Protein 7NUF (pdb70)

Solvent-accessible surface area: 26277 Å² total; per-residue (Å²): 129,120,150,80,88,107,57,116,91,6,52,43,50,4,136,60,0,103,80,67,4,82,51,0,74,120,33,6,118,52,0,32,78,31,9,88,87,27,69,112,32,51,131,30,29,148,98,84,174,91,74,164,94,8,74,104,52,17,105,122,6,62,101,74,0,18,90,40,1,106,72,0,7,102,54,0,54,70,1,0,64,30,1,72,100,0,0,55,18,0,18,86,60,32,5,83,90,6,73,83,93,6,4,22,29,22,3,20,17,88,125,56,52,96,6,74,82,12,20,75,2,0,17,34,0,0,84,6,2,58,47,1,42,104,4,6,78,76,4,62,82,5,16,161,146,59,77,35,147,133,2,10,4,62,132,41,74,118,89,5,67,73,60,5,61,60,11,14,52,63,0,0,65,29,0,5,0,2,36,93,11,0,14,2,67,96,48,86,103,28,13,0,0,0,42,24,37,39,58,1,19,0,53,0,11,0,0,0,58,6,127,85,2,25,141,104,2,132,0,99,3,33,30,4,62,100,2,108,25,83,132,108,9,150,58,19,34,98,7,76,11,78,46,93,77,53,48,56,0,48,60,89,28,0,8,0,36,5,120,128,0,46,0,81,94,83,258,72,75,16,84,51,15,7,5,0,0,0,0,0,0,42,12,93,8,94,65,139,75,21,88,1,90,2,84,19,34,0,16,3,0,0,0,1,51,80,80,90,40,20,29,30,0,2,0,0,2,2,0,3,2,13,46,17,68,100,65,74,60,5,35,7,8,78,116,49,56,59,0,107,16,42,36,1,15,94,3,0,19,41,2,0,50,40,36,10,182,111,22,18,83,108,109,13,24,82,17,0,0,90,45,7,30,17,133,124,39,48,88,97,13,94,0,34,10,61,70,0,13,100,70,82,40,130,104,15,17,1,0,49,4,0,23,22,0,3,59,7,0,101,135,50,0,59,69,4,3,31,87,41,16,8,71,1,5,10,36,54,120,136,6,85,41,34,0,78,119,68,83,83,5,0,0,0,1,15,2,7,26,84,20,128,96,1,0,0,4,0,1,1,1,55,158,103,56,44,12,16,12,5,61,53,7,24,100,145,46,5,74,88,70,65,1,5,16,21,0,82,93,5,79,16,113,19,109,124,116,100,86,79,15,9,2,90,61,9,46,81,102,63,84,29,85,136,9,0,31,137,40,28,68,224,166,25,49,4,76,19,12,0,68,105,4,50,108,108,40,63,102,80,41,132

GO terms:
  GO:0042802 identical protein binding (F, IPI)
  GO:0005634 nucleus (C, IDA)
  GO:0035458 cellular response to interferon-beta (P, IDA)
  GO:0038111 interleukin-7-mediated signaling pathway (P, IDA)
  GO:0038113 interleukin-9-mediated signaling pathway (P, IDA)
  GO:0000981 DNA-binding transcription factor activity, RNA polymerase II-specific (F, IDA)
  GO:0003700 DNA-binding transcription factor activity (F, IDA)
  GO:0006357 regulation of transcription by RNA polymerase II (P, IDA)
  GO:0007259 cell surface receptor signaling pathway via JAK-STAT (P, IDA)
  GO:0071346 cellular response to type II interferon (P, IDA)
  GO:0005634 nucleus (C, IC)
  GO:0070106 interleukin-27-mediated signaling pathway (P, IDA)
  GO:0034341 response to type II interferon (P, IDA)
  GO:0005737 cytoplasm (C, IDA)
  GO:0000979 RNA polymerase II core promoter sequence-specific DNA binding (F, IDA)
  GO:0042803 protein homodimerization activity (F, IDA)
  GO:0032727 positive regulation of interferon-alpha production (P, IDA)
  GO:0051607 defense response to virus (P, IDA)
  GO:0005737 cytoplasm (C, EXP)
  GO:0045648 positive regulation of erythrocyte differentiation (P, IMP)

Structure (mmCIF, N/CA/C/O backbone):
data_7NUF
#
_entry.id   7NUF
#
_cell.length_a   169.056
_cell.length_b   37.468
_cell.length_c   115.476
_cell.angle_alpha   90.000
_cell.angle_beta   116.193
_cell.angle_gamma   90.000
#
_symmetry.space_group_name_H-M   'C 1 2 1'
#
loop_
_entity.id
_entity.type
_entity.pdbx_description
1 polymer 'Signal transducer and activator of transcription 1-alpha/beta'
2 polymer 'Uncharacterized protein 18'
3 non-polymer 'SULFATE ION'
4 non-polymer 'ACETYL GROUP'
5 water water
#
loop_
_atom_site.group_PDB
_atom_site.id
_atom_site.type_symbol
_atom_site.label_atom_id
_atom_site.label_alt_id
_atom_site.label_comp_id
_atom_site.label_asym_id
_atom_site.label_entity_id
_atom_site.label_seq_id
_atom_site.pdbx_PDB_ins_code
_atom_site.Cartn_x
_atom_site.Cartn_y
_atom_site.Cartn_z
_atom_site.occupancy
_atom_site.B_iso_or_equiv
_atom_site.auth_seq_id
_atom_site.auth_comp_id
_atom_site.auth_asym_id
_atom_site.auth_atom_id
_atom_site.pdbx_PDB_model_num
ATOM 1 N N . THR A 1 3 ? -102.23600 -72.63400 220.33700 1.000 111.47856 133 THR A N 1
ATOM 2 C CA . THR A 1 3 ? -103.17000 -73.41400 221.13100 1.000 117.06152 133 THR A CA 1
ATOM 3 C C . THR A 1 3 ? -102.51900 -73.84600 222.41900 1.000 122.87675 133 THR A C 1
ATOM 4 O O . THR A 1 3 ? -103.19800 -74.07600 223.41000 1.000 122.35042 133 THR A O 1
ATOM 8 N N . VAL A 1 4 ? -101.19800 -73.96700 222.40900 1.000 125.91281 134 VAL A N 1
ATOM 9 C CA . VAL A 1 4 ? -100.48700 -74.33100 223.61800 1.000 127.63171 134 VAL A CA 1
ATOM 10 C C . VAL A 1 4 ? -100.69700 -73.24600 224.65500 1.000 129.24648 134 VAL A C 1
ATOM 11 O O . VAL A 1 4 ? -100.97800 -73.53000 225.82100 1.000 124.45853 134 VAL A O 1
ATOM 15 N N . MET A 1 5 ? -100.59800 -71.99400 224.22600 1.000 133.32406 135 MET A N 1
ATOM 16 C CA . MET A 1 5 ? -100.82100 -70.88000 225.13500 1.000 133.53161 135 MET A CA 1
ATOM 17 C C . MET A 1 5 ? -102.24300 -70.87700 225.64100 1.000 127.74255 135 MET A C 1
ATOM 18 O O . MET A 1 5 ? -102.48600 -70.62200 226.81500 1.000 131.62359 135 MET A O 1
ATOM 23 N N . LEU A 1 6 ? -103.18400 -71.16600 224.75800 1.000 116.71414 136 LEU A N 1
ATOM 24 C CA . LEU A 1 6 ? -104.57200 -71.19400 225.15900 1.000 111.18017 136 LEU A CA 1
ATOM 25 C C . LEU A 1 6 ? -104.79800 -72.27400 226.19700 1.000 108.86147 136 LEU A C 1
ATOM 26 O O . LEU A 1 6 ? -105.52200 -72.06500 227.15500 1.000 110.23822 136 LEU A O 1
ATOM 31 N N . ASP A 1 7 ? -104.17800 -73.42800 226.01900 1.000 100.74573 137 ASP A N 1
ATOM 32 C CA . ASP A 1 7 ? -104.41700 -74.51000 226.95000 1.000 98.05962 137 ASP A CA 1
ATOM 33 C C . ASP A 1 7 ? -103.94800 -74.12800 228.33500 1.000 90.49869 137 ASP A C 1
ATOM 34 O O . ASP A 1 7 ? -104.63400 -74.37800 229.31700 1.000 81.70933 137 ASP A O 1
ATOM 39 N N . LYS A 1 8 ? -102.78100 -73.50700 228.41300 1.000 88.40872 138 LYS A N 1
ATOM 40 C CA . LYS A 1 8 ? -102.24700 -73.10200 229.70200 1.000 89.18303 138 LYS A CA 1
ATOM 41 C C . LYS A 1 8 ? -103.14600 -72.06400 230.31700 1.000 77.06644 138 LYS A C 1
ATOM 42 O O . LYS A 1 8 ? -103.42200 -72.10100 231.50800 1.000 75.87469 138 LYS A O 1
ATOM 48 N N . GLN A 1 9 ? -103.61100 -71.13900 229.50000 1.000 62.68041 139 GLN A N 1
ATOM 49 C CA . GLN A 1 9 ? -104.47000 -70.08700 229.98200 1.000 62.52708 139 GLN A CA 1
ATOM 50 C C . GLN A 1 9 ? -105.77400 -70.62500 230.53000 1.000 71.87820 139 GLN A C 1
ATOM 51 O O . GLN A 1 9 ? -106.21500 -70.21900 231.59900 1.000 65.75177 139 GLN A O 1
ATOM 57 N N . LYS A 1 10 ? -106.37300 -71.57300 229.82800 1.000 69.98820 140 LYS A N 1
ATOM 58 C CA . LYS A 1 10 ? -107.65200 -72.10000 230.25500 1.000 70.24067 140 LYS A CA 1
ATOM 59 C C . LYS A 1 10 ? -107.49500 -72.94100 231.50600 1.000 63.72430 140 LYS A C 1
ATOM 60 O O . LYS A 1 10 ? -108.39900 -72.99400 232.32800 1.000 71.77165 140 LYS A O 1
ATOM 66 N N . GLU A 1 11 ? -106.35600 -73.60000 231.65100 1.000 49.49204 141 GLU A N 1
ATOM 67 C CA . GLU A 1 11 ? -106.11300 -74.37000 232.85400 1.000 54.69930 141 GLU A CA 1
ATOM 68 C C . GLU A 1 11 ? -105.97400 -73.46200 234.06400 1.000 62.89815 141 GLU A C 1
ATOM 69 O O . GLU A 1 11 ? -106.51200 -73.75600 235.12300 1.000 63.79933 141 GLU A O 1
ATOM 75 N N . LEU A 1 12 ? -105.27700 -72.34800 233.90500 1.000 60.23102 142 LEU A N 1
ATOM 76 C CA . LEU A 1 12 ? -105.13300 -71.41700 235.00100 1.000 60.02214 142 LEU A CA 1
ATOM 77 C C . LEU A 1 12 ? -106.45900 -70.77300 235.33300 1.000 55.66687 142 LEU A C 1
ATOM 78 O O . LEU A 1 12 ? -106.77400 -70.58800 236.49500 1.000 47.84503 142 LEU A O 1
ATOM 83 N N . ASP A 1 13 ? -107.20500 -70.38000 234.31200 1.000 47.44624 143 ASP A N 1
ATOM 84 C CA . ASP A 1 13 ? -108.49700 -69.77500 234.53700 1.000 56.00651 143 ASP A CA 1
ATOM 85 C C . ASP A 1 13 ? -109.30100 -70.71000 235.40300 1.000 60.38718 143 ASP A C 1
ATOM 86 O O . ASP A 1 13 ? -109.98800 -70.28000 236.31800 1.000 57.50000 143 ASP A O 1
ATOM 91 N N . SER A 1 14 ? -109.21600 -71.99700 235.10900 1.000 54.96867 144 SER A N 1
ATOM 92 C CA . SER A 1 14 ? -109.96000 -72.98000 235.87100 1.000 63.33312 144 SER A CA 1
ATOM 93 C C . SER A 1 14 ? -109.52500 -73.05500 237.31700 1.000 58.47151 144 SER A C 1
ATOM 94 O O . SER A 1 14 ? -110.35700 -73.14500 238.20800 1.000 45.14632 144 SER A O 1
ATOM 97 N N . LYS A 1 15 ? -108.22300 -73.01700 237.54900 1.000 49.06419 145 LYS A N 1
ATOM 98 C CA . LYS A 1 15 ? -107.70800 -73.06000 238.90500 1.000 42.21890 145 LYS A CA 1
ATOM 99 C C . LYS A 1 15 ? -108.12200 -71.84000 239.70600 1.000 51.80984 145 LYS A C 1
ATOM 100 O O . LYS A 1 15 ? -108.46700 -71.94800 240.87000 1.000 38.95814 145 LYS A O 1
ATOM 106 N N . VAL A 1 16 ? -108.08100 -70.67900 239.08200 1.000 41.38427 146 VAL A N 1
ATOM 107 C CA . VAL A 1 16 ? -108.47600 -69.45900 239.75200 1.000 43.67471 146 VAL A CA 1
ATOM 108 C C . VAL A 1 16 ? -109.94800 -69.51100 240.10400 1.000 41.43550 146 VAL A C 1
ATOM 109 O O . VAL A 1 16 ? -110.34300 -69.10200 241.18400 1.000 42.13874 146 VAL A O 1
ATOM 113 N N . ARG A 1 17 ? -110.76100 -70.03400 239.19800 1.000 44.99349 147 ARG A N 1
ATOM 114 C CA . ARG A 1 17 ? -112.19100 -70.16700 239.44800 1.000 45.77462 147 ARG A CA 1
ATOM 115 C C . ARG A 1 17 ? -112.42800 -71.11600 240.60000 1.000 41.93892 147 ARG A C 1
ATOM 116 O O . ARG A 1 17 ? -113.30700 -70.89900 241.41200 1.000 51.20801 147 ARG A O 1
ATOM 124 N N . ASN A 1 18 ? -111.63800 -72.17000 240.66900 1.000 43.26955 148 ASN A N 1
ATOM 125 C CA . ASN A 1 18 ? -111.76000 -73.11300 241.75900 1.000 51.39380 148 ASN A CA 1
ATOM 126 C C . ASN A 1 18 ? -111.44600 -72.43500 243.08200 1.000 45.85933 148 ASN A C 1
ATOM 127 O O . ASN A 1 18 ? -112.14500 -72.64100 244.05100 1.000 43.47343 148 ASN A O 1
ATOM 132 N N . VAL A 1 19 ? -110.42200 -71.59600 243.10700 1.000 36.66863 149 VAL A N 1
ATOM 133 C CA . VAL A 1 19 ? -110.08200 -70.88100 244.32000 1.000 38.48884 149 VAL A CA 1
ATOM 134 C C . VAL A 1 19 ? -111.21900 -69.95700 244.75000 1.000 42.15259 149 VAL A C 1
ATOM 135 O O . VAL A 1 19 ? -111.61200 -69.94800 245.91100 1.000 45.10605 149 VAL A O 1
ATOM 139 N N . LYS A 1 20 ? -111.79200 -69.23000 243.80500 1.000 40.76398 150 LYS A N 1
ATOM 140 C CA . LYS A 1 20 ? -112.87500 -68.31900 244.11500 1.000 41.55375 150 LYS A CA 1
ATOM 141 C C . LYS A 1 20 ? -114.09500 -69.04600 244.62500 1.000 41.04680 150 LYS A C 1
ATOM 142 O O . LYS A 1 20 ? -114.69800 -68.65100 245.60600 1.000 44.60853 150 LYS A O 1
ATOM 148 N N . ASP A 1 21 ? -114.45100 -70.12600 243.96200 1.000 37.33911 151 ASP A N 1
ATOM 149 C CA . ASP A 1 21 ? -115.61000 -70.89600 244.36100 1.000 43.38356 151 ASP A CA 1
ATOM 150 C C . ASP A 1 21 ? -115.42800 -71.54100 245.71900 1.000 39.07277 151 ASP A C 1
ATOM 151 O O . ASP A 1 21 ? -116.34800 -71.58100 246.51900 1.000 45.25343 151 ASP A O 1
ATOM 156 N N . LYS A 1 22 ? -114.23600 -72.04000 245.97600 1.000 35.37642 152 LYS A N 1
ATOM 157 C CA . LYS A 1 22 ? -113.95000 -72.67600 247.24400 1.000 41.09776 152 LYS A CA 1
ATOM 158 C C . LYS A 1 22 ? -114.07400 -71.72300 248.43100 1.000 50.41327 152 LYS A C 1
ATOM 159 O O . LYS A 1 22 ? -114.51400 -72.12800 249.49100 1.000 46.14532 152 LYS A O 1
ATOM 165 N N . VAL A 1 23 ? -113.71300 -70.45900 248.25400 1.000 42.91312 153 VAL A N 1
ATOM 166 C CA . VAL A 1 23 ? -113.76800 -69.54500 249.37700 1.000 40.58578 153 VAL A CA 1
ATOM 167 C C . VAL A 1 23 ? -115.21200 -69.11300 249.56200 1.000 36.66877 153 VAL A C 1
ATOM 168 O O . VAL A 1 23 ? -115.62600 -68.84000 250.67700 1.000 45.40079 153 VAL A O 1
ATOM 172 N N . MET A 1 24 ? -115.99400 -69.10000 248.49400 1.000 37.42357 154 MET A N 1
ATOM 173 C CA . MET A 1 24 ? -117.40800 -68.78600 248.63100 1.000 46.70055 154 MET A CA 1
ATOM 174 C C . MET A 1 24 ? -118.15700 -69.90500 249.33900 1.000 44.06102 154 MET A C 1
ATOM 175 O O . MET A 1 24 ? -119.04300 -69.64900 250.14100 1.000 39.09634 154 MET A O 1
ATOM 180 N N . CYS A 1 25 ? -117.79000 -71.14300 249.05000 1.000 39.25626 155 CYS A N 1
ATOM 181 C CA . CYS A 1 25 ? -118.41700 -72.27100 249.72000 1.000 46.93817 155 CYS A CA 1
ATOM 182 C C . CYS A 1 25 ? -118.14100 -72.21000 251.20300 1.000 39.10596 155 CYS A C 1
ATOM 183 O O . CYS A 1 25 ? -119.02900 -72.42300 251.99900 1.000 37.82572 155 CYS A O 1
ATOM 186 N N . ILE A 1 26 ? -116.91300 -71.87700 251.56800 1.000 39.86809 156 ILE A N 1
ATOM 187 C CA . ILE A 1 26 ? -116.54700 -71.77000 252.96600 1.000 42.84861 156 ILE A CA 1
ATOM 188 C C . ILE A 1 26 ? -117.34700 -70.66800 253.65100 1.000 40.48700 156 ILE A C 1
ATOM 189 O O . ILE A 1 26 ? -117.82400 -70.85000 254.75300 1.000 42.40244 156 ILE A O 1
ATOM 194 N N . GLU A 1 27 ? -117.51800 -69.53900 252.98500 1.000 35.75063 157 GLU A N 1
ATOM 195 C CA . GLU A 1 27 ? -118.31500 -68.46600 253.55400 1.000 43.03612 157 GLU A CA 1
ATOM 196 C C . GLU A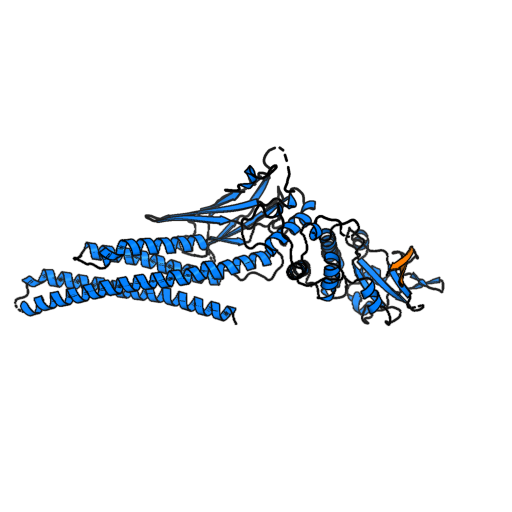 1 27 ? -119.70300 -68.96000 253.90000 1.000 43.75197 157 GLU A C 1
ATOM 197 O O . GLU A 1 27 ? -120.21200 -68.67900 254.97500 1.000 50.16449 157 GLU A O 1
ATOM 203 N N . HIS A 1 28 ? -120.31500 -69.69500 252.99200 1.000 36.09852 158 HIS A N 1
ATOM 204 C CA . HIS A 1 28 ? -121.64800 -70.20400 253.22900 1.000 40.23769 158 HIS A CA 1
ATOM 205 C C . HIS A 1 28 ? -121.64700 -71.21900 254.35500 1.000 41.92883 158 HIS A C 1
ATOM 206 O O . HIS A 1 28 ? -122.55100 -71.23700 255.17800 1.000 45.75007 158 HIS A O 1
ATOM 213 N N . GLU A 1 29 ? -120.62600 -72.05700 254.39300 1.000 35.38826 159 GLU A N 1
ATOM 214 C CA . GLU A 1 29 ? -120.53100 -73.04400 255.45600 1.000 42.91481 159 GLU A CA 1
ATOM 215 C C . GLU A 1 29 ? -120.33800 -72.40400 256.82200 1.000 40.45891 159 GLU A C 1
ATOM 216 O O . GLU A 1 29 ? -120.93400 -72.83500 257.79600 1.000 40.37951 159 GLU A O 1
ATOM 222 N N . ILE A 1 30 ? -119.50500 -71.37500 256.89200 1.000 35.70098 160 ILE A N 1
ATOM 223 C CA . ILE A 1 30 ? -119.26300 -70.69300 258.15500 1.000 39.70127 160 ILE A CA 1
ATOM 224 C C . ILE A 1 30 ? -120.53800 -70.04800 258.66700 1.000 37.35470 160 ILE A C 1
ATOM 225 O O . ILE A 1 30 ? -120.82300 -70.10000 259.85100 1.000 38.14261 160 ILE A O 1
ATOM 230 N N . LYS A 1 31 ? -121.31800 -69.45600 257.77500 1.000 36.83915 161 LYS A N 1
ATOM 231 C CA . LYS A 1 31 ? -122.57900 -68.84900 258.17700 1.000 41.15385 161 LYS A CA 1
ATOM 232 C C . LYS A 1 31 ? -123.47000 -69.89600 258.82600 1.000 47.87927 161 LYS A C 1
ATOM 233 O O . LYS A 1 31 ? -124.04400 -69.66400 259.88600 1.000 37.10164 161 LYS A O 1
ATOM 239 N N . SER A 1 32 ? -123.56600 -71.05700 258.20100 1.000 43.58731 162 SER A N 1
ATOM 240 C CA . SER A 1 32 ? -124.37000 -72.13300 258.75100 1.000 39.32932 162 SER A CA 1
ATOM 241 C C . SER A 1 32 ? -123.82600 -72.60000 260.09300 1.000 39.32280 162 SER A C 1
ATOM 242 O O . SER A 1 32 ? -124.59100 -72.93000 260.98900 1.000 41.85193 162 SER A O 1
ATOM 245 N N . LEU A 1 33 ? -122.50800 -72.64600 260.22700 1.000 34.54445 163 LEU A N 1
ATOM 246 C CA . LEU A 1 33 ? -121.89300 -73.05700 261.48200 1.000 41.53302 163 LEU A CA 1
ATOM 247 C C . LEU A 1 33 ? -122.24100 -72.10200 262.61700 1.000 39.86841 163 LEU A C 1
ATOM 248 O O . LEU A 1 33 ? -122.52900 -72.53700 263.72500 1.000 45.51334 163 LEU A O 1
ATOM 253 N N . GLU A 1 34 ? -122.23800 -70.80600 262.34000 1.000 37.07296 164 GLU A N 1
ATOM 254 C CA . GLU A 1 34 ? -122.60100 -69.84000 263.36000 1.000 47.54207 164 GLU A CA 1
ATOM 255 C C . GLU A 1 34 ? -124.03400 -70.07700 263.77500 1.000 48.99459 164 GLU A C 1
ATOM 256 O O . GLU A 1 34 ? -124.34800 -70.05300 264.95600 1.000 49.76705 164 GLU A O 1
ATOM 262 N N . ASP A 1 35 ? -124.90200 -70.32200 262.80300 1.000 45.54676 165 ASP A N 1
ATOM 263 C CA . ASP A 1 35 ? -126.31200 -70.53800 263.09200 1.000 50.04886 165 ASP A CA 1
ATOM 264 C C . ASP A 1 35 ? -126.53800 -71.77700 263.94100 1.000 45.13974 165 ASP A C 1
ATOM 265 O O . ASP A 1 35 ? -127.33600 -71.75600 264.87200 1.000 42.08901 165 ASP A O 1
ATOM 270 N N . LEU A 1 36 ? -125.83000 -72.85200 263.62900 1.000 41.16665 166 LEU A N 1
ATOM 271 C CA . LEU A 1 36 ? -125.95300 -74.06900 264.41000 1.000 49.42491 166 LEU A CA 1
ATOM 272 C C . LEU A 1 36 ? -125.48400 -73.82700 265.82800 1.000 49.53930 166 LEU A C 1
ATOM 273 O O . LEU A 1 36 ? -126.12700 -74.25800 266.77400 1.000 53.38534 166 LEU A O 1
ATOM 278 N N . GLN A 1 37 ? -124.38000 -73.11000 265.97800 1.000 36.61456 167 GLN A N 1
ATOM 279 C CA . GLN A 1 37 ? -123.85000 -72.82200 267.30200 1.000 49.16756 167 GLN A CA 1
ATOM 280 C C . GLN A 1 37 ? -124.81900 -71.97900 268.11700 1.000 42.98579 167 GLN A C 1
ATOM 281 O O . GLN A 1 37 ? -124.99700 -72.21400 269.30300 1.000 47.20687 167 GLN A O 1
ATOM 287 N N . ASP A 1 38 ? -125.44800 -71.00100 267.48100 1.000 37.97502 168 ASP A N 1
ATOM 288 C CA . ASP A 1 38 ? -126.41000 -70.15900 268.17300 1.000 43.90017 168 ASP A CA 1
ATOM 289 C C . ASP A 1 38 ? -127.61000 -70.95500 268.65500 1.000 47.70228 168 ASP A C 1
ATOM 290 O O . ASP A 1 38 ? -128.10500 -70.72500 269.75000 1.000 48.63356 168 ASP A O 1
ATOM 295 N N . GLU A 1 39 ? -128.08400 -71.88600 267.83900 1.000 42.25844 169 GLU A N 1
ATOM 296 C CA . GLU A 1 39 ? -129.20100 -72.72100 268.24600 1.000 47.76512 169 GLU A CA 1
ATOM 297 C C . GLU A 1 39 ? -128.74200 -73.67600 269.33100 1.000 46.82898 169 GLU A C 1
ATOM 298 O O . GLU A 1 39 ? -129.47400 -73.94100 270.27300 1.000 53.22397 169 GLU A O 1
ATOM 304 N N . TYR A 1 40 ? -127.53000 -74.19600 269.20000 1.000 45.72977 170 TYR A N 1
ATOM 305 C CA . TYR A 1 40 ? -126.97300 -75.07700 270.22700 1.000 49.10206 170 TYR A CA 1
ATOM 306 C C . TYR A 1 40 ? -126.87300 -74.29800 271.53800 1.000 47.34894 170 TYR A C 1
ATOM 307 O O . TYR A 1 40 ? -127.28500 -74.81400 272.56400 1.000 45.10678 170 TYR A O 1
ATOM 316 N N . ASP A 1 41 ? -126.44600 -73.04900 271.49100 1.000 44.49664 171 ASP A N 1
ATOM 317 C CA . ASP A 1 41 ? -126.41500 -72.22600 272.69100 1.000 51.70322 171 ASP A CA 1
ATOM 318 C C . ASP A 1 41 ? -127.80900 -72.07700 273.25900 1.000 47.27975 171 ASP A C 1
ATOM 319 O O . ASP A 1 41 ? -128.00900 -72.25400 274.44900 1.000 50.76401 171 ASP A O 1
ATOM 324 N N . PHE A 1 42 ? -128.78900 -71.77900 272.41400 1.000 39.28351 172 PHE A N 1
ATOM 325 C CA . PHE A 1 42 ? -130.17400 -71.61800 272.86300 1.000 43.12639 172 PHE A CA 1
ATOM 326 C C . PHE A 1 42 ? -130.69200 -72.86400 273.54800 1.000 53.88809 172 PHE A C 1
ATOM 327 O O . PHE A 1 42 ? -131.24400 -72.79200 274.63100 1.000 52.12005 172 PHE A O 1
ATOM 335 N N . LYS A 1 43 ? -130.50800 -74.00700 272.92000 1.000 53.81336 173 LYS A N 1
ATOM 336 C CA . LYS A 1 43 ? -131.02500 -75.23100 273.48200 1.000 58.16516 173 LYS A CA 1
ATOM 337 C C . LYS A 1 43 ? -130.35000 -75.58200 274.79900 1.000 68.93289 173 LYS A C 1
ATOM 338 O O . LYS A 1 43 ? -130.97400 -76.20500 275.64900 1.000 73.53327 173 LYS A O 1
ATOM 344 N N . CYS A 1 44 ? -129.09500 -75.18800 274.99500 1.000 56.79036 174 CYS A N 1
ATOM 345 C CA . CYS A 1 44 ? -128.40200 -75.57100 276.20300 1.000 59.12598 174 CYS A CA 1
ATOM 346 C C . CYS A 1 44 ? -128.88600 -74.69000 277.33400 1.000 55.42165 174 CYS A C 1
ATOM 347 O O . CYS A 1 44 ? -128.98700 -75.13900 278.46800 1.000 50.52288 174 CYS A O 1
ATOM 350 N N . LYS A 1 45 ? -129.23900 -73.44900 277.03300 1.000 53.14185 175 LYS A N 1
ATOM 351 C CA . LYS A 1 45 ? -129.69700 -72.52400 278.06200 1.000 54.39880 175 LYS A CA 1
ATOM 352 C C . LYS A 1 45 ? -131.16300 -72.72000 278.40500 1.000 58.35119 175 LYS A C 1
ATOM 353 O O . LYS A 1 45 ? -131.60600 -72.30400 279.46200 1.000 61.71783 175 LYS A O 1
ATOM 359 N N . THR A 1 46 ? -131.89900 -73.42600 277.55500 1.000 54.06971 176 THR A N 1
ATOM 360 C CA . THR A 1 46 ? -133.33800 -73.54800 277.75000 1.000 51.18902 176 THR A CA 1
ATOM 361 C C . THR A 1 46 ? -133.73200 -74.97100 278.07500 1.000 50.76860 176 THR A C 1
ATOM 362 O O . THR A 1 46 ? -134.89900 -75.32800 277.98800 1.000 57.61714 176 THR A O 1
ATOM 366 N N . LEU A 1 47 ? -132.76300 -75.78500 278.45300 1.000 53.74905 177 LEU A N 1
ATOM 367 C CA . LEU A 1 47 ? -133.03000 -77.18300 278.75200 1.000 62.45002 177 LEU A CA 1
ATOM 368 C C . LEU A 1 47 ? -133.89000 -77.27900 279.98800 1.000 82.41311 177 LEU A C 1
ATOM 369 O O . LEU A 1 47 ? -134.77500 -78.12400 280.07000 1.000 90.43033 177 LEU A O 1
ATOM 374 N N . GLN A 1 48 ? -133.65000 -76.39400 280.94300 1.000 86.03970 178 GLN A N 1
ATOM 375 C CA . GLN A 1 48 ? -134.38600 -76.41100 282.19500 1.000 79.74596 178 GLN A CA 1
ATOM 376 C C . GLN A 1 48 ? -135.87700 -76.23000 281.99000 1.000 78.06266 178 GLN A C 1
ATOM 377 O O . GLN A 1 48 ? -136.67500 -76.87600 282.65800 1.000 80.04651 178 GLN A O 1
ATOM 383 N N . ASN A 1 49 ? -136.25800 -75.36100 281.06700 1.000 71.73008 179 ASN A N 1
ATOM 384 C CA . ASN A 1 49 ? -137.66400 -75.07700 280.83000 1.000 72.79609 179 ASN A CA 1
ATOM 385 C C . ASN A 1 49 ? -138.45800 -76.28100 280.35500 1.000 73.88719 179 ASN A C 1
ATOM 386 O O . ASN A 1 49 ? -139.61500 -76.44300 280.71700 1.000 82.75394 179 ASN A O 1
ATOM 391 N N . ARG A 1 50 ? -137.85500 -77.11600 279.52700 1.000 79.99186 180 ARG A N 1
ATOM 392 C CA . ARG A 1 50 ? -138.57400 -78.25600 278.97700 1.000 86.82825 180 ARG A CA 1
ATOM 393 C C . ARG A 1 50 ? -138.99600 -79.25400 280.04500 1.000 92.72011 180 ARG A C 1
ATOM 394 O O . ARG A 1 50 ? -138.21300 -79.59000 280.92800 1.000 95.88821 180 ARG A O 1
ATOM 402 N N . GLU A 1 51 ? -140.23500 -79.72500 279.97000 1.000 91.89741 181 GLU A N 1
ATOM 403 C CA . GLU A 1 51 ? -140.75100 -80.66300 280.96900 1.000 89.09843 181 GLU A CA 1
ATOM 404 C C . GLU A 1 51 ? -141.00600 -82.06900 280.43700 1.000 69.75060 181 GLU A C 1
ATOM 405 O O . GLU A 1 51 ? -142.09500 -82.36900 279.96000 1.000 57.62016 181 GLU A O 1
ATOM 411 N N . ASP A 1 53 ? -140.53800 -84.27100 278.02200 1.000 102.51804 191 ASP A N 1
ATOM 412 C CA . ASP A 1 53 ? -140.00600 -83.52900 276.89700 1.000 105.24490 191 ASP A CA 1
ATOM 413 C C . ASP A 1 53 ? -138.56400 -83.23600 277.21400 1.000 102.10202 191 ASP A C 1
ATOM 414 O O . ASP A 1 53 ? -137.85600 -82.65000 276.41100 1.000 106.52866 191 ASP A O 1
ATOM 419 N N . GLN A 1 54 ? -138.10500 -83.68300 278.37000 1.000 92.67144 192 GLN A N 1
ATOM 420 C CA . GLN A 1 54 ? -136.75200 -83.35700 278.78900 1.000 85.76576 192 GLN A CA 1
ATOM 421 C C . GLN A 1 54 ? -135.74000 -84.32500 278.20800 1.000 86.85567 192 GLN A C 1
ATOM 422 O O . GLN A 1 54 ? -134.67000 -83.91800 277.76700 1.000 88.47940 192 GLN A O 1
ATOM 428 N N . LYS A 1 55 ? -136.08300 -85.60100 278.18400 1.000 84.87721 193 LYS A N 1
ATOM 429 C CA . LYS A 1 55 ? -135.16400 -86.61800 277.68200 1.000 91.09268 193 LYS A CA 1
ATOM 430 C C . LYS A 1 55 ? -134.83800 -86.48100 276.21700 1.000 75.14468 193 LYS A C 1
ATOM 431 O O . LYS A 1 55 ? -133.68500 -86.58700 275.82400 1.000 65.19376 193 LYS A O 1
ATOM 437 N N . GLN A 1 56 ? -135.86600 -86.30200 275.40200 1.000 79.18132 194 GLN A N 1
ATOM 438 C CA . GLN A 1 56 ? -135.63500 -86.10400 273.98600 1.000 91.94610 194 GLN A CA 1
ATOM 439 C C . GLN A 1 56 ? -134.70900 -84.91600 273.78900 1.000 89.26772 194 GLN A C 1
ATOM 440 O O . GLN A 1 56 ? -133.74600 -84.99900 273.04100 1.000 86.63704 194 GLN A O 1
ATOM 446 N N . GLU A 1 57 ? -134.97900 -83.82200 274.48300 1.000 83.37043 195 GLU A N 1
ATOM 447 C CA . GLU A 1 57 ? -134.17300 -82.62400 274.32200 1.000 77.74757 195 GLU A CA 1
ATOM 448 C C . GLU A 1 57 ? -132.72900 -82.83000 274.73100 1.000 74.12855 195 GLU A C 1
ATOM 449 O O . GLU A 1 57 ? -131.83300 -82.27000 274.11600 1.000 75.44150 195 GLU A O 1
ATOM 455 N N . GLN A 1 58 ? -132.49400 -83.62400 275.76300 1.000 63.79592 196 GLN A N 1
ATOM 456 C CA . GLN A 1 58 ? -131.13100 -83.93000 276.16100 1.000 72.39453 196 GLN A CA 1
ATOM 457 C C . GLN A 1 58 ? -130.44100 -84.74800 275.08400 1.000 67.55242 196 GLN A C 1
ATOM 458 O O . GLN A 1 58 ? -129.25900 -84.55600 274.82100 1.000 59.56531 196 GLN A O 1
ATOM 464 N N . LEU A 1 59 ? -131.17200 -85.65700 274.45700 1.000 61.71220 197 LEU A N 1
ATOM 465 C CA . LEU A 1 59 ? -130.61300 -86.44800 273.37500 1.000 69.57308 197 LEU A CA 1
ATOM 466 C C . LEU A 1 59 ? -130.28000 -85.56600 272.18800 1.000 68.46124 197 LEU A C 1
ATOM 467 O O . LEU A 1 59 ? -129.24500 -85.73400 271.55200 1.000 70.97232 197 LEU A O 1
ATOM 472 N N . LEU A 1 60 ? -131.15300 -84.61700 271.89800 1.000 62.82326 198 LEU A N 1
ATOM 473 C CA . LEU A 1 60 ? -130.93100 -83.71900 270.78200 1.000 63.59712 198 LEU A CA 1
ATOM 474 C C . LEU A 1 60 ? -129.67900 -82.90200 270.99900 1.000 58.34414 198 LEU A C 1
ATOM 475 O O . LEU A 1 60 ? -128.92200 -82.68600 270.07200 1.000 55.06960 198 LEU A O 1
ATOM 480 N N . LEU A 1 61 ? -129.44400 -82.47000 272.22700 1.000 45.97452 199 LEU A N 1
ATOM 481 C CA . LEU A 1 61 ? -128.30000 -81.62300 272.50600 1.000 59.04712 199 LEU A CA 1
ATOM 482 C C . LEU A 1 61 ? -127.01200 -82.34200 272.17900 1.000 62.75036 199 LEU A C 1
ATOM 483 O O . LEU A 1 61 ? -126.10100 -81.75600 271.61200 1.000 58.41951 199 LEU A O 1
ATOM 488 N N . LYS A 1 62 ? -126.92900 -83.61500 272.52700 1.000 60.91139 200 LYS A N 1
ATOM 489 C CA . LYS A 1 62 ? -125.75800 -84.39400 272.17700 1.000 57.91224 200 LYS A CA 1
ATOM 490 C C . LYS A 1 62 ? -125.59300 -84.56000 270.66700 1.000 61.51520 200 LYS A C 1
ATOM 491 O O . LYS A 1 62 ? -124.48600 -84.48600 270.15400 1.000 58.66540 200 LYS A O 1
ATOM 497 N N . LYS A 1 63 ? -126.68900 -84.77800 269.95400 1.000 57.79774 201 LYS A N 1
ATOM 498 C CA . LYS A 1 63 ? -126.62100 -84.88100 268.50400 1.000 57.29488 201 LYS A CA 1
ATOM 499 C C . LYS A 1 63 ? -126.14100 -83.57100 267.89700 1.000 58.46464 201 LYS A C 1
ATOM 500 O O . LYS A 1 63 ? -125.35600 -83.56800 266.96400 1.000 50.30377 201 LYS A O 1
ATOM 506 N N . MET A 1 64 ? -126.61400 -82.45500 268.43000 1.000 56.57997 202 MET A N 1
ATOM 507 C CA . MET A 1 64 ? -126.20400 -81.15300 267.93400 1.000 49.90606 202 MET A CA 1
ATOM 508 C C . MET A 1 64 ? -124.72400 -80.91900 268.13600 1.000 48.19028 202 MET A C 1
ATOM 509 O O . MET A 1 64 ? -124.07400 -80.33400 267.28900 1.000 43.39077 202 MET A O 1
ATOM 514 N N . TYR A 1 65 ? -124.19800 -81.35200 269.26800 1.000 44.31435 203 TYR A N 1
ATOM 515 C CA . TYR A 1 65 ? -122.77800 -81.22800 269.48600 1.000 50.01786 203 TYR A CA 1
ATOM 516 C C . TYR A 1 65 ? -122.07500 -81.96400 268.38000 1.000 50.82320 203 TYR A C 1
ATOM 517 O O . TYR A 1 65 ? -121.12600 -81.45800 267.80200 1.000 50.52616 203 TYR A O 1
ATOM 526 N N . LEU A 1 66 ? -122.54200 -83.16600 268.08400 1.000 46.14057 204 LEU A N 1
ATOM 527 C CA . LEU A 1 66 ? -121.86700 -83.96900 267.08200 1.000 46.10900 204 LEU A CA 1
ATOM 528 C C . LEU A 1 66 ? -121.90900 -83.28700 265.73200 1.000 46.51396 204 LEU A C 1
ATOM 529 O O . LEU A 1 66 ? -120.91600 -83.26900 265.01800 1.000 52.23758 204 LEU A O 1
ATOM 534 N N . MET A 1 67 ? -123.05100 -82.70400 265.38900 1.000 46.82804 205 MET A N 1
ATOM 535 C CA . MET A 1 67 ? -123.16400 -81.99200 264.13300 1.000 47.94154 205 MET A CA 1
ATOM 536 C C . MET A 1 67 ? -122.21900 -80.80700 264.10100 1.000 48.82903 205 MET A C 1
ATOM 537 O O . MET A 1 67 ? -121.56000 -80.56800 263.10000 1.000 46.32489 205 MET A O 1
ATOM 542 N N . LEU A 1 68 ? -122.13700 -80.07700 265.20100 1.000 43.77643 206 LEU A N 1
ATOM 543 C CA . LEU A 1 68 ? -121.25600 -78.92500 265.26900 1.000 39.72866 206 LEU A CA 1
ATOM 544 C C . LEU A 1 68 ? -119.80600 -79.34300 265.11800 1.000 38.37478 206 LEU A C 1
ATOM 545 O O . LEU A 1 68 ? -119.04800 -78.69700 264.41300 1.000 40.08749 206 LEU A O 1
ATOM 550 N N . ASP A 1 69 ? -119.42500 -80.43300 265.76900 1.000 36.70451 207 ASP A N 1
ATOM 551 C CA . ASP A 1 69 ? -118.05600 -80.91100 265.68500 1.000 36.02719 207 ASP A CA 1
ATOM 552 C C . ASP A 1 69 ? -117.73200 -81.32000 264.27200 1.000 41.73986 207 ASP A C 1
ATOM 553 O O . ASP A 1 69 ? -116.67600 -80.98600 263.75200 1.000 38.65641 207 ASP A O 1
ATOM 558 N N . ASN A 1 70 ? -118.65700 -82.02500 263.63800 1.000 38.15035 208 ASN A N 1
ATOM 559 C CA . ASN A 1 70 ? -118.44100 -82.47600 262.28000 1.000 49.97180 208 ASN A CA 1
ATOM 560 C C . ASN A 1 70 ? -118.31800 -81.29600 261.33800 1.000 52.38984 208 ASN A C 1
ATOM 561 O O . ASN A 1 70 ? -117.50200 -81.31100 260.42800 1.000 46.41364 208 ASN A O 1
ATOM 566 N N . LYS A 1 71 ? -119.13400 -80.27400 261.54800 1.000 40.35719 209 LYS A N 1
ATOM 567 C CA . LYS A 1 71 ? -119.09600 -79.09800 260.69100 1.000 43.11092 209 LYS A CA 1
ATOM 568 C C . LYS A 1 71 ? -117.82300 -78.31000 260.92300 1.000 47.88377 209 LYS A C 1
ATOM 569 O O . LYS A 1 71 ? -117.27200 -77.74100 259.99500 1.000 45.63294 209 LYS A O 1
ATOM 575 N N . ARG A 1 72 ? -117.34000 -78.25200 262.15400 1.000 38.03747 210 ARG A N 1
ATOM 576 C CA . ARG A 1 72 ? -116.08900 -77.56200 262.42000 1.000 42.40997 210 ARG A CA 1
ATOM 577 C C . ARG A 1 72 ? -114.95800 -78.26600 261.70100 1.000 49.15729 210 ARG A C 1
ATOM 578 O O . ARG A 1 72 ? -114.11600 -77.62700 261.08200 1.000 45.49368 210 ARG A O 1
ATOM 586 N N . LYS A 1 73 ? -114.95700 -79.58300 261.75400 1.000 45.39667 211 LYS A N 1
ATOM 587 C CA . LYS A 1 73 ? -113.94700 -80.34800 261.05700 1.000 45.65203 211 LYS A CA 1
ATOM 588 C C . LYS A 1 73 ? -114.04000 -80.13200 259.56000 1.000 52.17804 211 LYS A C 1
ATOM 589 O O . LYS A 1 73 ? -113.02300 -80.00200 258.89300 1.000 47.58950 211 LYS A O 1
ATOM 595 N N . GLU A 1 74 ? -115.25500 -80.09600 259.03200 1.000 41.83116 212 GLU A N 1
ATOM 596 C CA . GLU A 1 74 ? -115.43900 -79.91700 257.60400 1.000 48.87231 212 GLU A CA 1
ATOM 597 C C . GLU A 1 74 ? -114.92300 -78.57400 257.10400 1.000 48.57967 212 GLU A C 1
ATOM 598 O O . GLU A 1 74 ? -114.24000 -78.51300 256.09400 1.000 43.10266 212 GLU A O 1
ATOM 604 N N . VAL A 1 75 ? -115.22800 -77.50700 257.82600 1.000 40.68847 213 VAL A N 1
ATOM 605 C CA . VAL A 1 75 ? -114.78400 -76.18900 257.42100 1.000 43.13536 213 VAL A CA 1
ATOM 606 C C . VAL A 1 75 ? -113.26900 -76.08900 257.45200 1.000 47.55857 213 VAL A C 1
ATOM 607 O O . VAL A 1 75 ? -112.66000 -75.56400 256.53200 1.000 33.07631 213 VAL A O 1
ATOM 611 N N . VAL A 1 76 ? -112.66000 -76.63400 258.49500 1.000 40.04569 214 VAL A N 1
ATOM 612 C CA . VAL A 1 76 ? -111.21600 -76.58400 258.60500 1.000 42.28508 214 VAL A CA 1
ATOM 613 C C . VAL A 1 76 ? -110.57500 -77.35600 257.46000 1.000 46.06540 214 VAL A C 1
ATOM 614 O O . VAL A 1 76 ? -109.62400 -76.88800 256.85100 1.000 44.21580 214 VAL A O 1
ATOM 618 N N . HIS A 1 77 ? -111.13800 -78.50400 257.12500 1.000 39.82740 215 HIS A N 1
ATOM 619 C CA . HIS A 1 77 ? -110.61100 -79.29900 256.03300 1.000 40.54573 215 HIS A CA 1
ATOM 620 C C . HIS A 1 77 ? -110.69100 -78.54300 254.72700 1.000 46.73093 215 HIS A C 1
ATOM 621 O O . HIS A 1 77 ? -109.75700 -78.56500 253.94100 1.000 44.29952 215 HIS A O 1
ATOM 628 N N . LYS A 1 78 ? -111.80200 -77.86300 254.50100 1.000 39.49329 216 LYS A N 1
ATOM 629 C CA . LYS A 1 78 ? -111.97500 -77.09400 253.28700 1.000 38.54340 216 LYS A CA 1
ATOM 630 C C . LYS A 1 78 ? -110.97800 -75.95100 253.19000 1.000 44.80357 216 LYS A C 1
ATOM 631 O O . LYS A 1 78 ? -110.44300 -75.68600 252.13000 1.000 39.57212 216 LYS A O 1
ATOM 637 N N . ILE A 1 79 ? -110.71300 -75.28300 254.30000 1.000 35.83362 217 ILE A N 1
ATOM 638 C CA . ILE A 1 79 ? -109.72600 -74.22300 254.29100 1.000 39.68236 217 ILE A CA 1
ATOM 639 C C . ILE A 1 79 ? -108.34400 -74.76700 253.95100 1.000 42.26491 217 ILE A C 1
ATOM 640 O O . ILE A 1 79 ? -107.62800 -74.17600 253.16500 1.000 38.25384 217 ILE A O 1
ATOM 645 N N . ILE A 1 80 ? -107.99000 -75.91800 254.50700 1.000 37.04174 218 ILE A N 1
ATOM 646 C CA . ILE A 1 80 ? -106.68900 -76.49700 254.23000 1.000 42.43041 218 ILE A CA 1
ATOM 647 C C . ILE A 1 80 ? -106.55900 -76.82500 252.75700 1.000 47.00256 218 ILE A C 1
ATOM 648 O O . ILE A 1 80 ? -105.55200 -76.52100 252.13900 1.000 45.02930 218 ILE A O 1
ATOM 653 N N . GLU A 1 81 ? -107.59800 -77.40600 252.18400 1.000 43.93883 219 GLU A N 1
ATOM 654 C CA . GLU A 1 81 ? -107.57900 -77.72300 250.77200 1.000 41.16837 219 GLU A CA 1
ATOM 655 C C . GLU A 1 81 ? -107.50800 -76.48100 249.91000 1.000 40.56053 219 GLU A C 1
ATOM 656 O O . GLU A 1 81 ? -106.82400 -76.46700 248.90600 1.000 47.83899 219 GLU A O 1
ATOM 662 N N . LEU A 1 82 ? -108.22700 -75.44400 250.29900 1.000 33.39935 220 LEU A N 1
ATOM 663 C CA . LEU A 1 82 ? -108.20000 -74.20800 249.55100 1.000 41.79080 220 LEU A CA 1
ATOM 664 C C . LEU A 1 82 ? -106.79400 -73.64300 249.54600 1.000 42.99209 220 LEU A C 1
ATOM 665 O O . LEU A 1 82 ? -106.29600 -73.23800 248.51400 1.000 43.14824 220 LEU A O 1
ATOM 670 N N . LEU A 1 83 ? -106.15500 -73.64300 250.70400 1.000 34.19679 221 LEU A N 1
ATOM 671 C CA . LEU A 1 83 ? -104.79300 -73.12400 250.77300 1.000 39.57934 221 LEU A CA 1
ATOM 672 C C . LEU A 1 83 ? -103.85200 -73.96500 249.92900 1.000 48.81485 221 LEU A C 1
ATOM 673 O O . LEU A 1 83 ? -102.88800 -73.44600 249.38200 1.000 42.44673 221 LEU A O 1
ATOM 678 N N . ASN A 1 84 ? -104.13900 -75.24600 249.79800 1.000 40.41297 222 ASN A N 1
ATOM 679 C CA . ASN A 1 84 ? -103.30200 -76.11300 248.99600 1.000 44.14462 222 ASN A CA 1
ATOM 680 C C . ASN A 1 84 ? -103.48300 -75.79300 247.52300 1.000 40.39868 222 ASN A C 1
ATOM 681 O O . ASN A 1 84 ? -102.52000 -75.74800 246.77900 1.000 41.79188 222 ASN A O 1
ATOM 686 N N . VAL A 1 85 ? -104.71300 -75.54900 247.10300 1.000 37.84585 223 VAL A N 1
ATOM 687 C CA . VAL A 1 85 ? -104.97500 -75.16100 245.72500 1.000 46.38294 223 VAL A CA 1
ATOM 688 C C . VAL A 1 85 ? -104.40400 -73.78700 245.43600 1.000 46.10244 223 VAL A C 1
ATOM 689 O O . VAL A 1 85 ? -103.82500 -73.55700 244.38600 1.000 36.83001 223 VAL A O 1
ATOM 693 N N . THR A 1 86 ? -104.55100 -72.88000 246.38500 1.000 31.42805 224 THR A N 1
ATOM 694 C CA . THR A 1 86 ? -104.09100 -71.52400 246.18500 1.000 35.88310 224 THR A CA 1
ATOM 695 C C . THR A 1 86 ? -102.59000 -71.49800 245.96200 1.000 35.26020 224 THR A C 1
ATOM 696 O O . THR A 1 86 ? -102.10800 -70.80000 245.08700 1.000 42.83310 224 THR A O 1
ATOM 700 N N . GLU A 1 87 ? -101.86000 -72.28800 246.73100 1.000 34.48117 225 GLU A N 1
ATOM 701 C CA . GLU A 1 87 ? -100.42200 -72.31400 246.60100 1.000 40.31598 225 GLU A CA 1
ATOM 702 C C . GLU A 1 87 ? -100.01400 -72.78900 245.23200 1.000 42.81041 225 GLU A C 1
ATOM 703 O O . GLU A 1 87 ? -99.15200 -72.20000 244.60800 1.000 49.76678 225 GLU A O 1
ATOM 709 N N . LEU A 1 88 ? -100.66200 -73.83600 244.74600 1.000 42.06961 226 LEU A N 1
ATOM 710 C CA . LEU A 1 88 ? -100.35300 -74.36200 243.43000 1.000 46.06951 226 LEU A CA 1
ATOM 711 C C . LEU A 1 88 ? -100.65700 -73.34500 242.35700 1.000 43.21049 226 LEU A C 1
ATOM 712 O O . LEU A 1 88 ? -99.84900 -73.12100 241.46700 1.000 44.45317 226 LEU A O 1
ATOM 717 N N . THR A 1 89 ? -101.80900 -72.70400 242.46100 1.000 35.72946 227 THR A N 1
ATOM 718 C CA . THR A 1 89 ? -102.20600 -71.73600 241.47100 1.000 39.52136 227 THR A CA 1
ATOM 719 C C . THR A 1 89 ? -101.26900 -70.54700 241.45100 1.000 42.65908 227 THR A C 1
ATOM 720 O O . THR A 1 89 ? -100.80700 -70.13200 240.40000 1.000 43.07467 227 THR A O 1
ATOM 724 N N . GLN A 1 90 ? -100.94900 -70.02900 242.62200 1.000 38.88247 228 GLN A N 1
ATOM 725 C CA . GLN A 1 90 ? -100.07700 -68.87100 242.70400 1.000 45.65606 228 GLN A CA 1
ATOM 726 C C . GLN A 1 90 ? -98.67100 -69.18100 242.25200 1.000 45.56754 228 GLN A C 1
ATOM 727 O O . GLN A 1 90 ? -98.02600 -68.35200 241.64800 1.000 43.21716 228 GLN A O 1
ATOM 733 N N . ASN A 1 91 ? -98.20200 -70.38600 242.53000 1.000 41.38578 229 ASN A N 1
ATOM 734 C CA . ASN A 1 91 ? -96.88200 -70.77700 242.07400 1.000 46.71760 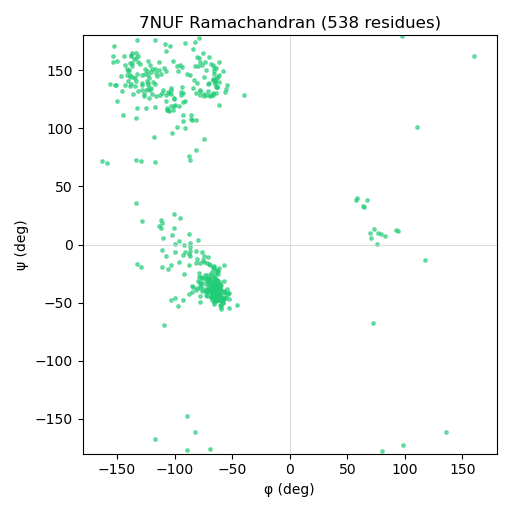229 ASN A CA 1
ATOM 735 C C . ASN A 1 91 ? -96.85500 -70.79800 240.56000 1.000 47.42610 229 ASN A C 1
ATOM 736 O O . ASN A 1 91 ? -95.88100 -70.39100 239.95700 1.000 48.85193 229 ASN A O 1
ATOM 741 N N . ALA A 1 92 ? -97.93000 -71.25100 239.94400 1.000 39.33904 230 ALA A N 1
ATOM 742 C CA . ALA A 1 92 ? -97.99800 -71.19400 238.49800 1.000 42.80382 230 ALA A CA 1
ATOM 743 C C . ALA A 1 92 ? -97.98900 -69.76200 237.97400 1.000 46.56295 230 ALA A C 1
ATOM 744 O O . ALA A 1 92 ? -97.31600 -69.46500 237.00300 1.000 52.01866 230 ALA A O 1
ATOM 746 N N . LEU A 1 93 ? -98.73100 -68.87500 238.61500 1.000 42.15629 231 LEU A N 1
ATOM 747 C CA . LEU A 1 93 ? -98.79200 -67.49000 238.17700 1.000 41.97485 231 LEU A CA 1
ATOM 748 C C . LEU A 1 93 ? -97.44800 -66.81500 238.34100 1.000 33.26587 231 LEU A C 1
ATOM 749 O O . LEU A 1 93 ? -96.99400 -66.12000 237.45100 1.000 50.37690 231 LEU A O 1
ATOM 754 N N . ILE A 1 94 ? -96.81800 -67.01900 239.48000 1.000 32.81208 232 ILE A N 1
ATOM 755 C CA . ILE A 1 94 ? -95.52000 -66.41300 239.77300 1.000 45.35697 232 ILE A CA 1
ATOM 756 C C . ILE A 1 94 ? -94.28500 -67.03000 239.13900 1.000 54.90460 232 ILE A C 1
ATOM 757 O O . ILE A 1 94 ? -93.46400 -66.32600 238.55900 1.000 47.77306 232 ILE A O 1
ATOM 762 N N . ASN A 1 95 ? -94.14800 -68.34200 239.25400 1.000 47.10270 233 ASN A N 1
ATOM 763 C CA . ASN A 1 95 ? -92.96100 -69.02100 238.74600 1.000 44.97049 233 ASN A CA 1
ATOM 764 C C . ASN A 1 95 ? -93.03900 -69.44100 237.28800 1.000 49.31909 233 ASN A C 1
ATOM 765 O O . ASN A 1 95 ? -92.01600 -69.72700 236.68500 1.000 48.14564 233 ASN A O 1
ATOM 770 N N . ASP A 1 96 ? -94.22700 -69.50100 236.71400 1.000 41.38862 234 ASP A N 1
ATOM 771 C CA . ASP A 1 96 ? -94.32900 -69.75600 235.29500 1.000 37.94489 234 ASP A CA 1
ATOM 772 C C . ASP A 1 96 ? -94.77700 -68.56100 234.45600 1.000 48.83888 234 ASP A C 1
ATOM 773 O O . ASP A 1 96 ? -93.99300 -68.03000 233.69100 1.000 47.52379 234 ASP A O 1
ATOM 778 N N . GLU A 1 97 ? -96.03200 -68.14700 234.58400 1.000 40.34261 235 GLU A N 1
ATOM 779 C CA . GLU A 1 97 ? -96.52800 -67.09500 233.69700 1.000 48.80335 235 GLU A CA 1
ATOM 780 C C . GLU A 1 97 ? -95.77200 -65.78400 233.77100 1.000 47.88955 235 GLU A C 1
ATOM 781 O O . GLU A 1 97 ? -95.37000 -65.24300 232.75100 1.000 45.52684 235 GLU A O 1
ATOM 787 N N . LEU A 1 98 ? -95.60400 -65.25900 234.96800 1.000 47.24305 236 LEU A N 1
ATOM 788 C CA . LEU A 1 98 ? -94.92700 -63.98500 235.12100 1.000 47.59435 236 LEU A CA 1
ATOM 789 C C . LEU A 1 98 ? -93.45600 -64.05300 234.75700 1.000 37.68371 236 LEU A C 1
ATOM 790 O O . LEU A 1 98 ? -92.89700 -63.09100 234.25900 1.000 36.86938 236 LEU A O 1
ATOM 795 N N . VAL A 1 99 ? -92.83700 -65.18700 235.02600 1.000 34.06406 237 VAL A N 1
ATOM 796 C CA . VAL A 1 99 ? -91.45200 -65.36700 234.65300 1.000 42.89886 237 VAL A CA 1
ATOM 797 C C . VAL A 1 99 ? -91.36800 -65.33400 233.13100 1.000 45.73451 237 VAL A C 1
ATOM 798 O O . VAL A 1 99 ? -90.44200 -64.76300 232.56700 1.000 44.29420 237 VAL A O 1
ATOM 802 N N . GLU A 1 100 ? -92.36700 -65.89900 232.46600 1.000 43.94074 238 GLU A N 1
ATOM 803 C CA . GLU A 1 100 ? -92.35600 -65.93000 231.01800 1.000 44.82294 238 GLU A CA 1
ATOM 804 C C . GLU A 1 100 ? -92.67900 -64.56900 230.41300 1.000 44.23282 238 GLU A C 1
ATOM 805 O O . GLU A 1 100 ? -92.29200 -64.28900 229.29000 1.000 33.66585 238 GLU A O 1
ATOM 811 N N . TRP A 1 101 ? -93.45300 -63.76500 231.13000 1.000 31.55255 239 TRP A N 1
ATOM 812 C CA . TRP A 1 101 ? -93.77800 -62.43300 230.64700 1.000 40.84701 239 TRP A CA 1
ATOM 813 C C . TRP A 1 101 ? -92.53900 -61.56500 230.76200 1.000 37.50286 239 TRP A C 1
ATOM 814 O O . TRP A 1 101 ? -92.24900 -60.78000 229.87500 1.000 39.27882 239 TRP A O 1
ATOM 825 N N . LYS A 1 102 ? -91.81000 -61.70800 231.86000 1.000 33.21749 240 LYS A N 1
ATOM 826 C CA . LYS A 1 102 ? -90.60200 -60.92900 232.07000 1.000 33.51493 240 LYS A CA 1
ATOM 827 C C . LYS A 1 102 ? -89.54700 -61.27400 231.03000 1.000 39.13865 240 LYS A C 1
ATOM 828 O O . LYS A 1 102 ? -88.76100 -60.42300 230.63600 1.000 36.86576 240 LYS A O 1
ATOM 834 N N . ARG A 1 103 ? -89.52800 -62.52100 230.58400 1.000 33.32143 241 ARG A N 1
ATOM 835 C CA . ARG A 1 103 ? -88.59000 -62.92000 229.55200 1.000 40.36448 241 ARG A CA 1
ATOM 836 C C . ARG A 1 103 ? -89.00800 -62.30900 228.23600 1.000 41.21694 241 ARG A C 1
ATOM 837 O O . ARG A 1 103 ? -88.17300 -61.80400 227.50000 1.000 47.08017 241 ARG A O 1
ATOM 845 N N . ARG A 1 104 ? -90.30700 -62.24400 227.99900 1.000 32.43771 242 ARG A N 1
ATOM 846 C CA . ARG A 1 104 ? -90.80500 -61.65900 226.77200 1.000 40.12437 242 ARG A CA 1
ATOM 847 C C . ARG A 1 104 ? -90.61400 -60.15300 226.78500 1.000 48.04010 242 ARG A C 1
ATOM 848 O O . ARG A 1 104 ? -90.62500 -59.52200 225.74300 1.000 41.75955 242 ARG A O 1
ATOM 856 N N . GLN A 1 105 ? -90.35300 -59.59500 227.95800 1.000 33.81708 243 GLN A N 1
ATOM 857 C CA . GLN A 1 105 ? -90.17900 -58.16000 228.07600 1.000 34.10577 243 GLN A CA 1
ATOM 858 C C . GLN A 1 105 ? -88.74700 -57.87600 227.75400 1.000 32.61971 243 GLN A C 1
ATOM 859 O O . GLN A 1 105 ? -88.43600 -56.86300 227.15200 1.000 40.24970 243 GLN A O 1
ATOM 865 N N . GLN A 1 106 ? -87.86800 -58.78000 228.15500 1.000 35.13897 244 GLN A N 1
ATOM 866 C CA . GLN A 1 106 ? -86.47100 -58.62200 227.80700 1.000 39.39998 244 GLN A CA 1
ATOM 867 C C . GLN A 1 106 ? -86.31500 -58.59700 226.29600 1.000 38.70549 244 GLN A C 1
ATOM 868 O O . GLN A 1 106 ? -85.65400 -57.72200 225.75600 1.000 41.69766 244 GLN A O 1
ATOM 874 N N . SER A 1 107 ? -86.93200 -59.55200 225.61700 1.000 43.71997 245 SER A N 1
ATOM 875 C CA . SER A 1 107 ? -86.84600 -59.63100 224.17100 1.000 47.20565 245 SER A CA 1
ATOM 876 C C . SER A 1 107 ? -87.44900 -58.40000 223.51700 1.000 46.75951 245 SER A C 1
ATOM 877 O O . SER A 1 107 ? -86.87700 -57.86000 222.58600 1.000 36.89509 245 SER A O 1
ATOM 880 N N . ALA A 1 108 ? -88.57400 -57.93400 224.03000 1.000 31.90154 246 ALA A N 1
ATOM 881 C CA . ALA A 1 108 ? -89.22600 -56.77500 223.45600 1.000 39.82594 246 ALA A CA 1
ATOM 882 C C . ALA A 1 108 ? -88.35800 -55.53300 223.56300 1.000 41.09162 246 ALA A C 1
ATOM 883 O O . ALA A 1 108 ? -88.32100 -54.71900 222.65500 1.000 43.44256 246 ALA A O 1
ATOM 885 N N . CYS A 1 109 ? -87.66800 -55.39100 224.68500 1.000 29.54643 247 CYS A N 1
ATOM 886 C CA . CYS A 1 109 ? -86.78800 -54.25200 224.85500 1.000 32.74957 247 CYS A CA 1
ATOM 887 C C . CYS A 1 109 ? -85.71400 -54.25100 223.77700 1.000 38.19688 247 CYS A C 1
ATOM 888 O O . CYS A 1 109 ? -85.31000 -53.19800 223.30700 1.000 41.73591 247 CYS A O 1
ATOM 891 N N . ILE A 1 110 ? -85.26500 -55.43200 223.37700 1.000 34.39964 248 ILE A N 1
ATOM 892 C CA . ILE A 1 110 ? -84.20700 -55.53300 222.37600 1.000 36.37471 248 ILE A CA 1
ATOM 893 C C . ILE A 1 110 ? -84.70900 -55.73900 220.94100 1.000 44.16375 248 ILE A C 1
ATOM 894 O O . ILE A 1 110 ? -83.98300 -56.25700 220.10200 1.000 42.51488 248 ILE A O 1
ATOM 899 N N . GLY A 1 111 ? -85.94900 -55.35100 220.66000 1.000 45.16201 249 GLY A N 1
ATOM 900 C CA . GLY A 1 111 ? -86.47300 -55.46800 219.31000 1.000 44.11106 249 GLY A CA 1
ATOM 901 C C . GLY A 1 111 ? -87.25600 -56.71000 218.95500 1.000 47.67402 249 GLY A C 1
ATOM 902 O O . GLY A 1 111 ? -87.53200 -56.94500 217.79600 1.000 56.70574 249 GLY A O 1
ATOM 903 N N . GLY A 1 112 ? -87.62500 -57.50200 219.94200 1.000 50.92118 250 GLY A N 1
ATOM 904 C CA . GLY A 1 112 ? -88.35000 -58.73200 219.70500 1.000 48.32086 250 GLY A CA 1
ATOM 905 C C . GLY A 1 112 ? -89.82900 -58.48000 219.53600 1.000 49.02924 250 GLY A C 1
ATOM 906 O O . GLY A 1 112 ? -90.24800 -57.37200 219.23500 1.000 57.20741 250 GLY A O 1
ATOM 907 N N . PRO A 1 113 ? -90.65700 -59.54800 219.70500 1.000 48.32856 251 PRO A N 1
ATOM 908 C CA . PRO A 1 113 ? -92.07200 -59.28900 219.44900 1.000 49.94111 251 PRO A CA 1
ATOM 909 C C . PRO A 1 113 ? -92.71800 -58.60500 220.62000 1.000 52.37745 251 PRO A C 1
ATOM 910 O O . PRO A 1 113 ? -92.25300 -58.72700 221.74100 1.000 46.32038 251 PRO A O 1
ATOM 914 N N . PRO A 1 114 ? -93.78000 -57.84900 220.36100 1.000 58.49609 252 PRO A N 1
ATOM 915 C CA . PRO A 1 114 ? -94.36500 -57.04700 221.43500 1.000 66.47043 252 PRO A CA 1
ATOM 916 C C . PRO A 1 114 ? -94.91500 -57.75800 222.65800 1.000 57.29785 252 PRO A C 1
ATOM 917 O O . PRO A 1 114 ? -95.41900 -58.87100 222.56300 1.000 57.99971 252 PRO A O 1
ATOM 921 N N . ASN A 1 115 ? -94.78600 -57.11300 223.80800 1.000 59.96763 253 ASN A N 1
ATOM 922 C CA . ASN A 1 115 ? -95.30400 -57.66100 225.05500 1.000 72.17576 253 ASN A CA 1
ATOM 923 C C . ASN A 1 115 ? -96.79800 -57.76100 225.12300 1.000 59.77138 253 ASN A C 1
ATOM 924 O O . ASN A 1 115 ? -97.50100 -56.87900 224.64800 1.000 53.41507 253 ASN A O 1
ATOM 929 N N . ALA A 1 116 ? -97.29700 -58.82100 225.73400 1.000 64.48561 254 ALA A N 1
ATOM 930 C CA . ALA A 1 116 ? -98.72500 -58.92200 225.95700 1.000 63.55968 254 ALA A CA 1
ATOM 931 C C . ALA A 1 116 ? -99.10600 -57.95000 227.06300 1.000 55.71781 254 ALA A C 1
ATOM 932 O O . ALA A 1 116 ? -98.30200 -57.67500 227.94300 1.000 58.59451 254 ALA A O 1
ATOM 934 N N . CYS A 1 117 ? -100.32100 -57.42200 227.03000 1.000 64.75300 255 CYS A N 1
ATOM 935 C CA . CYS A 1 117 ? -100.77700 -56.55400 228.11300 1.000 79.38907 255 CYS A CA 1
ATOM 936 C C . CYS A 1 117 ? -100.88700 -57.35800 229.39900 1.000 79.69729 255 CYS A C 1
ATOM 937 O O . CYS A 1 117 ? -101.19600 -58.54300 229.36400 1.000 81.43558 255 CYS A O 1
ATOM 940 N N . LEU A 1 118 ? -100.62100 -56.71800 230.53400 1.000 79.69500 256 LEU A N 1
ATOM 941 C CA . LEU A 1 118 ? -100.67800 -57.42400 231.81500 1.000 59.20983 256 LEU A CA 1
ATOM 942 C C . LEU A 1 118 ? -102.03100 -57.75600 232.36900 1.000 54.05568 256 LEU A C 1
ATOM 943 O O . LEU A 1 118 ? -102.12000 -58.46500 233.35800 1.000 54.77300 256 LEU A O 1
ATOM 948 N N . ASP A 1 119 ? -103.08500 -57.23300 231.78100 1.000 48.27165 257 ASP A N 1
ATOM 949 C CA . ASP A 1 119 ? -104.40400 -57.41500 232.40000 1.000 60.92823 257 ASP A CA 1
ATOM 950 C C . ASP A 1 119 ? -104.86100 -58.84600 232.64700 1.000 56.34020 257 ASP A C 1
ATOM 951 O O . ASP A 1 119 ? -105.56700 -59.08500 233.61600 1.000 53.96837 257 ASP A O 1
ATOM 956 N N . GLN A 1 120 ? -104.47600 -59.81200 231.83300 1.000 42.20468 258 GLN A N 1
ATOM 957 C CA . GLN A 1 120 ? -104.86900 -61.16800 232.16600 1.000 50.01828 258 GLN A CA 1
ATOM 958 C C . GLN A 1 120 ? -104.24100 -61.59000 233.47600 1.000 51.86706 258 GLN A C 1
ATOM 959 O O . GLN A 1 120 ? -104.89000 -62.23200 234.29200 1.000 53.97809 258 GLN A O 1
ATOM 965 N N . LEU A 1 121 ? -102.98400 -61.22900 233.68700 1.000 40.08358 259 LEU A N 1
ATOM 966 C CA . LEU A 1 121 ? -102.29200 -61.67200 234.89300 1.000 49.29652 259 LEU A CA 1
ATOM 967 C C . LEU A 1 121 ? -102.77800 -60.83600 236.05100 1.000 38.35106 259 LEU A C 1
ATOM 968 O O . LEU A 1 121 ? -102.82900 -61.31700 237.17100 1.000 44.67885 259 LEU A O 1
ATOM 973 N N . GLN A 1 122 ? -103.19600 -59.61800 235.80200 1.000 30.47181 260 GLN A N 1
ATOM 974 C CA . GLN A 1 122 ? -103.75300 -58.79400 236.84900 1.000 43.13248 260 GLN A CA 1
ATOM 975 C C . GLN A 1 122 ? -105.00600 -59.42600 237.37300 1.000 47.16223 260 GLN A C 1
ATOM 976 O O . GLN A 1 122 ? -105.19200 -59.51100 238.54300 1.000 47.92934 260 GLN A O 1
ATOM 982 N N . ASN A 1 123 ? -105.86600 -59.89000 236.48000 1.000 49.31745 261 ASN A N 1
ATOM 983 C CA . ASN A 1 123 ? -107.12800 -60.48900 236.88300 1.000 48.94489 261 ASN A CA 1
ATOM 984 C C . ASN A 1 123 ? -106.88100 -61.69400 237.75600 1.000 50.89976 261 ASN A C 1
ATOM 985 O O . ASN A 1 123 ? -107.50000 -61.84200 238.79800 1.000 46.36845 261 ASN A O 1
ATOM 990 N N . TRP A 1 124 ? -105.96100 -62.54300 237.33800 1.000 38.34546 262 TRP A N 1
ATOM 991 C CA . TRP A 1 124 ? -105.65400 -63.73900 238.09300 1.000 39.04462 262 TRP A CA 1
ATOM 992 C C . TRP A 1 124 ? -105.05300 -63.43100 239.45200 1.000 42.61164 262 TRP A C 1
ATOM 993 O O . TRP A 1 124 ? -105.38900 -64.06900 240.43500 1.000 39.10339 262 TRP A O 1
ATOM 1004 N N . PHE A 1 125 ? -104.16600 -62.45400 239.50900 1.000 33.96483 263 PHE A N 1
ATOM 1005 C CA . PHE A 1 125 ? -103.48500 -62.13000 240.74600 1.000 35.07956 263 PHE A CA 1
ATOM 1006 C C . PHE A 1 125 ? -104.45300 -61.48500 241.70500 1.000 37.62679 263 PHE A C 1
ATOM 1007 O O . PHE A 1 125 ? -104.35100 -61.66800 242.90200 1.000 36.44085 263 PHE A O 1
ATOM 1015 N N . THR A 1 126 ? -105.43800 -60.78600 241.17600 1.000 33.18582 264 THR A N 1
ATOM 1016 C CA . THR A 1 126 ? -106.33800 -60.05200 242.02400 1.000 35.98070 264 THR A CA 1
ATOM 1017 C C . THR A 1 126 ? -107.38300 -60.97900 242.60000 1.000 40.17480 264 THR A C 1
ATOM 1018 O O . THR A 1 126 ? -107.74100 -60.84400 243.75400 1.000 42.63075 264 THR A O 1
ATOM 1022 N N . ILE A 1 127 ? -107.85400 -61.94500 241.82800 1.000 36.76068 265 ILE A N 1
ATOM 1023 C CA . ILE A 1 127 ? -108.79100 -62.91400 242.36900 1.000 42.81875 265 ILE A CA 1
ATOM 1024 C C . ILE A 1 127 ? -108.18000 -63.75300 243.48700 1.000 43.75159 265 ILE A C 1
ATOM 1025 O O . ILE A 1 127 ? -108.80200 -63.95500 244.52200 1.000 40.71189 265 ILE A O 1
ATOM 1030 N N . VAL A 1 128 ? -106.93800 -64.18700 243.33500 1.000 35.18245 266 VAL A N 1
ATOM 1031 C CA . VAL A 1 128 ? -106.37300 -65.01500 244.37300 1.000 35.99505 266 VAL A CA 1
ATOM 1032 C C . VAL A 1 128 ? -106.09500 -64.12900 245.58900 1.000 37.84155 266 VAL A C 1
ATOM 1033 O O . VAL A 1 128 ? -106.23400 -64.58100 246.71900 1.000 41.02105 266 VAL A O 1
ATOM 1037 N N . ALA A 1 129 ? -105.87200 -62.84900 245.38000 1.000 32.79164 267 ALA A N 1
ATOM 1038 C CA . ALA A 1 129 ? -105.61900 -61.96600 246.49600 1.000 37.28943 267 ALA A CA 1
ATOM 1039 C C . ALA A 1 129 ? -106.88700 -61.71100 247.27700 1.000 39.46064 267 ALA A C 1
ATOM 1040 O O . ALA A 1 129 ? -106.88200 -61.73600 248.49900 1.000 39.58273 267 ALA A O 1
ATOM 1042 N N . GLU A 1 130 ? -107.97500 -61.47000 246.56200 1.000 36.23132 268 GLU A N 1
ATOM 1043 C CA . GLU A 1 130 ? -109.25600 -61.23900 247.20300 1.000 44.64164 268 GLU A CA 1
ATOM 1044 C C . GLU A 1 130 ? -109.66800 -62.46800 247.97900 1.000 35.74438 268 GLU A C 1
ATOM 1045 O O . GLU A 1 130 ? -110.21600 -62.36800 249.06700 1.000 43.97528 268 GLU A O 1
ATOM 1051 N N . SER A 1 131 ? -109.41200 -63.63300 247.40900 1.000 31.32819 269 SER A N 1
ATOM 1052 C CA . SER A 1 131 ? -109.74500 -64.87300 248.08200 1.000 43.90599 269 SER A CA 1
ATOM 1053 C C . SER A 1 131 ? -108.96200 -65.04600 249.37100 1.000 41.87443 269 SER A C 1
ATOM 1054 O O . SER A 1 131 ? -109.52800 -65.43000 250.38100 1.000 37.97647 269 SER A O 1
ATOM 1057 N N . LEU A 1 132 ? -107.67200 -64.73300 249.35700 1.000 36.17643 270 LEU A N 1
ATOM 1058 C CA . LEU A 1 132 ? -106.86700 -64.84600 250.56300 1.000 36.94738 270 LEU A CA 1
ATOM 1059 C C . LEU A 1 132 ? -107.29000 -63.82500 251.61200 1.000 40.61441 270 LEU A C 1
ATOM 1060 O O . LEU A 1 132 ? -107.22000 -64.10300 252.80300 1.000 38.37464 270 LEU A O 1
ATOM 1065 N N . GLN A 1 133 ? -107.74100 -62.65600 251.17500 1.000 39.18740 271 GLN A N 1
ATOM 1066 C CA . GLN A 1 133 ? -108.24300 -61.65500 252.10800 1.000 45.34506 271 GLN A CA 1
ATOM 1067 C C . GLN A 1 133 ? -109.47600 -62.19500 252.80500 1.000 38.41435 271 GLN A C 1
ATOM 1068 O O . GLN A 1 133 ? -109.63700 -62.02100 254.00200 1.000 43.29871 271 GLN A O 1
ATOM 1074 N N . GLN A 1 134 ? -110.33600 -62.87100 252.06000 1.000 36.41948 272 GLN A N 1
ATOM 1075 C CA . GLN A 1 134 ? -111.54800 -63.40500 252.63700 1.000 35.39636 272 GLN A CA 1
ATOM 1076 C C . GLN A 1 134 ? -111.23100 -64.51200 253.62200 1.000 38.65368 272 GLN A C 1
ATOM 1077 O O . GLN A 1 134 ? -111.84500 -64.59700 254.66900 1.000 40.30245 272 GLN A O 1
ATOM 1083 N N . VAL A 1 135 ? -110.25600 -65.34500 253.29200 1.000 32.88431 273 VAL A N 1
ATOM 1084 C CA . VAL A 1 135 ? -109.86800 -66.43000 254.18200 1.000 38.53523 273 VAL A CA 1
ATOM 1085 C C . VAL A 1 135 ? -109.40100 -65.87000 255.51700 1.000 39.90489 273 VAL A C 1
ATOM 1086 O O . VAL A 1 135 ? -109.72200 -66.41100 256.56500 1.000 46.46826 273 VAL A O 1
ATOM 1090 N N . ARG A 1 136 ? -108.66500 -64.77200 255.49000 1.000 34.21310 274 ARG A N 1
ATOM 1091 C CA . ARG A 1 136 ? -108.15300 -64.23400 256.72800 1.000 39.79442 274 ARG A CA 1
ATOM 1092 C C . ARG A 1 136 ? -109.30900 -63.72700 257.56600 1.000 46.14470 274 ARG A C 1
ATOM 1093 O O . ARG A 1 136 ? -109.28800 -63.84700 258.78600 1.000 47.84402 274 ARG A O 1
ATOM 1101 N N . GLN A 1 137 ? -110.34200 -63.20900 256.91600 1.000 40.14512 275 GLN A N 1
ATOM 1102 C CA . GLN A 1 137 ? -111.56100 -62.81400 257.63200 1.000 39.17206 275 GLN A CA 1
ATOM 1103 C C . GLN A 1 137 ? -112.28300 -64.02100 258.18400 1.000 45.05460 275 GLN A C 1
ATOM 1104 O O . GLN A 1 137 ? -112.84100 -63.93900 259.27000 1.000 45.32262 275 GLN A O 1
ATOM 1110 N N . GLN A 1 138 ? -112.28100 -65.14200 257.42900 1.000 33.98534 276 GLN A N 1
ATOM 1111 C CA . GLN A 1 138 ? -112.94200 -66.39100 257.80600 1.000 38.07959 276 GLN A CA 1
ATOM 1112 C C . GLN A 1 138 ? -112.29100 -67.02200 259.02600 1.000 41.70167 276 GLN A C 1
ATOM 1113 O O . GLN A 1 138 ? -112.98100 -67.59500 259.85800 1.000 40.71848 276 GLN A O 1
ATOM 1119 N N . LEU A 1 139 ? -110.96800 -66.92800 259.12100 1.000 34.82296 277 LEU A N 1
ATOM 1120 C CA . LEU A 1 139 ? -110.22400 -67.44600 260.26300 1.000 40.09698 277 LEU A CA 1
ATOM 1121 C C . LEU A 1 139 ? -110.54200 -66.59600 261.49200 1.000 40.53983 277 LEU A C 1
ATOM 1122 O O . LEU A 1 139 ? -110.72300 -67.15900 262.56500 1.000 43.40049 277 LEU A O 1
ATOM 1127 N N . LYS A 1 140 ? -110.79000 -65.30300 261.34200 1.000 39.41562 278 LYS A N 1
ATOM 1128 C CA . LYS A 1 140 ? -111.01500 -64.50900 262.53600 1.000 47.37863 278 LYS A CA 1
ATOM 1129 C C . LYS A 1 140 ? -112.43200 -64.81600 263.00800 1.000 46.59866 278 LYS A C 1
ATOM 1130 O O . LYS A 1 140 ? -112.67700 -64.87300 264.20500 1.000 39.41424 278 LYS A O 1
ATOM 1136 N N . LYS A 1 141 ? -113.36600 -65.02500 262.09300 1.000 43.87539 279 LYS A N 1
ATOM 1137 C CA . LYS A 1 141 ? -114.71100 -65.41900 262.49300 1.000 41.85454 279 LYS A CA 1
ATOM 1138 C C . LYS A 1 141 ? -114.69200 -66.75800 263.22400 1.000 47.99060 279 LYS A C 1
ATOM 1139 O O . LYS A 1 141 ? -115.38700 -66.93800 264.21700 1.000 47.87293 279 LYS A O 1
ATOM 1145 N N . LEU A 1 142 ? -113.88600 -67.69500 262.75000 1.000 38.25580 280 LEU A N 1
ATOM 1146 C CA . LEU A 1 142 ? -113.78100 -68.99500 263.39800 1.000 41.73773 280 LEU A CA 1
ATOM 1147 C C . LEU A 1 142 ? -113.25100 -68.84700 264.80700 1.000 45.70378 280 LEU A C 1
ATOM 1148 O O . LEU A 1 142 ? -113.69000 -69.53800 265.71400 1.000 45.01743 280 LEU A O 1
ATOM 1153 N N . GLU A 1 143 ? -112.30800 -67.94300 264.99400 1.000 48.22649 281 GLU A N 1
ATOM 1154 C CA . GLU A 1 143 ? -111.76600 -67.70500 266.32000 1.000 52.61913 281 GLU A CA 1
ATOM 1155 C C . GLU A 1 143 ? -112.81800 -67.12700 267.24500 1.000 41.24315 281 GLU A C 1
ATOM 1156 O O . GLU A 1 143 ? -112.83800 -67.44400 268.42300 1.000 50.38584 281 GLU A O 1
ATOM 1162 N N . GLU A 1 144 ? -113.70300 -66.29300 266.71900 1.000 36.16974 282 GLU A N 1
ATOM 1163 C CA . GLU A 1 144 ? -114.78400 -65.76500 267.53200 1.000 47.54884 282 GLU A CA 1
ATOM 1164 C C . GLU A 1 144 ? -115.69300 -66.88500 268.00800 1.000 51.66097 282 GLU A C 1
ATOM 1165 O O . GLU A 1 144 ? -116.11000 -66.90000 269.15400 1.000 51.64155 282 GLU A O 1
ATOM 1171 N N . LEU A 1 145 ? -115.99100 -67.82800 267.12900 1.000 42.67362 283 LEU A N 1
ATOM 1172 C CA . LEU A 1 145 ? -116.82200 -68.95200 267.50200 1.000 48.32510 283 LEU A CA 1
ATOM 1173 C C . LEU A 1 145 ? -116.14200 -69.78500 268.56800 1.000 48.52236 283 LEU A C 1
ATOM 1174 O O . LEU A 1 145 ? -116.78400 -70.24600 269.49700 1.000 43.69873 283 LEU A O 1
ATOM 1179 N N . GLU A 1 146 ? -114.84000 -69.97900 268.43100 1.000 42.72196 284 GLU A N 1
ATOM 1180 C CA . GLU A 1 146 ? -114.09200 -70.75200 269.40200 1.000 46.62912 284 GLU A CA 1
ATOM 1181 C C . GLU A 1 146 ? -114.12100 -70.07700 270.76200 1.000 52.52650 284 GLU A C 1
ATOM 1182 O O . GLU A 1 146 ? -114.25900 -70.73100 271.78000 1.000 57.66396 284 GLU A O 1
ATOM 1188 N N . GLN A 1 147 ? -114.00000 -68.76000 270.77400 1.000 48.50774 285 GLN A N 1
ATOM 1189 C CA . GLN A 1 147 ? -114.03700 -68.04200 272.03000 1.000 55.54980 285 GLN A CA 1
ATOM 1190 C C . GLN A 1 147 ? -115.38100 -68.22600 272.71000 1.000 52.95347 285 GLN A C 1
ATOM 1191 O O . GLN A 1 147 ? -115.43700 -68.44700 273.91200 1.000 50.34953 285 GLN A O 1
ATOM 1197 N N . LYS A 1 148 ? -116.46300 -68.16000 271.95000 1.000 47.76686 286 LYS A N 1
ATOM 1198 C CA . LYS A 1 148 ? -117.77700 -68.39600 272.51800 1.000 49.70602 286 LYS A CA 1
ATOM 1199 C C . LYS A 1 148 ? -117.94200 -69.81900 273.01500 1.000 46.45895 286 LYS A C 1
ATOM 1200 O O . LYS A 1 148 ? -118.53600 -70.03700 274.05900 1.000 48.50399 286 LYS A O 1
ATOM 1206 N N . TYR A 1 149 ? -117.42600 -70.78500 272.27000 1.000 40.81173 287 TYR A N 1
ATOM 1207 C CA . TYR A 1 149 ? -117.56000 -72.18500 272.63800 1.000 40.65895 287 TYR A CA 1
ATOM 1208 C C . TYR A 1 149 ? -116.40500 -73.02500 272.15200 1.000 49.36793 287 TYR A C 1
ATOM 1209 O O . TYR A 1 149 ? -116.12000 -73.06400 270.96500 1.000 44.75816 287 TYR A O 1
ATOM 1218 N N . THR A 1 150 ? -115.74500 -73.70800 273.07200 1.000 46.33248 288 THR A N 1
ATOM 1219 C CA . THR A 1 150 ? -114.64000 -74.59200 272.71400 1.000 51.90990 288 THR A CA 1
ATOM 1220 C C . THR A 1 150 ? -114.68800 -75.86500 273.53600 1.000 44.57361 288 THR A C 1
ATOM 1221 O O . THR A 1 150 ? -115.21800 -75.87600 274.63900 1.000 56.35540 288 THR A O 1
ATOM 1225 N N . TYR A 1 151 ? -114.20500 -76.95700 272.97300 1.000 52.36831 289 TYR A N 1
ATOM 1226 C CA . TYR A 1 151 ? -114.16700 -78.21700 273.68900 1.000 46.54912 289 TYR A CA 1
ATOM 1227 C C . TYR A 1 151 ? -112.80900 -78.87000 273.54400 1.000 57.94823 289 TYR A C 1
ATOM 1228 O O . TYR A 1 151 ? -111.95300 -78.35000 272.83800 1.000 52.74645 289 TYR A O 1
ATOM 1237 N N . GLU A 1 152 ? -112.58500 -79.99500 274.21000 1.000 66.36977 290 GLU A N 1
ATOM 1238 C CA . GLU A 1 152 ? -111.35200 -80.72700 273.99700 1.000 77.17668 290 GLU A CA 1
ATOM 1239 C C . GLU A 1 152 ? -111.33900 -81.26500 272.59100 1.000 66.77273 290 GLU A C 1
ATOM 1240 O O . GLU A 1 152 ? -112.37800 -81.68600 272.08600 1.000 68.04423 290 GLU A O 1
ATOM 1246 N N . HIS A 1 153 ? -110.17600 -81.24800 271.95600 1.000 60.23854 291 HIS A N 1
ATOM 1247 C CA . HIS A 1 153 ? -110.05500 -81.69300 270.57000 1.000 63.96675 291 HIS A CA 1
ATOM 1248 C C . HIS A 1 153 ? -110.84300 -80.82000 269.59500 1.000 59.88223 291 HIS A C 1
ATOM 1249 O O . HIS A 1 153 ? -111.31700 -81.30500 268.57600 1.000 62.07459 291 HIS A O 1
ATOM 1256 N N . ASP A 1 154 ? -110.96400 -79.53200 269.89900 1.000 43.86469 292 ASP A N 1
ATOM 1257 C CA . ASP A 1 154 ? -111.64400 -78.61300 268.99700 1.000 43.14880 292 ASP A CA 1
ATOM 1258 C C . ASP A 1 154 ? -110.78200 -78.44400 267.76000 1.000 48.82355 292 ASP A C 1
ATOM 1259 O O . ASP A 1 154 ? -109.60000 -78.14300 267.86600 1.000 52.29568 292 ASP A O 1
ATOM 1264 N N . PRO A 1 155 ? -111.39100 -78.64100 266.55400 1.000 46.57178 293 PRO A N 1
ATOM 1265 C CA . PRO A 1 155 ? -110.59900 -78.43300 265.34400 1.000 49.00774 293 PRO A CA 1
ATOM 1266 C C . PRO A 1 155 ? -110.08100 -77.01800 265.15000 1.000 49.00176 293 PRO A C 1
ATOM 1267 O O . PRO A 1 155 ? -108.97900 -76.84600 264.65400 1.000 56.31886 293 PRO A O 1
ATOM 1271 N N . ILE A 1 156 ? -110.87300 -76.02600 265.51300 1.000 39.13469 294 ILE A N 1
ATOM 1272 C CA . ILE A 1 156 ? -110.43800 -74.65300 265.34600 1.000 41.34409 294 ILE A CA 1
ATOM 1273 C C . ILE A 1 156 ? -109.19600 -74.36900 266.17400 1.000 46.92876 294 ILE A C 1
ATOM 1274 O O . ILE A 1 156 ? -108.24700 -73.78700 265.68200 1.000 46.90265 294 ILE A O 1
ATOM 1279 N N . THR A 1 157 ? -109.18000 -74.82700 267.41500 1.000 40.76264 295 THR A N 1
ATOM 1280 C CA . THR A 1 157 ? -108.03100 -74.60400 268.28000 1.000 37.73717 295 THR A CA 1
ATOM 1281 C C . THR A 1 157 ? -106.79400 -75.29700 267.73500 1.000 42.77863 295 THR A C 1
ATOM 1282 O O . THR A 1 157 ? -105.70700 -74.73600 267.75000 1.000 47.26574 295 THR A O 1
ATOM 1286 N N . LYS A 1 158 ? -106.96700 -76.50900 267.23000 1.000 39.84027 296 LYS A N 1
ATOM 1287 C CA . LYS A 1 158 ? -105.84200 -77.27600 266.71700 1.000 46.51426 296 LYS A CA 1
ATOM 1288 C C . LYS A 1 158 ? -105.20500 -76.68800 265.47700 1.000 46.19853 296 LYS A C 1
ATOM 1289 O O . LYS A 1 158 ? -104.00000 -76.78700 265.30800 1.000 50.06598 296 LYS A O 1
ATOM 1295 N N . ASN A 1 159 ? -106.00000 -76.08400 264.60600 1.000 42.06983 297 ASN A N 1
ATOM 1296 C CA . ASN A 1 159 ? -105.45400 -75.58300 263.35200 1.000 43.77877 297 ASN A CA 1
ATOM 1297 C C . ASN A 1 159 ? -105.31900 -74.08000 263.19400 1.000 48.81943 297 ASN A C 1
ATOM 1298 O O . ASN A 1 159 ? -104.69900 -73.62500 262.24500 1.000 50.09048 297 ASN A O 1
ATOM 1303 N N . LYS A 1 160 ? -105.87500 -73.30700 264.10800 1.000 44.29096 298 LYS A N 1
ATOM 1304 C CA . LYS A 1 160 ? -105.85800 -71.85200 263.94600 1.000 37.33824 298 LYS A CA 1
ATOM 1305 C C . LYS A 1 160 ? -104.49100 -71.23300 263.69000 1.000 43.30696 298 LYS A C 1
ATOM 1306 O O . LYS A 1 160 ? -104.36900 -70.34000 262.86100 1.000 45.91268 298 LYS A O 1
ATOM 1312 N N . GLN A 1 161 ? -103.46900 -71.69100 264.39900 1.000 43.32745 299 GLN A N 1
ATOM 1313 C CA . GLN A 1 161 ? -102.14500 -71.07900 264.24100 1.000 42.34160 299 GLN A CA 1
ATOM 1314 C C . GLN A 1 161 ? -101.55700 -71.29800 262.86300 1.000 45.46702 299 GLN A C 1
ATOM 1315 O O . GLN A 1 161 ? -101.17200 -70.32000 262.22000 1.000 43.61384 299 GLN A O 1
ATOM 1321 N N . VAL A 1 162 ? -101.55700 -72.53900 262.39500 1.000 47.51599 300 VAL A N 1
ATOM 1322 C CA . VAL A 1 162 ? -101.04800 -72.86300 261.06900 1.000 46.21117 300 VAL A CA 1
ATOM 1323 C C . VAL A 1 162 ? -101.87000 -72.23000 259.94900 1.000 50.04993 300 VAL A C 1
ATOM 1324 O O . VAL A 1 162 ? -101.31200 -71.62100 259.04900 1.000 47.73448 300 VAL A O 1
ATOM 1328 N N . LEU A 1 163 ? -103.19000 -72.36200 260.01400 1.000 39.97988 301 LEU A N 1
ATOM 1329 C CA . LEU A 1 163 ? -104.03000 -71.75700 258.98100 1.000 36.47538 301 LEU A CA 1
ATOM 1330 C C . LEU A 1 163 ? -103.73800 -70.27100 258.82800 1.000 40.35299 301 LEU A C 1
ATOM 1331 O O . LEU A 1 163 ? -103.57200 -69.81800 257.70800 1.000 40.28625 301 LEU A O 1
ATOM 1336 N N . TRP A 1 164 ? -103.59800 -69.54600 259.92900 1.000 43.22860 302 TRP A N 1
ATOM 1337 C CA . TRP A 1 164 ? -103.24600 -68.11900 259.90100 1.000 47.56845 302 TRP A CA 1
ATOM 1338 C C . TRP A 1 164 ? -101.87600 -67.87900 259.29200 1.000 44.55166 302 TRP A C 1
ATOM 1339 O O . TRP A 1 164 ? -101.71800 -67.03300 258.42300 1.000 33.77539 302 TRP A O 1
ATOM 1350 N N . ASP A 1 165 ? -100.88300 -68.63400 259.72500 1.000 37.38181 303 ASP A N 1
ATOM 1351 C CA . ASP A 1 165 ? -99.53800 -68.45400 259.20500 1.000 39.95206 303 ASP A CA 1
ATOM 1352 C C . ASP A 1 165 ? -99.46000 -68.72300 257.70900 1.000 44.21286 303 ASP A C 1
ATOM 1353 O O . ASP A 1 165 ? -98.85800 -67.95000 256.97600 1.000 47.44222 303 ASP A O 1
ATOM 1358 N N . ARG A 1 166 ? -100.07500 -69.81200 257.26400 1.000 38.53437 304 ARG A N 1
ATOM 1359 C CA . ARG A 1 166 ? -100.11000 -70.15200 255.84300 1.000 41.51050 304 ARG A CA 1
ATOM 1360 C C . ARG A 1 166 ? -100.72800 -69.05700 255.01200 1.000 43.49376 304 ARG A C 1
ATOM 1361 O O . ARG A 1 166 ? -100.18100 -68.65700 253.99700 1.000 41.64018 304 ARG A O 1
ATOM 1369 N N . THR A 1 167 ? -101.89800 -68.59700 255.42800 1.000 31.97582 305 THR A N 1
ATOM 1370 C CA . THR A 1 167 ? -102.60700 -67.60500 254.64500 1.000 39.61686 305 THR A CA 1
ATOM 1371 C C . THR A 1 167 ? -101.78700 -66.33000 254.48300 1.000 38.87658 305 THR A C 1
ATOM 1372 O O . THR A 1 167 ? -101.68600 -65.79900 253.38600 1.000 39.76632 305 THR A O 1
ATOM 1376 N N . PHE A 1 168 ? -101.15700 -65.86900 255.55300 1.0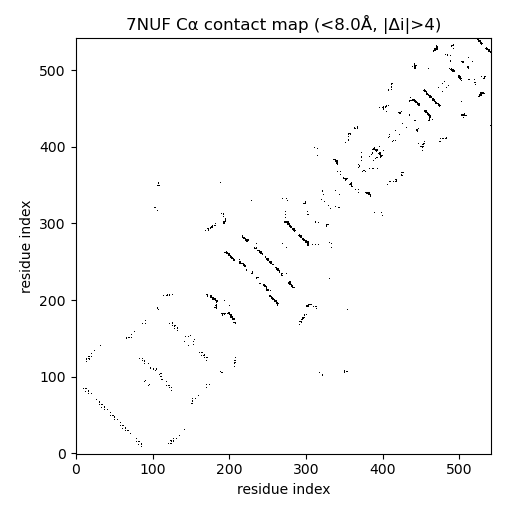00 35.57205 306 PHE A N 1
ATOM 1377 C CA . PHE A 1 168 ? -100.32300 -64.68200 255.45300 1.000 41.77719 306 PHE A CA 1
ATOM 1378 C C . PHE A 1 168 ? -99.13000 -64.89200 254.54400 1.000 37.28715 306 PHE A C 1
ATOM 1379 O O . PHE A 1 168 ? -98.81100 -64.03900 253.73300 1.000 38.91448 306 PHE A O 1
ATOM 1387 N N . SER A 1 169 ? -98.49100 -66.04400 254.65800 1.000 39.28120 307 SER A N 1
ATOM 1388 C CA . SER A 1 169 ? -97.31700 -66.30900 253.85400 1.000 48.13129 307 SER A CA 1
ATOM 1389 C C . SER A 1 169 ? -97.69000 -66.28700 252.38200 1.000 45.50878 307 SER A C 1
ATOM 1390 O O . SER A 1 169 ? -96.99500 -65.68700 251.57100 1.000 42.64629 307 SER A O 1
ATOM 1393 N N . LEU A 1 170 ? -98.80900 -66.90900 252.04200 1.000 38.85402 308 LEU A N 1
ATOM 1394 C CA . LEU A 1 170 ? -99.25000 -66.91300 250.66400 1.000 40.01687 308 LEU A CA 1
ATOM 1395 C C . LEU A 1 170 ? -99.59300 -65.51800 250.15100 1.000 45.12624 308 LEU A C 1
ATOM 1396 O O . LEU A 1 170 ? -99.19300 -65.14900 249.05200 1.000 45.14367 308 LEU A O 1
ATOM 1401 N N . PHE A 1 171 ? -100.30900 -64.73500 250.95000 1.000 31.34383 309 PHE A N 1
ATOM 1402 C CA . PHE A 1 171 ? -100.67700 -63.38500 250.54300 1.000 39.22635 309 PHE A CA 1
ATOM 1403 C C . PHE A 1 171 ? -99.45400 -62.50600 250.37600 1.000 35.88030 309 PHE A C 1
ATOM 1404 O O . PHE A 1 171 ? -99.36100 -61.74900 249.42400 1.000 34.68313 309 PHE A O 1
ATOM 1412 N N . GLN A 1 172 ? -98.51100 -62.62000 251.29700 1.000 32.17469 310 GLN A N 1
ATOM 1413 C CA . GLN A 1 172 ? -97.30300 -61.82100 251.22500 1.000 42.37951 310 GLN A CA 1
ATOM 1414 C C . GLN A 1 172 ? -96.50300 -62.15400 249.97900 1.000 38.25021 310 GLN A C 1
ATOM 1415 O O . GLN A 1 172 ? -96.04000 -61.26500 249.29800 1.000 42.23148 310 GLN A O 1
ATOM 1421 N N . GLN A 1 173 ? -96.36200 -63.43200 249.67600 1.000 36.34838 311 GLN A N 1
ATOM 1422 C CA . GLN A 1 173 ? -95.65700 -63.84900 248.47500 1.000 44.64760 311 GLN A CA 1
ATOM 1423 C C . GLN A 1 173 ? -96.33900 -63.32700 247.22200 1.000 43.65356 311 GLN A C 1
ATOM 1424 O O . GLN A 1 173 ? -95.67500 -62.86100 246.31000 1.000 44.30580 311 GLN A O 1
ATOM 1430 N N . LEU A 1 174 ? -97.66200 -63.37600 247.18700 1.000 34.18977 312 LEU A N 1
ATOM 1431 C CA . LEU A 1 174 ? -98.37500 -62.96500 245.99500 1.000 38.69017 312 LEU A CA 1
ATOM 1432 C C . LEU A 1 174 ? -98.34800 -61.47100 245.74600 1.000 46.08508 312 LEU A C 1
ATOM 1433 O O . LEU A 1 174 ? -98.24100 -61.04100 244.61300 1.000 43.77142 312 LEU A O 1
ATOM 1438 N N . ILE A 1 175 ? -98.33100 -60.67900 246.79900 1.000 41.76952 313 ILE A N 1
ATOM 1439 C CA . ILE A 1 175 ? -98.39100 -59.24800 246.59900 1.000 51.04626 313 ILE A CA 1
ATOM 1440 C C . ILE A 1 175 ? -96.97100 -58.79900 246.32800 1.000 43.41829 313 ILE A C 1
ATOM 1441 O O . ILE A 1 175 ? -96.74200 -57.93200 245.49600 1.000 43.09687 313 ILE A O 1
ATOM 1446 N N . GLN A 1 176 ? -96.01600 -59.42000 246.99700 1.000 33.02831 314 GLN A N 1
ATOM 1447 C CA . GLN A 1 176 ? -94.61500 -59.11200 246.71200 1.000 34.98302 314 GLN A CA 1
ATOM 1448 C C . GLN A 1 176 ? -94.25000 -59.41600 245.25800 1.000 36.58181 314 GLN A C 1
ATOM 1449 O O . GLN A 1 176 ? -93.65500 -58.55300 244.58000 1.000 40.21507 314 GLN A O 1
ATOM 1455 N N . SER A 1 177 ? -94.68300 -60.60600 244.75200 1.000 34.28976 315 SER A N 1
ATOM 1456 C CA . SER A 1 177 ? -94.42300 -61.00700 243.35900 1.000 36.13380 315 SER A CA 1
ATOM 1457 C C . SER A 1 177 ? -95.17900 -60.15400 242.34700 1.000 39.38636 315 SER A C 1
ATOM 1458 O O . SER A 1 177 ? -94.70300 -59.99200 241.23100 1.000 39.71494 315 SER A O 1
ATOM 1461 N N . SER A 1 178 ? -96.31100 -59.58200 242.73200 1.000 27.06725 316 SER A N 1
ATOM 1462 C CA . SER A 1 178 ? -97.12000 -58.75300 241.83900 1.000 31.34995 316 SER A CA 1
ATOM 1463 C C . SER A 1 178 ? -96.55700 -57.36800 241.60400 1.000 28.41786 316 SER A C 1
ATOM 1464 O O . SER A 1 178 ? -97.07400 -56.63400 240.78300 1.000 34.79819 316 SER A O 1
ATOM 1467 N N . PHE A 1 179 ? -95.50500 -57.01500 242.31100 1.000 29.78342 317 PHE A N 1
ATOM 1468 C CA . PHE A 1 179 ? -94.84800 -55.71300 242.14600 1.000 35.87712 317 PHE A CA 1
ATOM 1469 C C . PHE A 1 179 ? -93.85400 -55.85200 241.02300 1.000 37.02893 317 PHE A C 1
ATOM 1470 O O . PHE A 1 179 ? -92.84100 -56.52800 241.18200 1.000 43.62358 317 PHE A O 1
ATOM 1478 N N . VAL A 1 180 ? -94.11500 -55.20400 239.90000 1.000 35.90413 318 VAL A N 1
ATOM 1479 C CA . VAL A 1 180 ? -93.31300 -55.38000 238.71100 1.000 36.83835 318 VAL A CA 1
ATOM 1480 C C . VAL A 1 180 ? -92.98700 -54.10000 237.98200 1.000 40.79617 318 VAL A C 1
ATOM 1481 O O . VAL A 1 180 ? -93.81200 -53.17700 237.90700 1.000 40.06256 318 VAL A O 1
ATOM 1485 N N . VAL A 1 181 ? -91.85600 -54.14800 237.26900 1.000 38.28925 319 VAL A N 1
ATOM 1486 C CA . VAL A 1 181 ? -91.49200 -53.05100 236.38000 1.000 43.59748 319 VAL A CA 1
ATOM 1487 C C . VAL A 1 181 ? -92.21900 -53.32800 235.06600 1.000 33.95782 319 VAL A C 1
ATOM 1488 O O . VAL A 1 181 ? -91.84900 -54.23500 234.32900 1.000 38.84048 319 VAL A O 1
ATOM 1492 N N . GLU A 1 182 ? -93.26200 -52.55600 234.77600 1.000 37.40555 320 GLU A N 1
ATOM 1493 C CA . GLU A 1 182 ? -94.05600 -52.72900 233.55800 1.000 40.14985 320 GLU A CA 1
ATOM 1494 C C . GLU A 1 182 ? -93.36300 -52.14800 232.34200 1.000 32.47150 320 GLU A C 1
ATOM 1495 O O . GLU A 1 182 ? -93.43800 -52.70700 231.26000 1.000 31.08489 320 GLU A O 1
ATOM 1501 N N . ARG A 1 183 ? -92.68500 -51.02600 232.52700 1.000 33.19907 321 ARG A N 1
ATOM 1502 C CA . ARG A 1 183 ? -91.92300 -50.44300 231.43300 1.000 38.70558 321 ARG A CA 1
ATOM 1503 C C . ARG A 1 183 ? -90.54000 -50.07800 231.94400 1.000 42.93855 321 ARG A C 1
ATOM 1504 O O . ARG A 1 183 ? -90.41100 -49.24500 232.82800 1.000 40.42403 321 ARG A O 1
ATOM 1512 N N . GLN A 1 184 ? -89.51100 -50.70300 231.38900 1.000 35.94030 322 GLN A N 1
ATOM 1513 C CA . GLN A 1 184 ? -88.12100 -50.55700 231.80800 1.000 37.17519 322 GLN A CA 1
ATOM 1514 C C . GLN A 1 184 ? -87.58100 -49.13100 231.66100 1.000 34.46064 322 GLN A C 1
ATOM 1515 O O . GLN A 1 184 ? -88.09600 -48.37700 230.83400 1.000 35.79420 322 GLN A O 1
ATOM 1521 N N . PRO A 1 185 ? -86.52400 -48.75900 232.42800 1.000 32.12406 323 PRO A N 1
ATOM 1522 C CA . PRO A 1 185 ? -86.05300 -47.38400 232.22400 1.000 30.60544 323 PRO A CA 1
ATOM 1523 C C . PRO A 1 185 ? -85.68400 -47.03900 230.78800 1.000 38.68378 323 PRO A C 1
ATOM 1524 O O . PRO A 1 185 ? -84.99000 -47.81500 230.14700 1.000 30.44295 323 PRO A O 1
ATOM 1528 N N . CYS A 1 186 ? -86.14000 -45.89100 230.30000 1.000 38.67767 324 CYS A N 1
ATOM 1529 C CA . CYS A 1 186 ? -85.85500 -45.47700 228.93400 1.000 40.07171 324 CYS A CA 1
ATOM 1530 C C . CYS A 1 186 ? -85.94600 -43.98400 228.75000 1.000 41.76865 324 CYS A C 1
ATOM 1531 O O . CYS A 1 186 ? -86.85600 -43.35300 229.26700 1.000 40.84381 324 CYS A O 1
ATOM 1534 N N . MET A 1 187 ? -85.00400 -43.42200 228.01000 1.000 39.88194 325 MET A N 1
ATOM 1535 C CA . MET A 1 187 ? -85.02800 -41.98800 227.70600 1.000 39.07232 325 MET A CA 1
ATOM 1536 C C . MET A 1 187 ? -86.13700 -41.78100 226.65100 1.000 43.02924 325 MET A C 1
ATOM 1537 O O . MET A 1 187 ? -86.12700 -42.48500 225.64800 1.000 47.40899 325 MET A O 1
ATOM 1542 N N . PRO A 1 188 ? -87.09100 -40.84700 226.87900 1.000 46.44778 326 PRO A N 1
ATOM 1543 C CA . PRO A 1 188 ? -88.11400 -40.74100 225.82800 1.000 48.89039 326 PRO A CA 1
ATOM 1544 C C . PRO A 1 188 ? -87.59100 -40.24600 224.48000 1.000 51.84613 326 PRO A C 1
ATOM 1545 O O . PRO A 1 188 ? -88.25600 -40.46600 223.47700 1.000 53.77700 326 PRO A O 1
ATOM 1549 N N . THR A 1 189 ? -86.41600 -39.62400 224.48000 1.000 41.36780 327 THR A N 1
ATOM 1550 C CA . THR A 1 189 ? -85.80200 -39.13300 223.25700 1.000 51.39613 327 THR A CA 1
ATOM 1551 C C . THR A 1 189 ? -85.16300 -40.27000 222.48200 1.000 55.30737 327 THR A C 1
ATOM 1552 O O . THR A 1 189 ? -84.84300 -40.11500 221.31100 1.000 58.49764 327 THR A O 1
ATOM 1556 N N . HIS A 1 190 ? -84.96200 -41.40800 223.13400 1.000 54.31572 328 HIS A N 1
ATOM 1557 C CA . HIS A 1 190 ? -84.40200 -42.57800 222.47600 1.000 41.54417 328 HIS A CA 1
ATOM 1558 C C . HIS A 1 190 ? -85.32300 -43.75100 222.79500 1.000 40.43930 328 HIS A C 1
ATOM 1559 O O . HIS A 1 190 ? -84.93500 -44.62900 223.55500 1.000 47.94286 328 HIS A O 1
ATOM 1566 N N . PRO A 1 191 ? -86.54400 -43.79600 222.20300 1.000 45.52237 329 PRO A N 1
ATOM 1567 C CA . PRO A 1 191 ? -87.45700 -44.86300 222.64500 1.000 44.61072 329 PRO A CA 1
ATOM 1568 C C . PRO A 1 191 ? -87.11600 -46.30700 222.28700 1.000 51.43350 329 PRO A C 1
ATOM 1569 O O . PRO A 1 191 ? -87.51300 -47.19700 223.02400 1.000 58.63080 329 PRO A O 1
ATOM 1573 N N . GLN A 1 192 ? -86.42900 -46.53800 221.18100 1.000 54.20030 330 GLN A N 1
ATOM 1574 C CA . GLN A 1 192 ? -86.07800 -47.89300 220.77400 1.000 52.59412 330 GLN A CA 1
ATOM 1575 C C . GLN A 1 192 ? -84.78400 -48.33300 221.41900 1.000 47.04743 330 GLN A C 1
ATOM 1576 O O . GLN A 1 192 ? -84.29500 -49.42600 221.15100 1.000 47.25976 330 GLN A O 1
ATOM 1582 N N . ARG A 1 193 ? -84.19900 -47.47000 222.25200 1.000 46.14325 331 ARG A N 1
ATOM 1583 C CA . ARG A 1 193 ? -82.93500 -47.76900 222.93800 1.000 40.55301 331 ARG A CA 1
ATOM 1584 C C . ARG A 1 193 ? -83.11900 -47.81100 224.48000 1.000 42.71937 331 ARG A C 1
ATOM 1585 O O . ARG A 1 193 ? -82.62700 -46.92900 225.16300 1.000 44.87882 331 ARG A O 1
ATOM 1593 N N . PRO A 1 194 ? -83.79600 -48.84300 225.04400 1.000 41.53628 332 PRO A N 1
ATOM 1594 C CA . PRO A 1 194 ? -84.07000 -48.85900 226.47500 1.000 43.49334 332 PRO A CA 1
ATOM 1595 C C . PRO A 1 194 ? -82.87100 -49.33000 227.28000 1.000 41.79742 332 PRO A C 1
ATOM 1596 O O . PRO A 1 194 ? -81.98600 -49.93900 226.68700 1.000 42.73509 332 PRO A O 1
ATOM 1600 N N . LEU A 1 195 ? -82.83300 -49.04500 228.57200 1.000 30.64163 333 LEU A N 1
ATOM 1601 C CA . LEU A 1 195 ? -81.75500 -49.51300 229.44400 1.000 33.51153 333 LEU A CA 1
ATOM 1602 C C . LEU A 1 195 ? -80.39400 -48.85400 229.21100 1.000 41.67549 333 LEU A C 1
ATOM 1603 O O . LEU A 1 195 ? -79.41500 -49.24600 229.82000 1.000 40.01085 333 LEU A O 1
ATOM 1608 N N . VAL A 1 196 ? -80.32500 -47.85800 228.34000 1.000 36.05768 334 VAL A N 1
ATOM 1609 C CA . VAL A 1 196 ? -79.09100 -47.11500 228.14600 1.000 36.88004 334 VAL A CA 1
ATOM 1610 C C . VAL A 1 196 ? -79.49700 -45.72800 228.57400 1.000 38.03051 334 VAL A C 1
ATOM 1611 O O . VAL A 1 196 ? -80.39900 -45.15200 227.98500 1.000 43.87281 334 VAL A O 1
ATOM 1615 N N . LEU A 1 197 ? -78.86400 -45.19700 229.60700 1.000 35.09903 335 LEU A N 1
ATOM 1616 C CA . LEU A 1 197 ? -79.26200 -43.89900 230.13200 1.000 37.83928 335 LEU A CA 1
ATOM 1617 C C . LEU A 1 197 ? -78.13700 -42.88300 230.08600 1.000 46.71821 335 LEU A C 1
ATOM 1618 O O . LEU A 1 197 ? -77.01400 -43.17900 230.45000 1.000 49.79328 335 LEU A O 1
ATOM 1623 N N . LYS A 1 198 ? -78.44400 -41.68000 229.63200 1.000 43.92544 336 LYS A N 1
ATOM 1624 C CA . LYS A 1 198 ? -77.42200 -40.65700 229.53100 1.000 51.10632 336 LYS A CA 1
ATOM 1625 C C . LYS A 1 198 ? -77.53300 -39.65200 230.65200 1.000 51.89167 336 LYS A C 1
ATOM 1626 O O . LYS A 1 198 ? -78.61700 -39.17600 230.96500 1.000 54.37314 336 LYS A O 1
ATOM 1632 N N . THR A 1 199 ? -76.40200 -39.32700 231.25500 1.000 54.76410 337 THR A N 1
ATOM 1633 C CA . THR A 1 199 ? -76.40100 -38.38500 232.35400 1.000 58.38149 337 THR A CA 1
ATOM 1634 C C . THR A 1 199 ? -76.90700 -37.02600 231.91600 1.000 63.30043 337 THR A C 1
ATOM 1635 O O . THR A 1 199 ? -76.58000 -36.55500 230.83200 1.000 64.30636 337 THR A O 1
ATOM 1639 N N . GLY A 1 200 ? -77.70400 -36.39000 232.76100 1.000 55.00959 338 GLY A N 1
ATOM 1640 C CA . GLY A 1 200 ? -78.22300 -35.07500 232.44300 1.000 55.64972 338 GLY A CA 1
ATOM 1641 C C . GLY A 1 200 ? -79.44900 -35.09000 231.56600 1.000 55.99556 338 GLY A C 1
ATOM 1642 O O . GLY A 1 200 ? -79.91300 -34.03800 231.14100 1.000 60.86650 338 GLY A O 1
ATOM 1643 N N . VAL A 1 201 ? -79.99400 -36.26900 231.30400 1.000 47.14989 339 VAL A N 1
ATOM 1644 C CA . VAL A 1 201 ? -81.13200 -36.37900 230.40400 1.000 51.20621 339 VAL A CA 1
ATOM 1645 C C . VAL A 1 201 ? -82.31200 -37.02200 231.12200 1.000 57.03825 339 VAL A C 1
ATOM 1646 O O . VAL A 1 201 ? -82.12400 -37.78400 232.06300 1.000 53.47414 339 VAL A O 1
ATOM 1650 N N . GLN A 1 202 ? -83.52500 -36.73700 230.67200 1.000 61.14661 340 GLN A N 1
ATOM 1651 C CA . GLN A 1 202 ? -84.70400 -37.24900 231.33700 1.000 61.48212 340 GLN A CA 1
ATOM 1652 C C . GLN A 1 202 ? -84.99100 -38.67900 230.94300 1.000 54.83640 340 GLN A C 1
ATOM 1653 O O . GLN A 1 202 ? -84.81800 -39.05000 229.78700 1.000 47.29209 340 GLN A O 1
ATOM 1659 N N . PHE A 1 203 ? -85.38000 -39.51300 231.90800 1.000 44.84492 341 PHE A N 1
ATOM 1660 C CA . PHE A 1 203 ? -85.77600 -40.87000 231.55800 1.000 38.94455 341 PHE A CA 1
ATOM 1661 C C . PHE A 1 203 ? -87.00700 -41.26700 232.34300 1.000 42.92574 341 PHE A C 1
ATOM 1662 O O . PHE A 1 203 ? -87.34900 -40.62100 233.32800 1.000 39.55122 341 PHE A O 1
ATOM 1670 N N . THR A 1 204 ? -87.68000 -42.31800 231.89200 1.000 49.47482 342 THR A N 1
ATOM 1671 C CA . THR A 1 204 ? -88.95500 -42.73300 232.47200 1.000 43.82405 342 THR A CA 1
ATOM 1672 C C . THR A 1 204 ? -89.02600 -44.20000 232.86000 1.000 43.55445 342 THR A C 1
ATOM 1673 O O . THR A 1 204 ? -88.48800 -45.03400 232.14700 1.000 46.67950 342 THR A O 1
ATOM 1677 N N . VAL A 1 205 ? -89.62100 -44.52100 234.00300 1.000 46.64050 343 VAL A N 1
ATOM 1678 C CA . VAL A 1 205 ? -89.84000 -45.92800 234.36800 1.000 31.85157 343 VAL A CA 1
ATOM 1679 C C . VAL A 1 205 ? -91.27800 -46.10200 234.88800 1.000 36.86838 343 VAL A C 1
ATOM 1680 O O . VAL A 1 205 ? -91.81400 -45.20500 235.52200 1.000 41.36451 343 VAL A O 1
ATOM 1684 N N . LYS A 1 206 ? -91.91600 -47.22900 234.58600 1.000 36.41517 344 LYS A N 1
ATOM 1685 C CA . LYS A 1 206 ? -93.26500 -47.48700 235.08200 1.000 34.52380 344 LYS A CA 1
ATOM 1686 C C . LYS A 1 206 ? -93.38100 -48.73400 235.94500 1.000 48.82996 344 LYS A C 1
ATOM 1687 O O . LYS A 1 206 ? -92.93600 -49.80300 235.54300 1.000 41.17862 344 LYS A O 1
ATOM 1693 N N . LEU A 1 207 ? -93.98900 -48.60700 237.11500 1.000 43.41971 345 LEU A N 1
ATOM 1694 C CA . LEU A 1 207 ? -94.19200 -49.75300 237.98600 1.000 42.94465 345 LEU A CA 1
ATOM 1695 C C . LEU A 1 207 ? -95.66000 -50.12800 238.03600 1.000 45.32235 345 LEU A C 1
ATOM 1696 O O . LEU A 1 207 ? -96.51100 -49.27200 237.86500 1.000 49.27692 345 LEU A O 1
ATOM 1701 N N . ARG A 1 208 ? -95.96000 -51.39700 238.26700 1.000 43.95053 346 ARG A N 1
ATOM 1702 C CA . ARG A 1 208 ? -97.34400 -51.83600 238.35900 1.000 44.68728 346 ARG A CA 1
ATOM 1703 C C . ARG A 1 208 ? -97.55100 -52.91300 239.39800 1.000 38.06745 346 ARG A C 1
ATOM 1704 O O . ARG A 1 208 ? -96.74500 -53.82700 239.50700 1.000 41.19487 346 ARG A O 1
ATOM 1712 N N . LEU A 1 209 ? -98.61700 -52.79900 240.17800 1.000 39.99259 347 LEU A N 1
ATOM 1713 C CA . LEU A 1 209 ? -98.94400 -53.84900 241.13200 1.000 33.94292 347 LEU A CA 1
ATOM 1714 C C . LEU A 1 209 ? -100.05500 -54.68100 240.52900 1.000 35.43931 347 LEU A C 1
ATOM 1715 O O . LEU A 1 209 ? -101.15500 -54.19600 240.32700 1.000 40.37404 347 LEU A O 1
ATOM 1720 N N . LEU A 1 210 ? -99.76600 -55.94100 240.25700 1.000 37.74447 348 LEU A N 1
ATOM 1721 C CA . LEU A 1 210 ? -100.73800 -56.82800 239.63100 1.000 39.78775 348 LEU A CA 1
ATOM 1722 C C . LEU A 1 210 ? -101.93900 -57.10700 240.51100 1.000 42.99113 348 LEU A C 1
ATOM 1723 O O . LEU A 1 210 ? -103.02400 -57.35900 240.01900 1.000 41.17526 348 LEU A O 1
ATOM 1728 N N . VAL A 1 211 ? -101.74400 -57.09000 241.81300 1.000 31.52821 349 VAL A N 1
ATOM 1729 C CA . VAL A 1 211 ? -102.87200 -57.24900 242.68900 1.000 38.25433 349 VAL A CA 1
ATOM 1730 C C . VAL A 1 211 ? -103.49500 -55.87000 242.75800 1.000 43.64376 349 VAL A C 1
ATOM 1731 O O . VAL A 1 211 ? -102.95400 -54.96300 243.36600 1.000 45.09657 349 VAL A O 1
ATOM 1735 N N . LYS A 1 212 ? -104.63300 -55.70800 242.11600 1.000 33.98168 350 LYS A N 1
ATOM 1736 C CA . LYS A 1 212 ? -105.27700 -54.41800 242.08200 1.000 37.63671 350 LYS A CA 1
ATOM 1737 C C . LYS A 1 212 ? -106.41400 -54.43300 243.06700 1.000 52.22074 350 LYS A C 1
ATOM 1738 O O . LYS A 1 212 ? -107.51900 -54.84700 242.74500 1.000 50.02360 350 LYS A O 1
ATOM 1744 N N . LEU A 1 213 ? -106.16200 -53.93800 244.26300 1.000 57.02466 351 LEU A N 1
ATOM 1745 C CA . LEU A 1 213 ? -107.19000 -53.93000 245.27400 1.000 55.54972 351 LEU A CA 1
ATOM 1746 C C . LEU A 1 213 ? -107.57700 -52.49900 245.50300 1.000 66.53570 351 LEU A C 1
ATOM 1747 O O . LEU A 1 213 ? -106.72000 -51.64400 245.66200 1.000 66.63388 351 LEU A O 1
ATOM 1752 N N . GLN A 1 214 ? -108.86800 -52.22700 245.48600 1.000 70.73473 352 GLN A N 1
ATOM 1753 C CA . GLN A 1 214 ? -109.34600 -50.87000 245.63200 1.000 64.74392 352 GLN A CA 1
ATOM 1754 C C . GLN A 1 214 ? -108.84300 -50.15100 246.85600 1.000 57.93218 352 GLN A C 1
ATOM 1755 O O . GLN A 1 214 ? -108.54000 -48.98200 246.79000 1.000 59.36622 352 GLN A O 1
ATOM 1761 N N . GLU A 1 215 ? -108.73100 -50.84900 247.96100 1.000 50.72225 353 GLU A N 1
ATOM 1762 C CA . GLU A 1 215 ? -108.21500 -50.25700 249.18400 1.000 55.92672 353 GLU A CA 1
ATOM 1763 C C . GLU A 1 215 ? -106.79000 -49.75800 249.03000 1.000 61.02624 353 GLU A C 1
ATOM 1764 O O . GLU A 1 215 ? -106.35600 -48.90100 249.78900 1.000 58.89334 353 GLU A O 1
ATOM 1770 N N . LEU A 1 216 ? -106.06700 -50.25800 248.04200 1.000 64.32881 354 LEU A N 1
ATOM 1771 C CA . LEU A 1 216 ? -104.67400 -49.87300 247.89400 1.000 51.16185 354 LEU A CA 1
ATOM 1772 C C . LEU A 1 216 ? -104.49900 -48.60800 247.06400 1.000 52.89231 354 LEU A C 1
ATOM 1773 O O . LEU A 1 216 ? -103.40500 -48.07500 246.99500 1.000 64.16922 354 LEU A O 1
ATOM 1778 N N . ASN A 1 217 ? -105.57100 -48.11500 246.45800 1.000 42.81861 355 ASN A N 1
ATOM 1779 C CA . ASN A 1 217 ? -105.45800 -46.95000 245.59100 1.000 45.74594 355 ASN A CA 1
ATOM 1780 C C . ASN A 1 217 ? -105.02800 -45.73100 246.37200 1.000 53.09906 355 ASN A C 1
ATOM 1781 O O . ASN A 1 217 ? -105.59400 -45.45900 247.42500 1.000 64.87307 355 ASN A O 1
ATOM 1786 N N . TYR A 1 218 ? -104.01200 -45.02400 245.89000 1.000 42.38159 356 TYR A N 1
ATOM 1787 C CA . TYR A 1 218 ? -103.51300 -43.79600 246.52800 1.000 48.12109 356 TYR A CA 1
ATOM 1788 C C . TYR A 1 218 ? -102.80900 -44.03100 247.85100 1.000 42.44615 356 TYR A C 1
ATOM 1789 O O . TYR A 1 218 ? -102.48500 -43.08800 248.55200 1.000 46.69487 356 TYR A O 1
ATOM 1798 N N . ASN A 1 219 ? -102.54600 -45.28000 248.18600 1.000 48.13588 357 ASN A N 1
ATOM 1799 C CA . ASN A 1 219 ? -101.97200 -45.56000 249.48600 1.000 62.02005 357 ASN A CA 1
ATOM 1800 C C . ASN A 1 219 ? -100.53700 -46.05500 249.48200 1.000 59.03267 357 ASN A C 1
ATOM 1801 O O . ASN A 1 219 ? -99.86600 -46.00300 250.50100 1.000 62.71470 357 ASN A O 1
ATOM 1806 N N . LEU A 1 220 ? -100.06400 -46.55700 248.35300 1.000 54.83683 358 LEU A N 1
ATOM 1807 C CA . LEU A 1 220 ? -98.72100 -47.09400 248.33200 1.000 49.52553 358 LEU A CA 1
ATOM 1808 C C . LEU A 1 220 ? -97.73400 -46.11700 247.73600 1.000 53.99693 358 LEU A C 1
ATOM 1809 O O . LEU A 1 220 ? -97.92400 -45.64300 246.62800 1.000 56.99606 358 LEU A O 1
ATOM 1814 N N . LYS A 1 221 ? -96.68500 -45.81000 248.47600 1.000 51.45936 359 LYS A N 1
ATOM 1815 C CA . LYS A 1 221 ? -95.70500 -44.83500 248.03400 1.000 45.86929 359 LYS A CA 1
ATOM 1816 C C . LYS A 1 221 ? -94.43400 -45.52300 247.60900 1.000 51.32435 359 LYS A C 1
ATOM 1817 O O . LYS A 1 221 ? -93.74500 -46.12300 248.42600 1.000 55.62536 359 LYS A O 1
ATOM 1823 N N . VAL A 1 222 ? -94.11000 -45.40600 246.33700 1.000 55.35550 360 VAL A N 1
ATOM 1824 C CA . VAL A 1 222 ? -92.94600 -46.08200 245.76800 1.000 48.27991 360 VAL A CA 1
ATOM 1825 C C . VAL A 1 222 ? -91.74500 -45.15000 245.76900 1.000 48.15263 360 VAL A C 1
ATOM 1826 O O . VAL A 1 222 ? -91.84200 -44.02500 245.28900 1.000 46.78439 360 VAL A O 1
ATOM 1830 N N . LYS A 1 223 ? -90.62500 -45.63700 246.31300 1.000 45.56432 361 LYS A N 1
ATOM 1831 C CA . LYS A 1 223 ? -89.34700 -44.95100 246.36700 1.000 42.33347 361 LYS A CA 1
ATOM 1832 C C . LYS A 1 223 ? -88.35400 -45.66100 245.39800 1.000 49.41720 361 LYS A C 1
ATOM 1833 O O . LYS A 1 223 ? -88.26700 -46.89200 245.42100 1.000 45.82163 361 LYS A O 1
ATOM 1839 N N . VAL A 1 224 ? -87.62900 -44.87400 244.55200 1.000 39.04684 362 VAL A N 1
ATOM 1840 C CA . VAL A 1 224 ? -86.60200 -45.29500 243.57300 1.000 47.18504 362 VAL A CA 1
ATOM 1841 C C . VAL A 1 224 ? -85.27000 -45.18400 244.25900 1.000 46.22838 362 VAL A C 1
ATOM 1842 O O . VAL A 1 224 ? -84.98400 -44.14100 244.83400 1.000 43.35935 362 VAL A O 1
ATOM 1846 N N . LEU A 1 225 ? -84.42300 -46.18600 244.09900 1.000 44.41203 363 LEU A N 1
ATOM 1847 C CA . LEU A 1 225 ? -83.08600 -46.13500 244.65400 1.000 39.00528 363 LEU A CA 1
ATOM 1848 C C . LEU A 1 225 ? -82.10800 -46.56400 243.57200 1.000 45.40474 363 LEU A C 1
ATOM 1849 O O . LEU A 1 225 ? -82.43500 -47.38900 242.73300 1.000 40.93780 363 LEU A O 1
ATOM 1854 N N . PHE A 1 226 ? -80.91300 -45.98400 243.57600 1.000 46.96109 364 PHE A N 1
ATOM 1855 C CA . PHE A 1 226 ? -79.90600 -46.32300 242.58000 1.000 48.25174 364 PHE A CA 1
ATOM 1856 C C . PHE A 1 226 ? -78.78500 -47.15000 243.14100 1.000 47.91493 364 PHE A C 1
ATOM 1857 O O . PHE A 1 226 ? -78.10500 -46.71700 244.05700 1.000 50.72621 364 PHE A O 1
ATOM 1865 N N . ASP A 1 227 ? -78.63200 -48.35500 242.63000 1.000 43.74297 365 ASP A N 1
ATOM 1866 C CA . ASP A 1 227 ? -77.54800 -49.23100 243.04500 1.000 45.22489 365 ASP A CA 1
ATOM 1867 C C . ASP A 1 227 ? -77.64400 -49.72300 244.48200 1.000 48.42939 365 ASP A C 1
ATOM 1868 O O . ASP A 1 227 ? -76.64100 -49.84700 245.16400 1.000 51.79626 365 ASP A O 1
ATOM 1873 N N . LYS A 1 228 ? -78.85300 -50.02400 244.92400 1.000 45.66683 366 LYS A N 1
ATOM 1874 C CA . LYS A 1 228 ? -79.02900 -50.53900 246.27000 1.000 51.62022 366 LYS A CA 1
ATOM 1875 C C . LYS A 1 228 ? -78.50000 -51.95600 246.36700 1.000 52.34578 366 LYS A C 1
ATOM 1876 O O . LYS A 1 228 ? -78.79200 -52.77600 245.50700 1.000 58.31054 366 LYS A O 1
ATOM 1882 N N . ASP A 1 229 ? -77.70700 -52.23500 247.40100 1.000 54.61871 367 ASP A N 1
ATOM 1883 C CA . ASP A 1 229 ? -77.11500 -53.56200 247.59700 1.000 57.76615 367 ASP A CA 1
ATOM 1884 C C . ASP A 1 229 ? -76.26900 -54.01800 246.41500 1.000 55.84820 367 ASP A C 1
ATOM 1885 O O . ASP A 1 229 ? -76.26700 -55.19500 246.06700 1.000 56.95879 367 ASP A O 1
ATOM 1890 N N . VAL A 1 230 ? -75.53400 -53.09200 245.81200 1.000 59.18171 368 VAL A N 1
ATOM 1891 C CA . VAL A 1 230 ? -74.66800 -53.43100 244.69200 1.000 45.71541 368 VAL A CA 1
ATOM 1892 C C . VAL A 1 230 ? -73.24800 -53.61200 245.19800 1.000 51.41630 368 VAL A C 1
ATOM 1893 O O . VAL A 1 230 ? -72.53800 -52.64600 245.44600 1.000 56.37013 368 VAL A O 1
ATOM 1897 N N . ASN A 1 231 ? -72.84100 -54.85700 245.35200 1.000 48.15324 369 ASN A N 1
ATOM 1898 C CA . ASN A 1 231 ? -71.51000 -55.19400 245.85600 1.000 53.20101 369 ASN A CA 1
ATOM 1899 C C . ASN A 1 231 ? -70.37000 -54.77500 244.92700 1.000 52.35478 369 ASN A C 1
ATOM 1900 O O . ASN A 1 231 ? -69.22800 -54.63500 245.39300 1.000 55.50691 369 ASN A O 1
ATOM 1905 N N . GLU A 1 232 ? -70.67000 -54.54400 243.62300 1.000 50.23930 370 GLU A N 1
ATOM 1906 C CA . GLU A 1 232 ? -69.65600 -54.11500 242.64600 1.000 55.47909 370 GLU A CA 1
ATOM 1907 C C . GLU A 1 232 ? -69.11300 -52.72700 242.99400 1.000 59.76259 370 GLU A C 1
ATOM 1908 O O . GLU A 1 232 ? -67.95300 -52.44100 242.68500 1.000 63.87377 370 GLU A O 1
ATOM 1914 N N . ARG A 1 233 ? -69.86900 -51.89300 243.69900 1.000 62.29349 371 ARG A N 1
ATOM 1915 C CA . ARG A 1 233 ? -69.30400 -50.60500 244.07400 1.000 66.65204 371 ARG A CA 1
ATOM 1916 C C . ARG A 1 233 ? -68.16300 -50.79500 245.04300 1.000 67.10417 371 ARG A C 1
ATOM 1917 O O . ARG A 1 233 ? -67.34300 -49.90200 245.20000 1.000 76.78840 371 ARG A O 1
ATOM 1925 N N . ASN A 1 234 ? -68.09800 -51.94200 245.69300 1.000 57.20179 372 ASN A N 1
ATOM 1926 C CA . ASN A 1 234 ? -66.97800 -52.28700 246.55700 1.000 61.51774 372 ASN A CA 1
ATOM 1927 C C . ASN A 1 234 ? -65.96000 -53.21600 245.89500 1.000 59.84635 372 ASN A C 1
ATOM 1928 O O . ASN A 1 234 ? -64.76400 -52.96000 246.01400 1.000 65.94422 372 ASN A O 1
ATOM 1933 N N . THR A 1 235 ? -66.42700 -54.28800 245.20900 1.000 61.79264 373 THR A N 1
ATOM 1934 C CA . THR A 1 235 ? -65.58000 -55.32000 244.57800 1.000 63.20728 373 THR A CA 1
ATOM 1935 C C . THR A 1 235 ? -64.96000 -54.93500 243.23500 1.000 64.77010 373 THR A C 1
ATOM 1936 O O . THR A 1 235 ? -63.94100 -55.52100 242.87000 1.000 73.12024 373 THR A O 1
ATOM 1940 N N . VAL A 1 236 ? -65.56000 -54.00600 242.50800 1.000 64.77353 374 VAL A N 1
ATOM 1941 C CA . VAL A 1 236 ? -65.04100 -53.62600 241.20400 1.000 61.16691 374 VAL A CA 1
ATOM 1942 C C . VAL A 1 236 ? -64.31100 -52.30400 241.27900 1.000 61.60734 374 VAL A C 1
ATOM 1943 O O . VAL A 1 236 ? -64.88500 -51.28400 241.64500 1.000 61.81065 374 VAL A O 1
ATOM 1947 N N . LYS A 1 237 ? -63.02700 -52.33500 240.95200 1.000 63.79744 375 LYS A N 1
ATOM 1948 C CA . LYS A 1 237 ? -62.24100 -51.11900 241.00700 1.000 71.76440 375 LYS A CA 1
ATOM 1949 C C . LYS A 1 237 ? -62.75700 -50.12700 239.99000 1.000 70.20357 375 LYS A C 1
ATOM 1950 O O . LYS A 1 237 ? -63.10400 -50.49200 238.87600 1.000 76.37507 375 LYS A O 1
ATOM 1956 N N . GLY A 1 238 ? -62.80100 -48.86200 240.37200 1.000 69.99245 376 GLY A N 1
ATOM 1957 C CA . GLY A 1 238 ? -63.29600 -47.85100 239.47300 1.000 64.51977 376 GLY A CA 1
ATOM 1958 C C . GLY A 1 238 ? -64.79700 -47.77300 239.28600 1.000 65.75259 376 GLY A C 1
ATOM 1959 O O . GLY A 1 238 ? -65.26700 -47.02400 238.43500 1.000 66.71529 376 GLY A O 1
ATOM 1960 N N . PHE A 1 239 ? -65.57100 -48.48700 240.09900 1.000 61.90282 377 PHE A N 1
ATOM 1961 C CA . PHE A 1 239 ? -67.01700 -48.51800 239.89300 1.000 60.86043 377 PHE A CA 1
ATOM 1962 C C . PHE A 1 239 ? -67.61700 -47.16200 240.15000 1.000 62.82689 377 PHE A C 1
ATOM 1963 O O . PHE A 1 239 ? -67.38800 -46.56600 241.19200 1.000 66.57413 377 PHE A O 1
ATOM 1971 N N . ARG A 1 240 ? -68.40800 -46.67800 239.20700 1.000 59.02238 378 ARG A N 1
ATOM 1972 C CA . ARG A 1 240 ? -68.96000 -45.34000 239.33300 1.000 60.20530 378 ARG A CA 1
ATOM 1973 C C . ARG A 1 240 ? -70.19300 -45.22700 240.20300 1.000 61.43786 378 ARG A C 1
ATOM 1974 O O . ARG A 1 240 ? -70.94500 -46.17900 240.35200 1.000 59.94861 378 ARG A O 1
ATOM 1982 N N . LYS A 1 241 ? -70.39800 -44.05200 240.77600 1.000 60.10327 379 LYS A N 1
ATOM 1983 C CA . LYS A 1 241 ? -71.53900 -43.82600 241.63900 1.000 68.53624 379 LYS A CA 1
ATOM 1984 C C . LYS A 1 241 ? -72.37700 -42.66500 241.14000 1.000 67.75042 379 LYS A C 1
ATOM 1985 O O . LYS A 1 241 ? -71.84000 -41.66100 240.69500 1.000 61.55025 379 LYS A O 1
ATOM 1991 N N . PHE A 1 242 ? -73.69600 -42.82200 241.16800 1.000 69.02656 380 PHE A N 1
ATOM 1992 C CA . PHE A 1 242 ? -74.58300 -41.77900 240.68000 1.000 66.51266 380 PHE A CA 1
ATOM 1993 C C . PHE A 1 242 ? -75.72300 -41.43700 241.63000 1.000 66.94649 380 PHE A C 1
ATOM 1994 O O . PHE A 1 242 ? -76.08600 -42.24900 242.46800 1.000 57.40828 380 PHE A O 1
ATOM 2002 N N . ASN A 1 243 ? -76.28900 -40.24000 241.51000 1.000 59.70137 381 ASN A N 1
ATOM 2003 C CA . ASN A 1 243 ? -77.47100 -39.89300 242.29300 1.000 63.91975 381 ASN A CA 1
ATOM 2004 C C . ASN A 1 243 ? -78.65200 -39.56700 241.37500 1.000 70.21537 381 ASN A C 1
ATOM 2005 O O . ASN A 1 243 ? -78.45200 -39.22500 240.21500 1.000 73.16304 381 ASN A O 1
ATOM 2010 N N . ILE A 1 244 ? -79.83600 -39.81600 241.87800 1.000 67.63416 382 ILE A N 1
ATOM 2011 C CA . ILE A 1 244 ? -81.02500 -39.59000 241.04600 1.000 57.45488 382 ILE A CA 1
ATOM 2012 C C . ILE A 1 244 ? -81.50300 -38.18900 241.32100 1.000 57.64188 382 ILE A C 1
ATOM 2013 O O . ILE A 1 244 ? -81.69500 -37.88000 242.43700 1.000 68.16234 382 ILE A O 1
ATOM 2018 N N . LEU A 1 245 ? -81.60000 -37.37800 240.30300 1.000 62.30203 383 LEU A N 1
ATOM 2019 C CA . LEU A 1 245 ? -82.17600 -36.03700 240.49800 1.000 68.48396 383 LEU A CA 1
ATOM 2020 C C . LEU A 1 245 ? -83.64600 -36.12400 240.13300 1.000 74.00217 383 LEU A C 1
ATOM 2021 O O . LEU A 1 245 ? -84.01500 -36.92600 239.26500 1.000 66.33703 383 LEU A O 1
ATOM 2026 N N . GLY A 1 246 ? -84.44200 -35.24400 240.70300 1.000 68.66775 384 GLY A N 1
ATOM 2027 C CA . GLY A 1 246 ? -85.87300 -35.38600 240.45000 1.000 65.18397 384 GLY A CA 1
ATOM 2028 C C . GLY A 1 246 ? -86.51800 -36.12900 241.60100 1.000 75.73413 384 GLY A C 1
ATOM 2029 O O . GLY A 1 246 ? -85.85800 -36.58500 242.52700 1.000 86.59119 384 GLY A O 1
ATOM 2030 N N . THR A 1 247 ? -87.80000 -36.31100 241.50400 1.000 68.52528 385 THR A N 1
ATOM 2031 C CA . THR A 1 247 ? -88.55700 -36.84100 242.61900 1.000 74.39885 385 THR A CA 1
ATOM 2032 C C . THR A 1 247 ? -88.34600 -38.33700 242.70900 1.000 72.12644 385 THR A C 1
ATOM 2033 O O . THR A 1 247 ? -88.53700 -39.05200 241.73200 1.000 76.07823 385 THR A O 1
ATOM 2037 N N . HIS A 1 248 ? -87.99200 -38.81900 243.89300 1.000 69.57031 386 HIS A N 1
ATOM 2038 C CA . HIS A 1 248 ? -87.72700 -40.23800 244.08200 1.000 68.03050 386 HIS A CA 1
ATOM 2039 C C . HIS A 1 248 ? -88.97200 -40.97400 244.49900 1.000 60.70025 386 HIS A C 1
ATOM 2040 O O . HIS A 1 248 ? -88.96000 -42.18900 244.61200 1.000 65.13734 386 HIS A O 1
ATOM 2047 N N . THR A 1 249 ? -90.04500 -40.24400 244.75600 1.000 50.09947 387 THR A N 1
ATOM 2048 C CA . THR A 1 249 ? -91.26000 -40.86700 245.25000 1.000 64.11531 387 THR A CA 1
ATOM 2049 C C . THR A 1 249 ? -92.48300 -40.60400 244.40000 1.000 68.35186 387 THR A C 1
ATOM 2050 O O . THR A 1 249 ? -92.64400 -39.50800 243.87500 1.000 79.35593 387 THR A O 1
ATOM 2054 N N . LYS A 1 250 ? -93.37300 -41.58600 244.31400 1.000 57.93865 388 LYS A N 1
ATOM 2055 C CA . LYS A 1 250 ? -94.59800 -41.45300 243.52700 1.000 54.63541 388 LYS A CA 1
ATOM 2056 C C . LYS A 1 250 ? -95.65300 -42.35100 244.14800 1.000 63.51943 388 LYS A C 1
ATOM 2057 O O . LYS A 1 250 ? -95.35200 -43.47400 244.53800 1.000 56.44988 388 LYS A O 1
ATOM 2063 N N . VAL A 1 251 ? -96.87400 -41.86300 244.27100 1.000 67.24185 389 VAL A N 1
ATOM 2064 C CA . VAL A 1 251 ? -97.94900 -42.69900 244.77900 1.000 55.15459 389 VAL A CA 1
ATOM 2065 C C . VAL A 1 251 ? -98.55200 -43.57300 243.66900 1.000 51.12845 389 VAL A C 1
ATOM 2066 O O . VAL A 1 251 ? -98.69400 -43.12400 242.53500 1.000 51.44023 389 VAL A O 1
ATOM 2070 N N . MET A 1 252 ? -98.90000 -44.81600 243.97900 1.000 45.95334 390 MET A N 1
ATOM 2071 C CA . MET A 1 252 ? -99.53400 -45.66200 242.98300 1.000 37.96983 390 MET A CA 1
ATOM 2072 C C . MET A 1 252 ? -101.01100 -45.37400 242.88200 1.000 47.65552 390 MET A C 1
ATOM 2073 O O . MET A 1 252 ? -101.70200 -45.30800 243.88000 1.000 50.82336 390 MET A O 1
ATOM 2078 N N . ASN A 1 253 ? -101.49100 -45.18200 241.66500 1.000 50.24855 391 ASN A N 1
ATOM 2079 C CA . ASN A 1 253 ? -102.88400 -44.84600 241.45800 1.000 53.00807 391 ASN A CA 1
ATOM 2080 C C . ASN A 1 253 ? -103.56800 -45.64500 240.37600 1.000 53.63738 391 ASN A C 1
ATOM 2081 O O . ASN A 1 253 ? -102.90300 -46.19700 239.51200 1.000 45.27774 391 ASN A O 1
ATOM 2086 N N . MET A 1 254 ? -104.89400 -45.68100 240.40300 1.000 58.15357 392 MET A N 1
ATOM 2087 C CA . MET A 1 254 ? -105.64600 -46.36000 239.38700 1.000 59.82028 392 MET A CA 1
ATOM 2088 C C . MET A 1 254 ? -106.28400 -45.40300 238.40900 1.000 63.47672 392 MET A C 1
ATOM 2089 O O . MET A 1 254 ? -105.79200 -44.31300 238.20300 1.000 72.66566 392 MET A O 1
ATOM 2094 N N . GLY A 1 260 ? -108.38000 -50.02700 234.00000 1.000 101.68087 398 GLY A N 1
ATOM 2095 C CA . GLY A 1 260 ? -107.49700 -49.35200 234.92400 1.000 104.32772 398 GLY A CA 1
ATOM 2096 C C . GLY A 1 260 ? -106.39800 -50.25600 235.42300 1.000 104.30343 398 GLY A C 1
ATOM 2097 O O . GLY A 1 260 ? -106.50300 -51.47100 235.30100 1.000 107.71204 398 GLY A O 1
ATOM 2098 N N . SER A 1 261 ? -105.34600 -49.67000 235.97100 1.000 94.12559 399 SER A N 1
ATOM 2099 C CA . SER A 1 261 ? -104.24500 -50.44400 236.50900 1.000 73.53926 399 SER A CA 1
ATOM 2100 C C . SER A 1 261 ? -103.71900 -49.66900 237.69400 1.000 56.74680 399 SER A C 1
ATOM 2101 O O . SER A 1 261 ? -103.72700 -48.44600 237.67400 1.000 63.45017 399 SER A O 1
ATOM 2104 N N . LEU A 1 262 ? -103.27200 -50.36200 238.72800 1.000 46.64483 400 LEU A N 1
ATOM 2105 C CA . LEU A 1 262 ? -102.68900 -49.67900 239.87100 1.000 44.84393 400 LEU A CA 1
ATOM 2106 C C . LEU A 1 262 ? -101.25300 -49.50100 239.48600 1.000 41.07487 400 LEU A C 1
ATOM 2107 O O . LEU A 1 262 ? -100.50500 -50.46800 239.46200 1.000 41.21312 400 LEU A O 1
ATOM 2112 N N . ALA A 1 263 ? -100.85400 -48.27600 239.17800 1.000 37.75302 401 ALA A N 1
ATOM 2113 C CA . ALA A 1 263 ? -99.50200 -48.08900 238.66600 1.000 36.15310 401 ALA A CA 1
ATOM 2114 C C . ALA A 1 263 ? -98.79700 -46.82400 239.10400 1.000 40.96086 401 ALA A C 1
ATOM 2115 O O . ALA A 1 263 ? -99.43900 -45.87000 239.52500 1.000 43.67935 401 ALA A O 1
ATOM 2117 N N . ALA A 1 264 ? -97.47800 -46.80500 238.96800 1.000 36.61835 402 ALA A N 1
ATOM 2118 C CA . ALA A 1 264 ? -96.70400 -45.61800 239.30800 1.000 42.64987 402 ALA A CA 1
ATOM 2119 C C . ALA A 1 264 ? -95.69300 -45.28700 238.21200 1.000 47.62628 402 ALA A C 1
ATOM 2120 O O . ALA A 1 264 ? -94.71000 -46.00100 238.04000 1.000 39.14770 402 ALA A O 1
ATOM 2122 N N . GLU A 1 265 ? -95.92900 -44.20700 237.47600 1.000 49.12109 403 GLU A N 1
ATOM 2123 C CA . GLU A 1 265 ? -94.99900 -43.80600 236.43500 1.000 46.44721 403 GLU A CA 1
ATOM 2124 C C . GLU A 1 265 ? -94.07100 -42.70100 236.86800 1.000 42.63802 403 GLU A C 1
ATOM 2125 O O . GLU A 1 265 ? -9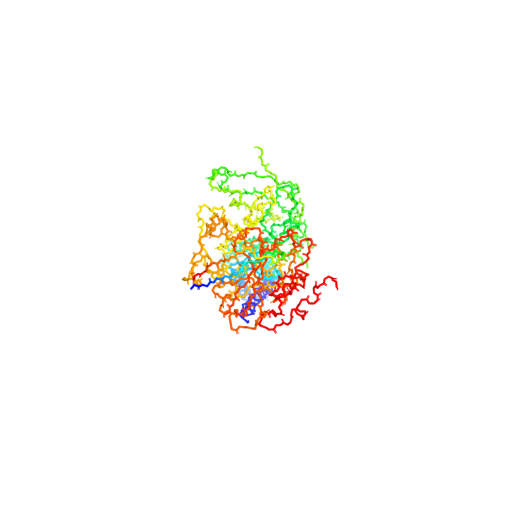4.50600 -41.61100 237.21600 1.000 43.53728 403 GLU A O 1
ATOM 2131 N N . PHE A 1 266 ? -92.78200 -42.98500 236.84100 1.000 41.25334 404 PHE A N 1
ATOM 2132 C CA . PHE A 1 266 ? -91.79100 -41.98900 237.18800 1.000 46.32329 404 PHE A CA 1
ATOM 2133 C C . PHE A 1 266 ? -91.33000 -41.27700 235.93500 1.000 50.86243 404 PHE A C 1
ATOM 2134 O O . PHE A 1 266 ? -90.67100 -41.86900 235.09400 1.000 47.58137 404 PHE A O 1
ATOM 2142 N N . ARG A 1 267 ? -91.68100 -40.00600 235.81100 1.000 56.69646 405 ARG A N 1
ATOM 2143 C CA . ARG A 1 267 ? -91.27800 -39.22600 234.66900 1.000 64.25283 405 ARG A CA 1
ATOM 2144 C C . ARG A 1 267 ? -90.22700 -38.32000 235.25100 1.000 67.21627 405 ARG A C 1
ATOM 2145 O O . ARG A 1 267 ? -90.11500 -38.22700 236.47000 1.000 81.22261 405 ARG A O 1
ATOM 2153 N N . HIS A 1 268 ? -89.45500 -37.65900 234.41100 1.000 56.03624 406 HIS A N 1
ATOM 2154 C CA . HIS A 1 268 ? -88.47600 -36.68400 234.89500 1.000 60.09161 406 HIS A CA 1
ATOM 2155 C C . HIS A 1 268 ? -87.42000 -37.17500 235.87200 1.000 49.03978 406 HIS A C 1
ATOM 2156 O O . HIS A 1 268 ? -87.07300 -36.46800 236.81000 1.000 51.31253 406 HIS A O 1
ATOM 2163 N N . LEU A 1 269 ? -86.89900 -38.36900 235.64000 1.000 52.03280 407 LEU A N 1
ATOM 2164 C CA . LEU A 1 269 ? -85.81000 -38.88100 236.46200 1.000 47.52825 407 LEU A CA 1
ATOM 2165 C C . LEU A 1 269 ? -84.50000 -38.52200 235.77800 1.000 57.42937 407 LEU A C 1
ATOM 2166 O O . LEU A 1 269 ? -84.47000 -38.39800 234.56100 1.000 51.29334 407 LEU A O 1
ATOM 2171 N N . GLN A 1 270 ? -83.42000 -38.36900 236.53600 1.000 63.18385 408 GLN A N 1
ATOM 2172 C CA . GLN A 1 270 ? -82.14700 -37.93300 235.95600 1.000 61.03417 408 GLN A CA 1
ATOM 2173 C C . GLN A 1 270 ? -80.93900 -38.47000 236.71900 1.000 56.50372 408 GLN A C 1
ATOM 2174 O O . GLN A 1 270 ? -80.93800 -38.46900 237.94000 1.000 59.87993 408 GLN A O 1
ATOM 2180 N N . LEU A 1 271 ? -79.91600 -38.92700 236.01400 1.000 50.73771 409 LEU A N 1
ATOM 2181 C CA . LEU A 1 271 ? -78.71700 -39.43500 236.67000 1.000 47.67361 409 LEU A CA 1
ATOM 2182 C C . LEU A 1 271 ? -77.54000 -38.46700 236.63600 1.000 53.13069 409 LEU A C 1
ATOM 2183 O O . LEU A 1 271 ? -77.26000 -37.87200 235.60400 1.000 56.87579 409 LEU A O 1
ATOM 2188 N N . LYS A 1 272 ? -76.88300 -38.26900 237.77300 1.000 60.00067 410 LYS A N 1
ATOM 2189 C CA . LYS A 1 272 ? -75.71400 -37.40400 237.82600 1.000 72.28630 410 LYS A CA 1
ATOM 2190 C C . LYS A 1 272 ? -74.59300 -38.10500 238.56200 1.000 73.08879 410 LYS A C 1
ATOM 2191 O O . LYS A 1 272 ? -74.80500 -38.65700 239.63000 1.000 70.99141 410 LYS A O 1
ATOM 2197 N N . GLU A 1 273 ? -73.40400 -38.08200 237.98100 1.000 68.51881 411 GLU A N 1
ATOM 2198 C CA . GLU A 1 273 ? -72.25100 -38.73200 238.59000 1.000 74.47901 411 GLU A CA 1
ATOM 2199 C C . GLU A 1 273 ? -71.84000 -38.08700 239.89800 1.000 80.70579 411 GLU A C 1
ATOM 2200 O O . GLU A 1 273 ? -72.06100 -36.89600 240.09600 1.000 86.63706 411 GLU A O 1
ATOM 2206 N N . GLN A 1 274 ? -71.23900 -38.86200 240.78900 1.000 81.70254 412 GLN A N 1
ATOM 2207 C CA . GLN A 1 274 ? -70.74900 -38.30900 242.03800 1.000 88.32644 412 GLN A CA 1
ATOM 2208 C C . GLN A 1 274 ? -69.33900 -37.74500 241.95400 1.000 100.69221 412 GLN A C 1
ATOM 2209 O O . GLN A 1 274 ? -68.50100 -38.26800 241.22400 1.000 94.51423 412 GLN A O 1
ATOM 2215 N N . LYS A 1 275 ? -69.07700 -36.68800 242.70600 1.000 118.47628 413 LYS A N 1
ATOM 2216 C CA . LYS A 1 275 ? -67.76600 -36.03100 242.72200 1.000 130.02770 413 LYS A CA 1
ATOM 2217 C C . LYS A 1 275 ? -66.77900 -36.76500 243.62900 1.000 128.12534 413 LYS A C 1
ATOM 2218 O O . LYS A 1 275 ? -65.85600 -37.41600 243.14300 1.000 124.01692 413 LYS A O 1
ATOM 2224 N N . GLY A 1 284 ? -59.77300 -49.97800 236.34700 1.000 108.30957 422 GLY A N 1
ATOM 2225 C CA . GLY A 1 284 ? -60.94600 -50.03700 235.49900 1.000 106.00527 422 GLY A CA 1
ATOM 2226 C C . GLY A 1 284 ? -61.13900 -51.35400 234.77500 1.000 103.14203 422 GLY A C 1
ATOM 2227 O O . GLY A 1 284 ? -60.92600 -51.42200 233.56700 1.000 109.18253 422 GLY A O 1
ATOM 2228 N N . PRO A 1 285 ? -61.52900 -52.44100 235.49900 1.000 89.66912 423 PRO A N 1
ATOM 2229 C CA . PRO A 1 285 ? -61.76500 -53.66500 234.71600 1.000 89.79707 423 PRO A CA 1
ATOM 2230 C C . PRO A 1 285 ? -62.94200 -53.54600 233.75700 1.000 87.22115 423 PRO A C 1
ATOM 2231 O O . PRO A 1 285 ? -62.93100 -54.17000 232.70000 1.000 90.20402 423 PRO A O 1
ATOM 2235 N N . LEU A 1 286 ? -63.95000 -52.77700 234.12800 1.000 78.69134 424 LEU A N 1
ATOM 2236 C CA . LEU A 1 286 ? -65.11900 -52.60800 233.28700 1.000 76.70790 424 LEU A CA 1
ATOM 2237 C C . LEU A 1 286 ? -65.16100 -51.23900 232.65500 1.000 79.11732 424 LEU A C 1
ATOM 2238 O O . LEU A 1 286 ? -65.04800 -50.22900 233.34500 1.000 83.38649 424 LEU A O 1
ATOM 2243 N N . ILE A 1 287 ? -65.33700 -51.19300 231.34000 1.000 72.41672 425 ILE A N 1
ATOM 2244 C CA . ILE A 1 287 ? -65.46000 -49.90100 230.67600 1.000 56.06707 425 ILE A CA 1
ATOM 2245 C C . ILE A 1 287 ? -66.82800 -49.30600 230.94000 1.000 56.75636 425 ILE A C 1
ATOM 2246 O O . ILE A 1 287 ? -67.72400 -50.00400 231.39800 1.000 66.98964 425 ILE A O 1
ATOM 2251 N N . VAL A 1 288 ? -66.99900 -48.02200 230.67100 1.000 49.97324 426 VAL A N 1
ATOM 2252 C CA . VAL A 1 288 ? -68.26800 -47.35400 230.93300 1.000 52.71556 426 VAL A CA 1
ATOM 2253 C C . VAL A 1 288 ? -69.40700 -48.11100 230.28500 1.000 46.01566 426 VAL A C 1
ATOM 2254 O O . VAL A 1 288 ? -70.40800 -48.40200 230.92700 1.000 52.96951 426 VAL A O 1
ATOM 2258 N N . THR A 1 289 ? -69.23900 -48.49200 229.02500 1.000 48.62261 427 THR A N 1
ATOM 2259 C CA . THR A 1 289 ? -70.30200 -49.17300 228.27900 1.000 45.12843 427 THR A CA 1
ATOM 2260 C C . THR A 1 289 ? -70.60800 -50.57200 228.77600 1.000 36.35078 427 THR A C 1
ATOM 2261 O O . THR A 1 289 ? -71.69200 -51.07600 228.53500 1.000 55.10240 427 THR A O 1
ATOM 2265 N N . GLU A 1 290 ? -69.65200 -51.22100 229.42100 1.000 44.29344 428 GLU A N 1
ATOM 2266 C CA . GLU A 1 290 ? -69.91200 -52.51900 230.04700 1.000 39.78824 428 GLU A CA 1
ATOM 2267 C C . GLU A 1 290 ? -70.32100 -52.49800 231.53000 1.000 48.35453 428 GLU A C 1
ATOM 2268 O O . GLU A 1 290 ? -70.74000 -53.52100 232.06100 1.000 51.02008 428 GLU A O 1
ATOM 2274 N N . GLU A 1 291 ? -70.23600 -51.34600 232.17500 1.000 43.08000 429 GLU A N 1
ATOM 2275 C CA . GLU A 1 291 ? -70.63600 -51.24000 233.57200 1.000 47.37161 429 GLU A CA 1
ATOM 2276 C C . GLU A 1 291 ? -72.14700 -51.32100 233.70200 1.000 39.53266 429 GLU A C 1
ATOM 2277 O O . GLU A 1 291 ? -72.86500 -50.59700 233.03800 1.000 50.61115 429 GLU A O 1
ATOM 2283 N N . LEU A 1 292 ? -72.64000 -52.19000 234.57100 1.000 42.37288 430 LEU A N 1
ATOM 2284 C CA . LEU A 1 292 ? -74.07500 -52.37300 234.73200 1.000 37.01736 430 LEU A CA 1
ATOM 2285 C C . LEU A 1 292 ? -74.60900 -51.91200 236.08000 1.000 50.53499 430 LEU A C 1
ATOM 2286 O O . LEU A 1 292 ? -74.09700 -52.31000 237.11500 1.000 46.02596 430 LEU A O 1
ATOM 2291 N N . HIS A 1 293 ? -75.64700 -51.09000 236.06300 1.000 51.54350 431 HIS A N 1
ATOM 2292 C CA . HIS A 1 293 ? -76.23700 -50.58600 237.28400 1.000 40.85700 431 HIS A CA 1
ATOM 2293 C C . HIS A 1 293 ? -77.68300 -51.06400 237.43200 1.000 43.54388 431 HIS A C 1
ATOM 2294 O O . HIS A 1 293 ? -78.19900 -51.72200 236.54600 1.000 44.14774 431 HIS A O 1
ATOM 2301 N N . SER A 1 294 ? -78.32800 -50.74200 238.54600 1.000 46.43189 432 SER A N 1
ATOM 2302 C CA . SER A 1 294 ? -79.71000 -51.15800 238.79400 1.000 44.67787 432 SER A CA 1
ATOM 2303 C C . SER A 1 294 ? -80.60300 -50.12100 239.46600 1.000 40.75928 432 SER A C 1
ATOM 2304 O O . SER A 1 294 ? -80.15100 -49.41400 240.35500 1.000 39.65339 432 SER A O 1
ATOM 2307 N N . LEU A 1 295 ? -81.86100 -50.02100 239.04500 1.000 33.33814 433 LEU A N 1
ATOM 2308 C CA . LEU A 1 295 ? -82.78200 -49.14700 239.71500 1.000 41.11225 433 LEU A CA 1
ATOM 2309 C C . LEU A 1 295 ? -83.66300 -50.04600 240.55500 1.000 43.98828 433 LEU A C 1
ATOM 2310 O O . LEU A 1 295 ? -84.15600 -51.05100 240.06300 1.000 49.35686 433 LEU A O 1
ATOM 2315 N N . SER A 1 296 ? -83.80800 -49.72000 241.83000 1.000 41.12186 434 SER A N 1
ATOM 2316 C CA . SER A 1 296 ? -84.62400 -50.53100 242.71100 1.000 43.27100 434 SER A CA 1
ATOM 2317 C C . SER A 1 296 ? -85.82800 -49.73900 243.14500 1.000 40.65643 434 SER A C 1
ATOM 2318 O O . SER A 1 296 ? -85.77700 -48.52100 243.22000 1.000 39.66350 434 SER A O 1
ATOM 2321 N N . PHE A 1 297 ? -86.92400 -50.42900 243.40800 1.000 39.25069 435 PHE A N 1
ATOM 2322 C CA . PHE A 1 297 ? -88.15800 -49.75200 243.76900 1.000 38.93200 435 PHE A CA 1
ATOM 2323 C C . PHE A 1 297 ? -88.73400 -50.32600 245.04200 1.000 40.54102 435 PHE A C 1
ATOM 2324 O O . PHE A 1 297 ? -88.83100 -51.53700 245.18000 1.000 39.87087 435 PHE A O 1
ATOM 2332 N N . GLU A 1 298 ? -89.12800 -49.46600 245.96800 1.000 33.81625 436 GLU A N 1
ATOM 2333 C CA . GLU A 1 298 ? -89.59600 -49.93700 247.26300 1.000 40.18438 436 GLU A CA 1
ATOM 2334 C C . GLU A 1 298 ? -90.86600 -49.31100 247.76800 1.000 41.22908 436 GLU A C 1
ATOM 2335 O O . GLU A 1 298 ? -91.06700 -48.11700 247.61400 1.000 41.84402 436 GLU A O 1
ATOM 2341 N N . THR A 1 299 ? -91.71500 -50.11200 248.38400 1.000 43.48747 437 THR A N 1
ATOM 2342 C CA . THR A 1 299 ? -92.94000 -49.62600 248.99500 1.000 52.12264 437 THR A CA 1
ATOM 2343 C C . THR A 1 299 ? -93.32000 -50.58400 250.15600 1.000 57.09949 437 THR A C 1
ATOM 2344 O O . THR A 1 299 ? -92.70600 -51.65000 250.33300 1.000 52.16785 437 THR A O 1
ATOM 2348 N N . GLN A 1 300 ? -94.30800 -50.19400 250.95100 1.000 52.38320 438 GLN A N 1
ATOM 2349 C CA . GLN A 1 300 ? -94.72600 -51.01400 252.07900 1.000 44.03940 438 GLN A CA 1
ATOM 2350 C C . GLN A 1 300 ? -96.20900 -50.89600 252.28700 1.000 50.73851 438 GLN A C 1
ATOM 2351 O O . GLN A 1 300 ? -96.74600 -49.79800 252.30300 1.000 54.83115 438 GLN A O 1
ATOM 2357 N N . LEU A 1 301 ? -96.88300 -52.02600 252.43600 1.000 47.62898 439 LEU A N 1
ATOM 2358 C CA . LEU A 1 301 ? -98.29900 -51.99800 252.71900 1.000 52.23658 439 LEU A CA 1
ATOM 2359 C C . LEU A 1 301 ? -98.42500 -52.00600 254.22100 1.000 58.19418 439 LEU A C 1
ATOM 2360 O O . LEU A 1 301 ? -97.89000 -52.88400 254.88600 1.000 52.27182 439 LEU A O 1
ATOM 2365 N N . CYS A 1 302 ? -99.10600 -51.00700 254.76100 1.000 66.49550 440 CYS A N 1
ATOM 2366 C CA . CYS A 1 302 ? -99.30600 -50.96600 256.19600 1.000 73.22248 440 CYS A CA 1
ATOM 2367 C C . CYS A 1 302 ? -100.76900 -50.87400 256.55200 1.000 65.71052 440 CYS A C 1
ATOM 2368 O O . CYS A 1 302 ? -101.44100 -49.91500 256.19100 1.000 60.77877 440 CYS A O 1
ATOM 2371 N N . GLN A 1 303 ? -101.27000 -51.88100 257.24800 1.000 64.69587 441 GLN A N 1
ATOM 2372 C CA . GLN A 1 303 ? -102.64700 -51.87400 257.69100 1.000 66.64725 441 GLN A CA 1
ATOM 2373 C C . GLN A 1 303 ? -102.68800 -52.29300 259.18000 1.000 67.45165 441 GLN A C 1
ATOM 2374 O O . GLN A 1 303 ? -101.69200 -52.80100 259.67900 1.000 60.13996 441 GLN A O 1
ATOM 2380 N N . PRO A 1 304 ? -103.82100 -52.07300 259.90800 1.000 82.55758 442 PRO A N 1
ATOM 2381 C CA . PRO A 1 304 ? -103.81100 -52.56300 261.30300 1.000 73.11396 442 PRO A CA 1
ATOM 2382 C C . PRO A 1 304 ? -103.63000 -54.08500 261.34600 1.000 56.74530 442 PRO A C 1
ATOM 2383 O O . PRO A 1 304 ? -104.38200 -54.82800 260.70100 1.000 50.52359 442 PRO A O 1
ATOM 2387 N N . GLY A 1 305 ? -102.56500 -54.55800 261.98000 1.000 49.35636 443 GLY A N 1
ATOM 2388 C CA . GLY A 1 305 ? -102.29400 -55.99100 262.03000 1.000 55.56608 443 GLY A CA 1
ATOM 2389 C C . GLY A 1 305 ? -101.67200 -56.56600 260.77300 1.000 59.73361 443 GLY A C 1
ATOM 2390 O O . GLY A 1 305 ? -101.53400 -57.78000 260.66400 1.000 60.44183 443 GLY A O 1
ATOM 2391 N N . LEU A 1 306 ? -101.26700 -55.71100 259.83600 1.000 65.99866 444 LEU A N 1
ATOM 2392 C CA . LEU A 1 306 ? -100.70700 -56.17900 258.56500 1.000 67.97698 444 LEU A CA 1
ATOM 2393 C C . LEU A 1 306 ? -99.59000 -55.31100 257.99000 1.000 74.02983 444 LEU A C 1
ATOM 2394 O O . LEU A 1 306 ? -99.83800 -54.19200 257.56600 1.000 67.68786 444 LEU A O 1
ATOM 2399 N N . VAL A 1 307 ? -98.36700 -55.81700 257.96700 1.000 71.15946 445 VAL A N 1
ATOM 2400 C CA . VAL A 1 307 ? -97.27000 -55.08600 257.33400 1.000 67.03174 445 VAL A CA 1
ATOM 2401 C C . VAL A 1 307 ? -96.51800 -55.92900 256.28700 1.000 52.42955 445 VAL A C 1
ATOM 2402 O O . VAL A 1 307 ? -96.12700 -57.05600 256.57100 1.000 46.54978 445 VAL A O 1
ATOM 2406 N N . ILE A 1 308 ? -96.32800 -55.38800 255.08100 1.000 41.82200 446 ILE A N 1
ATOM 2407 C CA . ILE A 1 308 ? -95.64000 -56.11800 253.99800 1.000 37.22931 446 ILE A CA 1
ATOM 2408 C C . ILE A 1 308 ? -94.66400 -55.21600 253.28000 1.000 39.07538 446 ILE A C 1
ATOM 2409 O O . ILE A 1 308 ? -95.03800 -54.13000 252.84300 1.000 46.05330 446 ILE A O 1
ATOM 2414 N N . ASP A 1 309 ? -93.42700 -55.65900 253.11900 1.000 44.40402 447 ASP A N 1
ATOM 2415 C CA . ASP A 1 309 ? -92.46700 -54.88500 252.34500 1.000 51.65622 447 ASP A CA 1
ATOM 2416 C C . ASP A 1 309 ? -92.48400 -55.34100 250.88900 1.000 48.82021 447 ASP A C 1
ATOM 2417 O O . ASP A 1 309 ? -92.39500 -56.53000 250.61600 1.000 50.65566 447 ASP A O 1
ATOM 2422 N N . LEU A 1 310 ? -92.59300 -54.39900 249.95900 1.000 43.85439 448 LEU A N 1
ATOM 2423 C CA . LEU A 1 310 ? -92.62700 -54.72900 248.53800 1.000 44.61117 448 LEU A CA 1
ATOM 2424 C C . LEU A 1 310 ? -91.42100 -54.14000 247.82100 1.000 46.50953 448 LEU A C 1
ATOM 2425 O O . LEU A 1 310 ? -91.14800 -52.95400 247.94200 1.000 39.51217 448 LEU A O 1
ATOM 2430 N N . GLU A 1 311 ? -90.69800 -54.96900 247.07700 1.000 42.18000 449 GLU A N 1
ATOM 2431 C CA . GLU A 1 311 ? -89.52700 -54.49500 246.35000 1.000 43.91536 449 GLU A CA 1
ATOM 2432 C C . GLU A 1 311 ? -89.35000 -55.10600 244.96300 1.000 43.38245 449 GLU A C 1
ATOM 2433 O O . GLU A 1 311 ? -89.69700 -56.26400 244.75600 1.000 38.21354 449 GLU A O 1
ATOM 2439 N N . THR A 1 312 ? -88.82800 -54.34400 244.00400 1.000 41.60046 450 THR A N 1
ATOM 2440 C CA . THR A 1 312 ? -88.52300 -54.88100 242.67100 1.000 35.06073 450 THR A CA 1
ATOM 2441 C C . THR A 1 312 ? -87.40700 -54.08200 242.01100 1.000 43.74007 450 THR A C 1
ATOM 2442 O O . THR A 1 312 ? -87.15600 -52.94900 242.38500 1.000 35.32954 450 THR A O 1
ATOM 2446 N N . THR A 1 313 ? -86.71700 -54.68600 241.05300 1.000 39.54455 451 THR A N 1
ATOM 2447 C CA . THR A 1 313 ? -85.66100 -53.98600 240.33900 1.000 43.46975 451 THR A CA 1
ATOM 2448 C C . THR A 1 313 ? -85.84700 -53.92900 238.83400 1.000 39.47258 451 THR A C 1
ATOM 2449 O O . THR A 1 313 ? -86.54400 -54.76000 238.27400 1.000 41.42533 451 THR A O 1
ATOM 2453 N N . SER A 1 314 ? -85.21600 -52.96800 238.17400 1.000 31.10241 452 SER A N 1
ATOM 2454 C CA . SER A 1 314 ? -85.25300 -52.89600 236.73600 1.000 41.54360 452 SER A CA 1
ATOM 2455 C C . SER A 1 314 ? -84.28000 -53.89600 236.20200 1.000 40.09789 452 SER A C 1
ATOM 2456 O O . SER A 1 314 ? -83.58000 -54.55200 236.95400 1.000 38.43394 452 SER A O 1
ATOM 2459 N N . LEU A 1 315 ? -84.22100 -53.99600 234.89100 1.000 48.92417 453 LEU A N 1
ATOM 2460 C CA . LEU A 1 315 ? -83.22700 -54.82900 234.28400 1.000 32.22658 453 LEU A CA 1
ATOM 2461 C C . LEU A 1 315 ? -81.92400 -53.98700 234.33900 1.000 33.02460 453 LEU A C 1
ATOM 2462 O O . LEU A 1 315 ? -81.99600 -52.77800 234.50200 1.000 34.61751 453 LEU A O 1
ATOM 2467 N N . PRO A 1 316 ? -80.73900 -54.61600 234.22100 1.000 33.88589 454 PRO A N 1
ATOM 2468 C CA . PRO A 1 316 ? -79.50000 -53.83900 234.28900 1.000 36.30018 454 PRO A CA 1
ATOM 2469 C C . PRO A 1 316 ? -79.41800 -52.67300 233.29900 1.000 40.18194 454 PRO A C 1
ATOM 2470 O O . PRO A 1 316 ? -79.79300 -52.83500 232.14700 1.000 40.07947 454 PRO A O 1
ATOM 2474 N N . VAL A 1 317 ? -78.93700 -51.52300 233.74700 1.000 40.74909 455 VAL A N 1
ATOM 2475 C CA . VAL A 1 317 ? -78.82100 -50.37000 232.87300 1.000 37.76093 455 VAL A CA 1
ATOM 2476 C C . VAL A 1 317 ? -77.39100 -49.91300 232.65400 1.000 43.04933 455 VAL A C 1
ATOM 2477 O O . VAL A 1 317 ? -76.54900 -50.06300 233.52900 1.000 38.34345 455 VAL A O 1
ATOM 2481 N N . VAL A 1 318 ? -77.10500 -49.38200 231.47200 1.000 46.68059 456 VAL A N 1
ATOM 2482 C CA . VAL A 1 318 ? -75.78300 -48.84500 231.18400 1.000 37.29770 456 VAL A CA 1
ATOM 2483 C C . VAL A 1 318 ? -75.91100 -47.33900 231.19400 1.000 35.70825 456 VAL A C 1
ATOM 2484 O O . VAL A 1 318 ? -76.81900 -46.78800 230.59700 1.000 42.25631 456 VAL A O 1
ATOM 2488 N N . VAL A 1 319 ? -75.02400 -46.67200 231.91000 1.000 38.07038 457 VAL A N 1
ATOM 2489 C CA . VAL A 1 319 ? -75.08400 -45.22900 231.99900 1.000 39.28349 457 VAL A CA 1
ATOM 2490 C C . VAL A 1 319 ? -73.96200 -44.58700 231.20000 1.000 46.40794 457 VAL A C 1
ATOM 2491 O O . VAL A 1 319 ? -72.79700 -44.88500 231.41300 1.000 52.28814 457 VAL A O 1
ATOM 2495 N N . ILE A 1 320 ? -74.31900 -43.71700 230.26700 1.000 42.31793 458 ILE A N 1
ATOM 2496 C CA . ILE A 1 320 ? -73.32800 -43.07300 229.43300 1.000 47.64253 458 ILE A CA 1
ATOM 2497 C C . ILE A 1 320 ? -73.30200 -41.57400 229.63100 1.000 53.37175 458 ILE A C 1
ATOM 2498 O O . ILE A 1 320 ? -74.29900 -40.97700 230.01000 1.000 57.53000 458 ILE A O 1
ATOM 2503 N N . SER A 1 321 ? -72.13500 -40.97500 229.42500 1.000 53.52768 459 SER A N 1
ATOM 2504 C CA . SER A 1 321 ? -72.02600 -39.52500 229.50800 1.000 52.98510 459 SER A CA 1
ATOM 2505 C C . SER A 1 321 ? -72.12500 -38.85000 228.15900 1.000 60.14552 459 SER A C 1
ATOM 2506 O O . SER A 1 321 ? -72.31300 -37.64100 228.09000 1.000 59.55578 459 SER A O 1
ATOM 2509 N N . ASN A 1 322 ? -71.97900 -39.61700 227.08000 1.000 61.19268 460 ASN A N 1
ATOM 2510 C CA . ASN A 1 322 ? -72.02500 -39.04800 225.73500 1.000 65.70185 460 ASN A CA 1
ATOM 2511 C C . ASN A 1 322 ? -72.86500 -39.88400 224.78300 1.000 58.33336 460 ASN A C 1
ATOM 2512 O O . ASN A 1 322 ? -72.85500 -41.10400 224.86700 1.000 65.32481 460 ASN A O 1
ATOM 2517 N N . VAL A 1 323 ? -73.58300 -39.23400 223.87100 1.000 52.03855 461 VAL A N 1
ATOM 2518 C CA . VAL A 1 323 ? -74.42500 -39.93600 222.89000 1.000 60.75230 461 VAL A CA 1
ATOM 2519 C C . VAL A 1 323 ? -73.58500 -40.80400 221.96300 1.000 56.55856 461 VAL A C 1
ATOM 2520 O O . VAL A 1 323 ? -74.08200 -41.76000 221.37900 1.000 54.53331 461 VAL A O 1
ATOM 2524 N N . SER A 1 324 ? -72.30900 -40.48100 221.84500 1.000 55.28336 462 SER A N 1
ATOM 2525 C CA . SER A 1 324 ? -71.41100 -41.25200 221.00200 1.000 47.13780 462 SER A CA 1
ATOM 2526 C C . SER A 1 324 ? -71.27900 -42.65800 221.51100 1.000 51.73725 462 SER A C 1
ATOM 2527 O O . SER A 1 324 ? -70.95500 -43.56100 220.75700 1.000 49.34450 462 SER A O 1
ATOM 2530 N N . GLN A 1 325 ? -71.54300 -42.86300 222.79000 1.000 48.23807 463 GLN A N 1
ATOM 2531 C CA . GLN A 1 325 ? -71.30800 -44.16800 223.38800 1.000 49.54431 463 GLN A CA 1
ATOM 2532 C C . GLN A 1 325 ? -72.56400 -45.02400 223.31500 1.000 47.54395 463 GLN A C 1
ATOM 2533 O O . GLN A 1 325 ? -72.55500 -46.16800 223.73900 1.000 48.12183 463 GLN A O 1
ATOM 2539 N N . LEU A 1 326 ? -73.63400 -44.48100 222.75000 1.000 50.61715 464 LEU A N 1
ATOM 2540 C CA . LEU A 1 326 ? -74.90700 -45.20400 222.67300 1.000 46.76836 464 LEU A CA 1
ATOM 2541 C C . LEU A 1 326 ? -74.89300 -46.49800 221.86500 1.000 45.07680 464 LEU A C 1
ATOM 2542 O O . LEU A 1 326 ? -75.45200 -47.49000 222.30300 1.000 49.56300 464 LEU A O 1
ATOM 2547 N N . PRO A 1 327 ? -74.23700 -46.51200 220.69600 1.000 51.59680 465 PRO A N 1
ATOM 2548 C CA . PRO A 1 327 ? -74.21000 -47.81100 220.01900 1.000 46.45823 465 PRO A CA 1
ATOM 2549 C C . PRO A 1 327 ? -73.49400 -48.89300 220.81800 1.000 39.05550 465 PRO A C 1
ATOM 2550 O O . PRO A 1 327 ? -73.96600 -50.01800 220.86300 1.000 39.96763 465 PRO A O 1
ATOM 2554 N N . SER A 1 328 ? -72.37300 -48.56100 221.43600 1.000 38.99605 466 SER A N 1
ATOM 2555 C CA . SER A 1 328 ? -71.65600 -49.52700 222.26000 1.000 44.33779 466 SER A CA 1
ATOM 2556 C C . SER A 1 328 ? -72.45500 -49.96200 223.48600 1.000 48.79897 466 SER A C 1
ATOM 2557 O O . SER A 1 328 ? -72.46700 -51.13700 223.83600 1.000 44.85442 466 SER A O 1
ATOM 2560 N N . GLY A 1 329 ? -73.12900 -49.01800 224.13000 1.000 44.70481 467 GLY A N 1
ATOM 2561 C CA . GLY A 1 329 ? -73.94900 -49.34000 225.27800 1.000 37.88503 467 GLY A CA 1
ATOM 2562 C C . GLY A 1 329 ? -75.07500 -50.25300 224.87900 1.000 39.68943 467 GLY A C 1
ATOM 2563 O O . GLY A 1 329 ? -75.41200 -51.17200 225.60400 1.000 39.17252 467 GLY A O 1
ATOM 2564 N N . TRP A 1 330 ? -75.65600 -50.00200 223.71900 1.000 38.25263 468 TRP A N 1
ATOM 2565 C CA . TRP A 1 330 ? -76.73700 -50.83400 223.22100 1.000 43.66966 468 TRP A CA 1
ATOM 2566 C C . TRP A 1 330 ? -76.26800 -52.25600 222.98400 1.000 46.04450 468 TRP A C 1
ATOM 2567 O O . TRP A 1 330 ? -76.98300 -53.20100 223.26100 1.000 43.22568 468 TRP A O 1
ATOM 2578 N N . ALA A 1 331 ? -75.05000 -52.40700 222.49700 1.000 45.43569 469 ALA A N 1
ATOM 2579 C CA . ALA A 1 331 ? -74.50900 -53.72500 222.24600 1.000 48.75731 469 ALA A CA 1
ATOM 2580 C C . ALA A 1 331 ? -74.44100 -54.52100 223.53500 1.000 40.06494 469 ALA A C 1
ATOM 2581 O O . ALA A 1 331 ? -74.61100 -55.73000 223.53200 1.000 37.72822 469 ALA A O 1
ATOM 2583 N N . SER A 1 332 ? -74.21300 -53.83600 224.64100 1.000 38.00287 470 SER A N 1
ATOM 2584 C CA . SER A 1 332 ? -74.07500 -54.52100 225.90800 1.000 43.31252 470 SER A CA 1
ATOM 2585 C C . SER A 1 332 ? -75.44600 -54.91200 226.43600 1.000 32.96208 470 SER A C 1
ATOM 2586 O O . SER A 1 332 ? -75.59000 -55.96000 227.04100 1.000 41.06504 470 SER A O 1
ATOM 2589 N N . ILE A 1 333 ? -76.45900 -54.10100 226.17400 1.000 37.96316 471 ILE A N 1
ATOM 2590 C CA . ILE A 1 333 ? -77.82400 -54.44100 226.56000 1.000 36.24327 471 ILE A CA 1
ATOM 2591 C C . ILE A 1 333 ? -78.28900 -55.64000 225.76700 1.000 36.67926 471 ILE A C 1
ATOM 2592 O O . ILE A 1 333 ? -78.91700 -56.54400 226.29800 1.000 32.65973 471 ILE A O 1
ATOM 2597 N N . LEU A 1 334 ? -77.94500 -55.65700 224.48800 1.000 38.16651 472 LEU A N 1
ATOM 2598 C CA . LEU A 1 334 ? -78.33500 -56.75600 223.63000 1.000 34.36958 472 LEU A CA 1
ATOM 2599 C C . LEU A 1 334 ? -77.72600 -58.05100 224.10200 1.000 36.60609 472 LEU A C 1
ATOM 2600 O O . LEU A 1 334 ? -78.39200 -59.06500 224.14000 1.000 43.31085 472 LEU A O 1
ATOM 2605 N N . TRP A 1 335 ? -76.45800 -58.01300 224.47200 1.000 36.81386 473 TRP A N 1
ATOM 2606 C CA . TRP A 1 335 ? -75.77800 -59.21800 224.90300 1.000 42.43751 473 TRP A CA 1
ATOM 2607 C C . TRP A 1 335 ? -76.37700 -59.78700 226.18400 1.000 40.61515 473 TRP A C 1
ATOM 2608 O O . TRP A 1 335 ? -76.65800 -60.96900 226.26500 1.000 39.10998 473 TRP A O 1
ATOM 2619 N N . TYR A 1 336 ? -76.57500 -58.93700 227.17300 1.000 41.07605 474 TYR A N 1
ATOM 2620 C CA . TYR A 1 336 ? -77.16000 -59.37900 228.42000 1.000 36.91659 474 TYR A CA 1
ATOM 2621 C C . TYR A 1 336 ? -78.53400 -59.96400 228.23000 1.000 35.58665 474 TYR A C 1
ATOM 2622 O O . TYR A 1 336 ? -78.78400 -61.08000 228.62700 1.000 43.15157 474 TYR A O 1
ATOM 2631 N N . ASN A 1 337 ? -79.43100 -59.20800 227.62400 1.000 32.74229 475 ASN A N 1
ATOM 2632 C CA . ASN A 1 337 ? -80.80900 -59.63700 227.48200 1.000 37.28997 475 ASN A CA 1
ATOM 2633 C C . ASN A 1 337 ? -80.94000 -60.88600 226.64300 1.000 44.46143 475 ASN A C 1
ATOM 2634 O O . ASN A 1 337 ? -81.78700 -61.72300 226.90800 1.000 48.03010 475 ASN A O 1
ATOM 2639 N N . MET A 1 338 ? -80.09200 -61.02900 225.63900 1.000 38.21213 476 MET A N 1
ATOM 2640 C CA . MET A 1 338 ? -80.10500 -62.22900 224.81300 1.000 42.55716 476 MET A CA 1
ATOM 2641 C C . MET A 1 338 ? -79.62800 -63.45800 225.56300 1.000 46.33370 476 MET A C 1
ATOM 2642 O O . MET A 1 338 ? -80.18700 -64.53700 225.40900 1.000 50.18339 476 MET A O 1
ATOM 2647 N N . LEU A 1 339 ? -78.63500 -63.29400 226.42000 1.000 43.43690 477 LEU A N 1
ATOM 2648 C CA . LEU A 1 339 ? -78.02400 -64.44300 227.08000 1.000 39.98894 477 LEU A CA 1
ATOM 2649 C C . LEU A 1 339 ? -78.40700 -64.69100 228.53100 1.000 47.17760 477 LEU A C 1
ATOM 2650 O O . LEU A 1 339 ? -78.19700 -65.78600 229.03500 1.000 53.35301 477 LEU A O 1
ATOM 2655 N N . VAL A 1 340 ? -78.95500 -63.69600 229.21000 1.000 41.77768 478 VAL A N 1
ATOM 2656 C CA . VAL A 1 340 ? -79.22200 -63.82500 230.63800 1.000 45.07377 478 VAL A CA 1
ATOM 2657 C C . VAL A 1 340 ? -80.69200 -63.56100 230.93100 1.000 43.22254 478 VAL A C 1
ATOM 2658 O O . VAL A 1 340 ? -81.27600 -62.64500 230.36600 1.000 48.74084 478 VAL A O 1
ATOM 2662 N N . ALA A 1 341 ? -81.28000 -64.33200 231.83700 1.000 45.24421 479 ALA A N 1
ATOM 2663 C CA . ALA A 1 341 ? -82.68200 -64.15800 232.19800 1.000 53.04471 479 ALA A CA 1
ATOM 2664 C C . ALA A 1 341 ? -82.82300 -63.62900 233.60400 1.000 63.80439 479 ALA A C 1
ATOM 2665 O O . ALA A 1 341 ? -83.88200 -63.73700 234.20600 1.000 75.38085 479 ALA A O 1
ATOM 2667 N N . GLU A 1 342 ? -81.75700 -63.06800 234.13800 1.000 63.61138 480 GLU A N 1
ATOM 2668 C CA . GLU A 1 342 ? -81.76500 -62.58700 235.50200 1.000 68.38517 480 GLU A CA 1
ATOM 2669 C C . GLU A 1 342 ? -81.67900 -61.07600 235.52000 1.000 62.00120 480 GLU A C 1
ATOM 2670 O O . GLU A 1 342 ? -81.09600 -60.47700 234.63400 1.000 55.29760 480 GLU A O 1
ATOM 2676 N N . PRO A 1 343 ? -82.31600 -60.45200 236.50700 1.000 56.02625 481 PRO A N 1
ATOM 2677 C CA . PRO A 1 343 ? -82.27800 -58.99700 236.61300 1.000 50.19477 481 PRO A CA 1
ATOM 2678 C C . PRO A 1 343 ? -81.02800 -58.41600 237.24800 1.000 54.05588 481 PRO A C 1
ATOM 2679 O O . PRO A 1 343 ? -80.85800 -57.21100 237.15600 1.000 48.60740 481 PRO A O 1
ATOM 2683 N N . ARG A 1 344 ? -80.18300 -59.22000 237.88600 1.000 49.59889 482 ARG A N 1
ATOM 2684 C CA . ARG A 1 344 ? -79.04800 -58.64700 238.60300 1.000 50.46736 482 ARG A CA 1
ATOM 2685 C C . ARG A 1 344 ? -77.66400 -59.25500 238.42800 1.000 55.81318 482 ARG A C 1
ATOM 2686 O O . ARG A 1 344 ? -76.90600 -59.31000 239.38900 1.000 59.67404 482 ARG A O 1
ATOM 2694 N N . ASN A 1 345 ? -77.32600 -59.72100 237.23700 1.000 42.39410 483 ASN A N 1
ATOM 2695 C CA . ASN A 1 345 ? -75.97400 -60.17900 236.96900 1.000 41.95676 483 ASN A CA 1
ATOM 2696 C C . ASN A 1 345 ? -75.17600 -58.96000 236.53400 1.000 53.15302 483 ASN A C 1
ATOM 2697 O O . ASN A 1 345 ? -74.89000 -58.78200 235.36200 1.000 47.31216 483 ASN A O 1
ATOM 2702 N N . LEU A 1 346 ? -74.80800 -58.12300 237.49800 1.000 49.70741 484 LEU A N 1
ATOM 2703 C CA . LEU A 1 346 ? -74.07600 -56.89900 237.19300 1.000 54.44719 484 LEU A CA 1
ATOM 2704 C C . LEU A 1 346 ? -72.61200 -57.12600 236.85400 1.000 49.10088 484 LEU A C 1
ATOM 2705 O O . LEU A 1 346 ? -71.94700 -56.24000 236.34700 1.000 44.57009 484 LEU A O 1
ATOM 2710 N N . SER A 1 347 ? -72.10500 -58.31500 237.12900 1.000 47.78157 485 SER A N 1
ATOM 2711 C CA . SER A 1 347 ? -70.72000 -58.62900 236.81300 1.000 52.79044 485 SER A CA 1
ATOM 2712 C C . SER A 1 347 ? -70.65400 -59.44300 235.54800 1.000 50.95896 485 SER A C 1
ATOM 2713 O O . SER A 1 347 ? -69.69100 -60.16300 235.32300 1.000 50.88140 485 SER A O 1
ATOM 2716 N N . PHE A 1 348 ? -71.64900 -59.28900 234.69100 1.000 47.05118 486 PHE A N 1
ATOM 2717 C CA . PHE A 1 348 ? -71.72900 -60.06900 233.46400 1.000 57.56511 486 PHE A CA 1
ATOM 2718 C C . PHE A 1 348 ? -70.54500 -59.86000 232.53800 1.000 51.15995 486 PHE A C 1
ATOM 2719 O O . PHE A 1 348 ? -70.05800 -60.81000 231.94500 1.000 58.81314 486 PHE A O 1
ATOM 2727 N N . PHE A 1 349 ? -70.06600 -58.63200 232.42300 1.000 51.65066 487 PHE A N 1
ATOM 2728 C CA . PHE A 1 349 ? -68.99100 -58.34400 231.47500 1.000 49.57672 487 PHE A CA 1
ATOM 2729 C C . PHE A 1 349 ? -67.58100 -58.55200 231.98400 1.000 51.29615 487 PHE A C 1
ATOM 2730 O O . PHE A 1 349 ? -66.62800 -58.33000 231.24900 1.000 45.97819 487 PHE A O 1
ATOM 2738 N N . LEU A 1 350 ? -67.43300 -58.92500 233.24900 1.000 57.22472 488 LEU A N 1
ATOM 2739 C CA . LEU A 1 350 ? -66.10800 -59.26700 233.76200 1.000 61.20993 488 LEU A CA 1
ATOM 2740 C C . LEU A 1 350 ? -65.64300 -60.49900 233.02900 1.000 67.43801 488 LEU A C 1
ATOM 2741 O O . LEU A 1 350 ? -64.48700 -60.58400 232.63500 1.000 77.28330 488 LEU A O 1
ATOM 2746 N N . THR A 1 351 ? -66.53800 -61.45800 232.84000 1.000 67.37377 489 THR A N 1
ATOM 2747 C CA . THR A 1 351 ? -66.21400 -62.65600 232.08700 1.000 64.84895 489 THR A CA 1
ATOM 2748 C C . THR A 1 351 ? -67.34000 -62.92200 231.11300 1.000 64.10420 489 THR A C 1
ATOM 2749 O O . THR A 1 351 ? -68.10700 -63.86000 231.30000 1.000 67.14891 489 THR A O 1
ATOM 2753 N N . PRO A 1 352 ? -67.44500 -62.11200 230.05300 1.000 63.18578 490 PRO A N 1
ATOM 2754 C CA . PRO A 1 352 ? -68.59900 -62.28100 229.16800 1.000 61.63582 490 PRO A CA 1
ATOM 2755 C C . PRO A 1 352 ? -68.66300 -63.60900 228.42400 1.000 62.88373 490 PRO A C 1
ATOM 2756 O O . PRO A 1 352 ? -67.65100 -64.09000 227.93700 1.000 69.66509 490 PRO A O 1
ATOM 2760 N N . PRO A 1 353 ? -69.85600 -64.19700 228.33600 1.000 52.43178 491 PRO A N 1
ATOM 2761 C CA . PRO A 1 353 ? -70.02500 -65.45800 227.61100 1.000 52.22160 491 PRO A CA 1
ATOM 2762 C C . PRO A 1 353 ? -70.21800 -65.28200 226.10500 1.000 58.89742 491 PRO A C 1
ATOM 2763 O O . PRO A 1 353 ? -70.43600 -64.16700 225.64800 1.000 58.83834 491 PRO A O 1
ATOM 2767 N N . CYS A 1 354 ? -70.14200 -66.36900 225.34600 1.000 62.08770 492 CYS A N 1
ATOM 2768 C CA . CYS A 1 354 ? -70.30400 -66.28600 223.90800 1.000 63.79603 492 CYS A CA 1
ATOM 2769 C C . CYS A 1 354 ? -71.71500 -66.63600 223.51000 1.000 65.55244 492 CYS A C 1
ATOM 2770 O O . CYS A 1 354 ? -72.40100 -67.35500 224.22000 1.000 56.58715 492 CYS A O 1
ATOM 2773 N N . ALA A 1 355 ? -72.15700 -66.11600 222.37500 1.000 59.82956 493 ALA A N 1
ATOM 2774 C CA . ALA A 1 355 ? -73.50800 -66.36100 221.91500 1.000 52.96995 493 ALA A CA 1
ATOM 2775 C C . ALA A 1 355 ? -73.52000 -67.29800 220.74000 1.000 61.63239 493 ALA A C 1
ATOM 2776 O O . ALA A 1 355 ? -72.59700 -67.29800 219.94700 1.000 56.22299 493 ALA A O 1
ATOM 2778 N N . ARG A 1 356 ? -74.57300 -68.08400 220.58900 1.000 65.54194 494 ARG A N 1
ATOM 2779 C CA . ARG A 1 356 ? -74.66700 -68.91100 219.40100 1.000 70.35544 494 ARG A CA 1
ATOM 2780 C C . ARG A 1 356 ? -75.11700 -68.02600 218.26700 1.000 65.37867 494 ARG A C 1
ATOM 2781 O O . ARG A 1 356 ? -75.73500 -66.99200 218.49300 1.000 60.94566 494 ARG A O 1
ATOM 2789 N N . TRP A 1 357 ? -74.83000 -68.43400 217.04100 1.000 59.71667 495 TRP A N 1
ATOM 2790 C CA . TRP A 1 357 ? -75.23600 -67.65500 215.88200 1.000 53.31298 495 TRP A CA 1
ATOM 2791 C C . TRP A 1 357 ? -76.73600 -67.57300 215.79200 1.000 59.81287 495 TRP A C 1
ATOM 2792 O O . TRP A 1 357 ? -77.28100 -66.54900 215.42700 1.000 56.62901 495 TRP A O 1
ATOM 2803 N N . ALA A 1 358 ? -77.41400 -68.65300 216.13400 1.000 64.87730 496 ALA A N 1
ATOM 2804 C CA . ALA A 1 358 ? -78.84800 -68.66700 215.97800 1.000 65.51417 496 ALA A CA 1
ATOM 2805 C C . ALA A 1 358 ? -79.50300 -67.57700 216.80500 1.000 61.20092 496 ALA A C 1
ATOM 2806 O O . ALA A 1 358 ? -80.38000 -66.87300 216.31600 1.000 68.95645 496 ALA A O 1
ATOM 2808 N N . GLN A 1 359 ? -79.07500 -67.41000 218.04500 1.000 55.05067 497 GLN A N 1
ATOM 2809 C CA . GLN A 1 359 ? -79.61500 -66.31700 218.83800 1.000 54.06634 497 GLN A CA 1
ATOM 2810 C C . GLN A 1 359 ? -79.23700 -64.93500 218.31800 1.000 38.94901 497 GLN A C 1
ATOM 2811 O O . GLN A 1 359 ? -80.07900 -64.05300 218.23500 1.000 47.19697 497 GLN A O 1
ATOM 2817 N N . LEU A 1 360 ? -77.98100 -64.75500 217.94000 1.000 48.57567 498 LEU A N 1
ATOM 2818 C CA . LEU A 1 360 ? -77.51900 -63.46800 217.43900 1.000 54.00036 498 LEU A CA 1
ATOM 2819 C C . LEU A 1 360 ? -78.20100 -63.06900 216.14800 1.000 45.35416 498 LEU A C 1
ATOM 2820 O O . LEU A 1 360 ? -78.54800 -61.92100 215.96300 1.000 45.55818 498 LEU A O 1
ATOM 2825 N N . SER A 1 361 ? -78.41300 -64.03000 215.26500 1.000 46.60493 499 SER A N 1
ATOM 2826 C CA . SER A 1 361 ? -79.03300 -63.74200 213.98900 1.000 45.96788 499 SER A CA 1
ATOM 2827 C C . SER A 1 361 ? -80.42300 -63.20600 214.17300 1.000 44.29554 499 SER A C 1
ATOM 2828 O O . SER A 1 361 ? -80.82200 -62.26900 213.49900 1.000 47.41263 499 SER A O 1
ATOM 2831 N N . GLU A 1 362 ? -81.16300 -63.79000 215.09700 1.000 47.09996 500 GLU A N 1
ATOM 2832 C CA . GLU A 1 362 ? -82.50100 -63.31600 215.37300 1.000 40.96889 500 GLU A CA 1
ATOM 2833 C C . GLU A 1 362 ? -82.45900 -61.90100 215.89000 1.000 39.18854 500 GLU A C 1
ATOM 2834 O O . GLU A 1 362 ? -83.23200 -61.06200 215.46300 1.000 37.95381 500 GLU A O 1
ATOM 2840 N N . VAL A 1 363 ? -81.52700 -61.62600 216.78600 1.000 40.42340 501 VAL A N 1
ATOM 2841 C CA . VAL A 1 363 ? -81.44400 -60.30900 217.38900 1.000 42.05489 501 VAL A CA 1
ATOM 2842 C C . VAL A 1 363 ? -81.01200 -59.27300 216.36800 1.000 39.48558 501 VAL A C 1
ATOM 2843 O O . VAL A 1 363 ? -81.51800 -58.16600 216.35900 1.000 47.58424 501 VAL A O 1
ATOM 2847 N N . LEU A 1 364 ? -80.09500 -59.64600 215.48900 1.000 39.99225 502 LEU A N 1
ATOM 2848 C CA . LEU A 1 364 ? -79.63900 -58.72300 214.46500 1.000 32.10974 502 LEU A CA 1
ATOM 2849 C C . LEU A 1 364 ? -80.77500 -58.39900 213.52500 1.000 35.61516 502 LEU A C 1
ATOM 2850 O O . LEU A 1 364 ? -80.93600 -57.25900 213.12300 1.000 45.42296 502 LEU A O 1
ATOM 2855 N N . SER A 1 365 ? -81.57400 -59.39400 213.19100 1.000 34.32750 503 SER A N 1
ATOM 2856 C CA . SER A 1 365 ? -82.73600 -59.17100 212.34300 1.000 32.83675 503 SER A CA 1
ATOM 2857 C C . SER A 1 365 ? -83.69900 -58.24400 213.05200 1.000 47.91444 503 SER A C 1
ATOM 2858 O O . SER A 1 365 ? -84.30900 -57.39800 212.41800 1.000 39.51193 503 SER A O 1
ATOM 2861 N N . TRP A 1 366 ? -83.83500 -58.39800 214.36400 1.000 34.74892 504 TRP A N 1
ATOM 2862 C CA . TRP A 1 366 ? -84.72400 -57.55400 215.15900 1.000 36.89396 504 TRP A CA 1
ATOM 2863 C C . TRP A 1 366 ? -84.31700 -56.09900 215.09400 1.000 34.78777 504 TRP A C 1
ATOM 2864 O O . TRP A 1 366 ? -85.16800 -55.21900 215.07000 1.000 38.81491 504 TRP A O 1
ATOM 2875 N N . GLN A 1 367 ? -83.01300 -55.85900 215.08900 1.000 34.86616 505 GLN A N 1
ATOM 2876 C CA . GLN A 1 367 ? -82.49400 -54.50200 215.02600 1.000 39.06858 505 GLN A CA 1
ATOM 2877 C C . GLN A 1 367 ? -83.00900 -53.82800 213.77600 1.000 34.25495 505 GLN A C 1
ATOM 2878 O O . GLN A 1 367 ? -83.48700 -52.70400 213.82100 1.000 42.63732 505 GLN A O 1
ATOM 2884 N N . PHE A 1 368 ? -82.92400 -54.52900 212.65600 1.000 39.92855 506 PHE A N 1
ATOM 2885 C CA . PHE A 1 368 ? -83.37100 -53.96700 211.39300 1.000 43.78351 506 PHE A CA 1
ATOM 2886 C C . PHE A 1 368 ? -84.87800 -53.80900 211.39100 1.000 43.80420 506 PHE A C 1
ATOM 2887 O O . PHE A 1 368 ? -85.38700 -52.77200 211.00000 1.000 51.37945 506 PHE A O 1
ATOM 2895 N N . SER A 1 369 ? -85.59800 -54.81800 211.86600 1.000 37.60718 507 SER A N 1
ATOM 2896 C CA . SER A 1 369 ? -87.05900 -54.78000 211.86900 1.000 44.39623 507 SER A CA 1
ATOM 2897 C C . SER A 1 369 ? -87.68000 -53.82000 212.86900 1.000 53.87602 507 SER A C 1
ATOM 2898 O O . SER A 1 369 ? -88.87300 -53.56400 212.81500 1.000 53.28482 507 SER A O 1
ATOM 2901 N N . SER A 1 370 ? -86.88700 -53.28300 213.78300 1.000 42.46691 508 SER A N 1
ATOM 2902 C CA . SER A 1 370 ? -87.41100 -52.29300 214.69500 1.000 50.42181 508 SER A CA 1
ATOM 2903 C C . SER A 1 370 ? -87.16400 -50.92800 214.08900 1.000 57.97061 508 SER A C 1
ATOM 2904 O O . SER A 1 370 ? -88.06300 -50.10100 214.04300 1.000 66.76170 508 SER A O 1
ATOM 2907 N N . VAL A 1 371 ? -85.94900 -50.69100 213.61800 1.000 54.73199 509 VAL A N 1
ATOM 2908 C CA . VAL A 1 371 ? -85.61300 -49.41500 212.97100 1.000 50.94951 509 VAL A CA 1
ATOM 2909 C C . VAL A 1 371 ? -86.37900 -49.21000 211.67200 1.000 56.84887 509 VAL A C 1
ATOM 2910 O O . VAL A 1 371 ? -86.81800 -48.10000 211.36700 1.000 56.97594 509 VAL A O 1
ATOM 2914 N N . THR A 1 372 ? -86.52900 -50.26600 210.88600 1.000 57.50150 510 THR A N 1
ATOM 2915 C CA . THR A 1 372 ? -87.19100 -50.14800 209.59100 1.000 58.93462 510 THR A CA 1
ATOM 2916 C C . THR A 1 372 ? -88.44600 -50.98200 209.60000 1.000 55.08021 510 THR A C 1
ATOM 2917 O O . THR A 1 372 ? -88.90200 -51.37900 210.64800 1.000 53.25175 510 THR A O 1
ATOM 2921 N N . LYS A 1 373 ? -89.04200 -51.21200 208.44300 1.000 54.26370 511 LYS A N 1
ATOM 2922 C CA . LYS A 1 373 ? -90.19800 -52.09200 208.38200 1.000 59.39061 511 LYS A CA 1
ATOM 2923 C C . LYS A 1 373 ? -89.79000 -53.47100 207.90700 1.000 55.52774 511 LYS A C 1
ATOM 2924 O O . LYS A 1 373 ? -90.63200 -54.35400 207.77000 1.000 63.07116 511 LYS A O 1
ATOM 2930 N N . ARG A 1 374 ? -88.50700 -53.65600 207.63500 1.000 47.22051 512 ARG A N 1
ATOM 2931 C CA . ARG A 1 374 ? -88.03800 -54.93100 207.12500 1.000 51.89683 512 ARG A CA 1
ATOM 2932 C C . ARG A 1 374 ? -86.87200 -55.49400 207.91900 1.000 49.93283 512 ARG A C 1
ATOM 2933 O O . ARG A 1 374 ? -85.95300 -54.76400 208.26700 1.000 47.17807 512 ARG A O 1
ATOM 2941 N N . GLY A 1 375 ? -86.89500 -56.79400 208.18700 1.000 41.70599 513 GLY A N 1
ATOM 2942 C CA . GLY A 1 375 ? -85.80500 -57.44600 208.90300 1.000 34.74520 513 GLY A CA 1
ATOM 2943 C C . GLY A 1 375 ? -84.72000 -57.95300 207.98800 1.000 52.03480 513 GLY A C 1
ATOM 2944 O O . GLY A 1 375 ? -84.45900 -57.33800 206.95300 1.000 47.00573 513 GLY A O 1
ATOM 2945 N N . LEU A 1 376 ? -84.07400 -59.05400 208.35800 1.000 48.48265 514 LEU A N 1
ATOM 2946 C CA . LEU A 1 376 ? -83.03000 -59.65900 207.53700 1.000 53.91442 514 LEU A CA 1
ATOM 2947 C C . LEU A 1 376 ? -83.41200 -61.08100 207.12100 1.000 54.86967 514 LEU A C 1
ATOM 2948 O O . LEU A 1 376 ? -83.96300 -61.82100 207.92500 1.000 52.10349 514 LEU A O 1
ATOM 2953 N N . ASN A 1 377 ? -83.12000 -61.46400 205.87600 1.000 50.22788 515 ASN A N 1
ATOM 2954 C CA . ASN A 1 377 ? -83.45300 -62.80500 205.37700 1.000 53.82276 515 ASN A CA 1
ATOM 2955 C C . ASN A 1 377 ? -82.28900 -63.74800 205.61800 1.000 55.31889 515 ASN A C 1
ATOM 2956 O O . ASN A 1 377 ? -81.20600 -63.32000 206.03900 1.000 45.01558 515 ASN A O 1
ATOM 2961 N N . VAL A 1 378 ? -82.51200 -65.04100 205.33100 1.000 57.88428 516 VAL A N 1
ATOM 2962 C CA . VAL A 1 378 ? -81.51300 -66.10000 205.48300 1.000 64.45776 516 VAL A CA 1
ATOM 2963 C C . VAL A 1 378 ? -80.25100 -65.77500 204.69400 1.000 67.21699 516 VAL A C 1
ATOM 2964 O O . VAL A 1 378 ? -79.15300 -65.95700 205.22800 1.000 66.59136 516 VAL A O 1
ATOM 2968 N N . ASP A 1 379 ? -80.38900 -65.26000 203.48100 1.000 67.99347 517 ASP A N 1
ATOM 2969 C CA . ASP A 1 379 ? -79.22800 -64.95400 202.65200 1.000 71.59705 517 ASP A CA 1
ATOM 2970 C C . ASP A 1 379 ? -78.36500 -63.87800 203.28400 1.000 66.20224 517 ASP A C 1
ATOM 2971 O O . ASP A 1 379 ? -77.14900 -64.02700 203.37000 1.000 52.33472 517 ASP A O 1
ATOM 2976 N N . GLN A 1 380 ? -78.99000 -62.79900 203.73300 1.000 52.06662 518 GLN A N 1
ATOM 2977 C CA . GLN A 1 380 ? -78.26400 -61.70700 204.36800 1.000 53.95785 518 GLN A CA 1
ATOM 2978 C C . GLN A 1 380 ? -77.58400 -62.15500 205.65000 1.000 53.71092 518 GLN A C 1
ATOM 2979 O O . GLN A 1 380 ? -76.47300 -61.73300 205.94000 1.000 41.02322 518 GLN A O 1
ATOM 2985 N N . LEU A 1 381 ? -78.25600 -63.01600 206.40500 1.000 51.00373 519 LEU A N 1
ATOM 2986 C CA . LEU A 1 381 ? -77.70800 -63.51100 207.65900 1.000 39.99629 519 LEU A CA 1
ATOM 2987 C C . LEU A 1 381 ? -76.60000 -64.51100 207.42000 1.000 56.34724 519 LEU A C 1
ATOM 2988 O O . LEU A 1 381 ? -75.60900 -64.50500 208.12400 1.000 57.55677 519 LEU A O 1
ATOM 2993 N N . ASN A 1 382 ? -76.76100 -65.37700 206.43400 1.000 59.25229 520 ASN A N 1
ATOM 2994 C CA . ASN A 1 382 ? -75.66800 -66.30500 206.09000 1.000 64.07048 520 ASN A CA 1
ATOM 2995 C C . ASN A 1 382 ? -74.37300 -65.56600 205.74200 1.000 56.46568 520 ASN A C 1
ATOM 2996 O O . ASN A 1 382 ? -73.28700 -65.99200 206.15000 1.000 56.83832 520 ASN A O 1
ATOM 3001 N N . MET A 1 383 ? -74.49800 -64.44400 205.01400 1.000 54.08030 521 MET A N 1
ATOM 3002 C CA . MET A 1 383 ? -73.38100 -63.58200 204.66100 1.000 53.11423 521 MET A CA 1
ATOM 3003 C C . MET A 1 383 ? -72.74700 -63.09600 205.96700 1.000 49.53809 521 MET A C 1
ATOM 3004 O O . MET A 1 383 ? -71.54700 -63.27900 206.16000 1.000 51.43162 521 MET A O 1
ATOM 3009 N N . LEU A 1 384 ? -73.54200 -62.50800 206.85400 1.000 49.72249 522 LEU A N 1
ATOM 3010 C CA . LEU A 1 384 ? -73.04600 -62.01200 208.13900 1.000 57.42505 522 LEU A CA 1
ATOM 3011 C C . LEU A 1 384 ? -72.46300 -63.10500 209.00600 1.000 54.55839 522 LEU A C 1
ATOM 3012 O O . LEU A 1 384 ? -71.49800 -62.88700 209.72100 1.000 51.92267 522 LEU A O 1
ATOM 3017 N N . GLY A 1 385 ? -73.05200 -64.28400 208.93700 1.000 48.01454 523 GLY A N 1
ATOM 3018 C CA . GLY A 1 385 ? -72.56500 -65.39500 209.71800 1.000 42.53213 523 GLY A CA 1
ATOM 3019 C C . GLY A 1 385 ? -71.16400 -65.73700 209.31500 1.000 53.09493 523 GLY A C 1
ATOM 3020 O O . GLY A 1 385 ? -70.33300 -66.02200 210.15700 1.000 57.75154 523 GLY A O 1
ATOM 3021 N N . GLU A 1 386 ? -70.87700 -65.66900 208.02500 1.000 50.50973 524 GLU A N 1
ATOM 3022 C CA . GLU A 1 386 ? -69.53300 -65.94600 207.55600 1.000 53.53180 524 GLU A CA 1
ATOM 3023 C C . GLU A 1 386 ? -68.53200 -64.89300 207.99500 1.000 55.56046 524 GLU A C 1
ATOM 3024 O O . GLU A 1 386 ? -67.37500 -65.19100 208.22100 1.000 58.73289 524 GLU A O 1
ATOM 3030 N N . LYS A 1 387 ? -68.98300 -63.65700 208.13600 1.000 56.02634 525 LYS A N 1
ATOM 3031 C CA . LYS A 1 387 ? -68.09700 -62.60100 208.59600 1.000 55.18026 525 LYS A CA 1
ATOM 3032 C C . LYS A 1 387 ? -67.67600 -62.85100 210.02500 1.000 59.86462 525 LYS A C 1
ATOM 3033 O O . LYS A 1 387 ? -66.54300 -62.57100 210.39500 1.000 60.51510 525 LYS A O 1
ATOM 3039 N N . LEU A 1 388 ? -68.58700 -63.37900 210.83000 1.000 55.33854 526 LEU A N 1
ATOM 3040 C CA . LEU A 1 388 ? -68.28600 -63.64400 212.23200 1.000 51.96188 526 LEU A CA 1
ATOM 3041 C C . LEU A 1 388 ? -67.66100 -65.00400 212.50200 1.000 61.49891 526 LEU A C 1
ATOM 3042 O O . LEU A 1 388 ? -66.72300 -65.10300 213.28100 1.000 65.91792 526 LEU A O 1
ATOM 3047 N N . LEU A 1 389 ? -68.17300 -66.05100 211.86600 1.000 67.71136 527 LEU A N 1
ATOM 3048 C CA . LEU A 1 389 ? -67.68600 -67.40400 212.15300 1.000 71.01816 527 LEU A CA 1
ATOM 3049 C C . LEU A 1 389 ? -66.80100 -68.01300 211.09000 1.000 83.17253 527 LEU A C 1
ATOM 3050 O O . LEU A 1 389 ? -66.03900 -68.93500 211.36800 1.000 85.99040 527 LEU A O 1
ATOM 3055 N N . GLY A 1 390 ? -66.89700 -67.51100 209.87600 1.000 84.78091 528 GLY A N 1
ATOM 3056 C CA . GLY A 1 390 ? -66.09800 -68.01600 208.78200 1.000 84.30390 528 GLY A CA 1
ATOM 3057 C C . GLY A 1 390 ? -66.81800 -69.01600 207.87800 1.000 88.92105 528 GLY A C 1
ATOM 3058 O O . GLY A 1 390 ? -68.01900 -69.20500 208.03700 1.000 81.99428 528 GLY A O 1
ATOM 3059 N N . PRO A 1 391 ? -66.09800 -69.66600 206.92200 1.000 88.61014 529 PRO A N 1
ATOM 3060 C CA . PRO A 1 391 ? -66.82200 -70.54800 205.97700 1.000 89.43169 529 PRO A CA 1
ATOM 3061 C C . PRO A 1 391 ? -67.52300 -71.73500 206.64300 1.000 89.24920 529 PRO A C 1
ATOM 3062 O O . PRO A 1 391 ? -68.49500 -72.26500 206.10500 1.000 91.02336 529 PRO A O 1
ATOM 3066 N N . ASN A 1 392 ? -67.04300 -72.11500 207.83500 1.000 92.30341 530 ASN A N 1
ATOM 3067 C CA . ASN A 1 392 ? -67.55800 -73.20700 208.65600 1.000 103.81640 530 ASN A CA 1
ATOM 3068 C C . ASN A 1 392 ? -68.81800 -72.83500 209.47200 1.000 94.53764 530 ASN A C 1
ATOM 3069 O O . ASN A 1 392 ? -69.31600 -73.68000 210.22500 1.000 99.88851 530 ASN A O 1
ATOM 3074 N N . ALA A 1 393 ? -69.34900 -71.59300 209.29000 1.000 78.85065 531 ALA A N 1
ATOM 3075 C CA . ALA A 1 393 ? -70.51900 -71.04100 209.98600 1.000 68.97851 531 ALA A CA 1
ATOM 3076 C C . ALA A 1 393 ? -71.64300 -72.05100 210.17700 1.000 76.10612 531 ALA A C 1
ATOM 3077 O O . ALA A 1 393 ? -72.04300 -72.72500 209.22900 1.000 82.08072 531 ALA A O 1
ATOM 3079 N N . SER A 1 394 ? -72.11400 -72.16700 211.41800 1.000 80.96306 532 SER A N 1
ATOM 3080 C CA . SER A 1 394 ? -73.18400 -73.09700 211.75400 1.000 78.92358 532 SER A CA 1
ATOM 3081 C C . SER A 1 394 ? -74.12000 -72.35700 212.69900 1.000 77.20837 532 SER A C 1
ATOM 3082 O O . SER A 1 394 ? -73.72800 -71.36000 213.29400 1.000 75.62326 532 SER A O 1
ATOM 3085 N N . PRO A 1 395 ? -75.37500 -72.84600 212.88100 1.000 80.14300 533 PRO A N 1
ATOM 3086 C CA . PRO A 1 395 ? -76.21000 -72.07000 213.79700 1.000 82.07595 533 PRO A CA 1
ATOM 3087 C C . PRO A 1 395 ? -75.72800 -72.21600 215.23300 1.000 76.76400 533 PRO A C 1
ATOM 3088 O O . PRO A 1 395 ? -76.08200 -71.41800 216.09000 1.000 72.43377 533 PRO A O 1
ATOM 3092 N N . ASP A 1 396 ? -74.91000 -73.22100 215.48800 1.000 78.24639 534 ASP A N 1
ATOM 3093 C CA . ASP A 1 396 ? -74.42500 -73.46400 216.83300 1.000 85.16814 534 ASP A CA 1
ATOM 3094 C C . ASP A 1 396 ? -73.06100 -72.85800 217.08100 1.000 86.70360 534 ASP A C 1
ATOM 3095 O O . ASP A 1 396 ? -72.48900 -73.03200 218.14900 1.000 97.42894 534 ASP A O 1
ATOM 3100 N N . GLY A 1 397 ? -72.53400 -72.14900 216.10000 1.000 74.96047 535 GLY A N 1
ATOM 3101 C CA . GLY A 1 397 ? -71.24600 -71.51500 216.26100 1.000 76.33747 535 GLY A CA 1
ATOM 3102 C C . GLY A 1 397 ? -71.26500 -70.46000 217.33400 1.000 69.43079 535 GLY A C 1
ATOM 3103 O O . GLY A 1 397 ? -72.24000 -69.74000 217.47100 1.000 59.42874 535 GLY A O 1
ATOM 3104 N N . LEU A 1 398 ? -70.18100 -70.34700 218.08500 1.000 67.94826 536 LEU A N 1
ATOM 3105 C CA . LEU A 1 398 ? -70.14700 -69.40700 219.19200 1.000 67.70310 536 LEU A CA 1
ATOM 3106 C C . LEU A 1 398 ? -69.41300 -68.12700 218.84900 1.000 66.89842 536 LEU A C 1
ATOM 3107 O O . LEU A 1 398 ? -68.27000 -68.16600 218.40600 1.000 70.94241 536 LEU A O 1
ATOM 3112 N N . ILE A 1 399 ? -70.06800 -66.98900 219.05600 1.000 46.80066 537 ILE A N 1
ATOM 3113 C CA . ILE A 1 399 ? -69.45400 -65.70300 218.78700 1.000 48.67156 537 ILE A CA 1
ATOM 3114 C C . ILE A 1 399 ? -69.03700 -65.00300 220.10100 1.000 60.03660 537 ILE A C 1
ATOM 3115 O O . ILE A 1 399 ? -69.90300 -64.65900 220.89600 1.000 68.70235 537 ILE A O 1
ATOM 3120 N N . PRO A 1 400 ? -67.71800 -64.79200 220.34600 1.000 67.11678 538 PRO A N 1
ATOM 3121 C CA . PRO A 1 400 ? -67.33300 -64.06300 221.55300 1.000 65.56654 538 PRO A CA 1
ATOM 3122 C C . PRO A 1 400 ? -67.75000 -62.60200 221.55500 1.000 63.58504 538 PRO A C 1
ATOM 3123 O O . PRO A 1 400 ? -67.90600 -62.00300 220.49700 1.000 59.14566 538 PRO A O 1
ATOM 3127 N N . TRP A 1 401 ? -67.91200 -62.02200 222.73500 1.000 56.13096 539 TRP A N 1
ATOM 3128 C CA . TRP A 1 401 ? -68.28300 -60.62100 222.84700 1.000 48.48586 539 TRP A CA 1
ATOM 3129 C C . TRP A 1 401 ? -67.21100 -59.77800 222.20800 1.000 45.23466 539 TRP A C 1
ATOM 3130 O O . TRP A 1 401 ? -67.49600 -58.76600 221.58300 1.000 42.88303 539 TRP A O 1
ATOM 3141 N N . THR A 1 402 ? -65.97400 -60.23100 222.32700 1.000 43.60122 540 THR A N 1
ATOM 3142 C CA . THR A 1 402 ? -64.85600 -59.51000 221.74500 1.000 56.59518 540 THR A CA 1
ATOM 3143 C C . THR A 1 402 ? -64.89400 -59.51200 220.22200 1.000 56.16716 540 THR A C 1
ATOM 3144 O O . THR A 1 402 ? -64.36600 -58.61400 219.60800 1.000 58.49693 540 THR A O 1
ATOM 3148 N N . ARG A 1 403 ? -65.58600 -60.46300 219.61500 1.000 54.37728 541 ARG A N 1
ATOM 3149 C CA . ARG A 1 403 ? -65.61900 -60.56200 218.16000 1.000 62.36449 541 ARG A CA 1
ATOM 3150 C C . ARG A 1 403 ? -66.80700 -59.78500 217.65300 1.000 59.07336 541 ARG A C 1
ATOM 3151 O O . ARG A 1 403 ? -66.83100 -59.32700 216.52300 1.000 67.94020 541 ARG A O 1
ATOM 3159 N N . PHE A 1 404 ? -67.80000 -59.64600 218.50900 1.000 53.53592 542 PHE A N 1
ATOM 3160 C CA . PHE A 1 404 ? -68.95000 -58.83100 218.15200 1.000 49.47702 542 PHE A CA 1
ATOM 3161 C C . PHE A 1 404 ? -68.72500 -57.33600 218.25700 1.000 54.12991 542 PHE A C 1
ATOM 3162 O O . PHE A 1 404 ? -69.09500 -56.60100 217.35500 1.000 57.00630 542 PHE A O 1
ATOM 3170 N N . CYS A 1 405 ? -68.10100 -56.84400 219.31900 1.000 60.24501 543 CYS A N 1
ATOM 3171 C CA . CYS A 1 405 ? -67.99800 -55.38900 219.46300 1.000 71.09208 543 CYS A CA 1
ATOM 3172 C C . CYS A 1 405 ? -66.61500 -54.80100 219.74800 1.000 75.59188 543 CYS A C 1
ATOM 3173 O O . CYS A 1 405 ? -66.36200 -53.64800 219.42200 1.000 76.54264 543 CYS A O 1
ATOM 3176 N N . LYS A 1 406 ? -65.66700 -55.59000 220.22300 1.000 83.33024 544 LYS A N 1
ATOM 3177 C CA . LYS A 1 406 ? -64.37000 -55.01300 220.57800 1.000 84.34910 544 LYS A CA 1
ATOM 3178 C C . LYS A 1 406 ? -63.26500 -55.11500 219.51500 1.000 97.27974 544 LYS A C 1
ATOM 3179 O O . LYS A 1 406 ? -62.65400 -54.11100 219.16600 1.000 101.66452 544 LYS A O 1
ATOM 3185 N N . GLU A 1 407 ? -63.00000 -56.30900 219.00300 1.000 98.60219 545 GLU A N 1
ATOM 3186 C CA . GLU A 1 407 ? -61.92000 -56.50000 218.02600 1.000 98.46080 545 GLU A CA 1
ATOM 3187 C C . GLU A 1 407 ? -62.20900 -55.98200 216.62700 1.000 101.21284 545 GLU A C 1
ATOM 3188 O O . GLU A 1 407 ? -63.35900 -55.87000 216.22600 1.000 105.84735 545 GLU A O 1
ATOM 3194 N N . ASN A 1 408 ? -61.15700 -55.70400 215.86500 1.000 97.47176 546 ASN A N 1
ATOM 3195 C CA . ASN A 1 408 ? -61.32300 -55.25100 214.49200 1.000 94.86523 546 ASN A CA 1
ATOM 3196 C C . ASN A 1 408 ? -61.32800 -56.44100 213.54400 1.000 96.44826 546 ASN A C 1
ATOM 3197 O O . ASN A 1 408 ? -60.28000 -56.98200 213.21700 1.000 93.56987 546 ASN A O 1
ATOM 3202 N N . ILE A 1 409 ? -62.50900 -56.86100 213.11500 1.000 101.84061 547 ILE A N 1
ATOM 3203 C CA . ILE A 1 409 ? -62.61400 -58.00400 212.21700 1.000 106.74391 547 ILE A CA 1
ATOM 3204 C C . ILE A 1 409 ? -62.47100 -57.58300 210.76200 1.000 98.62123 547 ILE A C 1
ATOM 3205 O O . ILE A 1 409 ? -62.29000 -58.42000 209.88000 1.000 90.01106 547 ILE A O 1
ATOM 3210 N N . LYS A 1 412 ? -60.03100 -56.58100 208.78500 1.000 103.35002 550 LYS A N 1
ATOM 3211 C CA . LYS A 1 412 ? -60.35900 -55.17100 208.59500 1.000 106.00551 550 LYS A CA 1
ATOM 3212 C C . LYS A 1 412 ? -59.91600 -54.30300 209.76100 1.000 108.52342 550 LYS A C 1
ATOM 3213 O O . LYS A 1 412 ? -59.31700 -54.79900 210.70800 1.000 106.44386 550 LYS A O 1
ATOM 3219 N N . ASN A 1 413 ? -60.21100 -53.00800 209.69600 1.000 113.20198 551 ASN A N 1
ATOM 3220 C CA . ASN A 1 413 ? -59.79000 -52.07600 210.74500 1.000 117.81430 551 ASN A CA 1
ATOM 3221 C C . ASN A 1 413 ? -60.89100 -51.68500 211.71700 1.000 111.01288 551 ASN A C 1
ATOM 3222 O O . ASN A 1 413 ? -60.70900 -50.77900 212.52500 1.000 109.42974 551 ASN A O 1
ATOM 3227 N N . PHE A 1 414 ? -62.04300 -52.33900 211.63300 1.000 103.05762 552 PHE A N 1
ATOM 3228 C CA . PHE A 1 414 ? -63.15800 -51.94700 212.48200 1.000 85.13447 552 PHE A CA 1
ATOM 3229 C C . PHE A 1 414 ? -63.99400 -53.10000 213.09900 1.000 82.14608 552 PHE A C 1
ATOM 3230 O O . PHE A 1 414 ? -63.99300 -54.20200 212.56000 1.000 91.07895 552 PHE A O 1
ATOM 3238 N N . PRO A 1 415 ? -64.70000 -52.85000 214.23500 1.000 72.16387 553 PRO A N 1
ATOM 3239 C CA . PRO A 1 415 ? -65.51800 -53.92100 214.79700 1.000 63.13356 553 PRO A CA 1
ATOM 3240 C C . PRO A 1 415 ? -66.81500 -54.18000 214.06000 1.000 58.74326 553 PRO A C 1
ATOM 3241 O O . PRO A 1 415 ? -67.34300 -53.28000 213.41900 1.000 60.67605 553 PRO A O 1
ATOM 3245 N N . PHE A 1 416 ? -67.32900 -55.39500 214.16500 1.000 56.45157 554 PHE A N 1
ATOM 3246 C CA . PHE A 1 416 ? -68.58200 -55.76800 213.50200 1.000 50.84584 554 PHE A CA 1
ATOM 3247 C C . PHE A 1 416 ? -69.86500 -55.03500 213.88200 1.000 55.62339 554 PHE A C 1
ATOM 3248 O O . PHE A 1 416 ? -70.62800 -54.64900 213.00800 1.000 47.48443 554 PHE A O 1
ATOM 3256 N N . TRP A 1 417 ? -70.11300 -54.80400 215.16800 1.000 52.85301 555 TRP A N 1
ATOM 3257 C CA . TRP A 1 417 ? -71.37800 -54.18500 215.53200 1.000 46.90522 555 TRP A CA 1
ATOM 3258 C C . TRP A 1 417 ? -71.40800 -52.72400 215.17400 1.000 34.68350 555 TRP A C 1
ATOM 3259 O O . TRP A 1 417 ? -72.44900 -52.18100 214.85400 1.000 52.66451 555 TRP A O 1
ATOM 3270 N N . LEU A 1 418 ? -70.24900 -52.10900 215.12200 1.000 51.59048 556 LEU A N 1
ATOM 3271 C CA . LEU A 1 418 ? -70.20300 -50.69300 214.84000 1.000 53.79513 556 LEU A CA 1
ATOM 3272 C C . LEU A 1 418 ? -70.44200 -50.52700 213.36600 1.000 50.72320 556 LEU A C 1
ATOM 3273 O O . LEU A 1 418 ? -71.04300 -49.55200 212.93700 1.000 52.00060 556 LEU A O 1
ATOM 3278 N N . TRP A 1 419 ? -69.98300 -51.49200 212.59500 1.000 41.86240 557 TRP A N 1
ATOM 3279 C CA . TRP A 1 419 ? -70.19600 -51.46800 211.16700 1.000 39.54903 557 TRP A CA 1
ATOM 3280 C C . TRP A 1 419 ? -71.67600 -51.66700 210.88300 1.000 46.35785 557 TRP A C 1
ATOM 3281 O O . TRP A 1 419 ? -72.25000 -50.94500 210.08400 1.000 46.51177 557 TRP A O 1
ATOM 3292 N N . ILE A 1 420 ? -72.30300 -52.62800 211.55000 1.000 45.00855 558 ILE A N 1
ATOM 3293 C CA . ILE A 1 420 ? -73.72400 -52.89900 211.36300 1.000 52.42559 558 ILE A CA 1
ATOM 3294 C C . ILE A 1 420 ? -74.57300 -51.70700 211.77900 1.000 43.13714 558 ILE A C 1
ATOM 3295 O O . ILE A 1 420 ? -75.53700 -51.35500 211.10100 1.000 43.86630 558 ILE A O 1
ATOM 3300 N N . GLU A 1 421 ? -74.20200 -51.06900 212.87200 1.000 45.38869 559 GLU A N 1
ATOM 3301 C CA . GLU A 1 421 ? -74.93400 -49.91500 213.36700 1.000 47.87400 559 GLU A CA 1
ATOM 3302 C C . GLU A 1 421 ? -74.91700 -48.76800 212.38600 1.000 46.46287 559 GLU A C 1
ATOM 3303 O O . GLU A 1 421 ? -75.92300 -48.10200 212.19700 1.000 47.31985 559 GLU A O 1
ATOM 3309 N N . SER A 1 422 ? -73.77100 -48.51900 211.77400 1.000 51.49885 560 SER A N 1
ATOM 3310 C CA . SER A 1 422 ? -73.62400 -47.33800 210.93400 1.000 54.63369 560 SER A CA 1
ATOM 3311 C C . SER A 1 422 ? -74.36600 -47.57500 209.66000 1.000 48.04731 560 SER A C 1
ATOM 3312 O O . SER A 1 422 ? -74.68100 -46.64400 208.94200 1.000 52.81146 560 SER A O 1
ATOM 3315 N N . ILE A 1 423 ? -74.70300 -48.82700 209.41200 1.000 46.36992 561 ILE A N 1
ATOM 3316 C CA . ILE A 1 423 ? -75.43900 -49.17700 208.22200 1.000 43.88608 561 ILE A CA 1
ATOM 3317 C C . ILE A 1 423 ? -76.87800 -48.87600 208.53400 1.000 43.79254 561 ILE A C 1
ATOM 3318 O O . ILE A 1 423 ? -77.60600 -48.35300 207.70500 1.000 46.83406 561 ILE A O 1
ATOM 3323 N N . LEU A 1 424 ? -77.28000 -49.17400 209.76100 1.000 44.07855 562 LEU A N 1
ATOM 3324 C CA . LEU A 1 424 ? -78.68000 -49.01400 210.11800 1.000 39.94609 562 LEU A CA 1
ATOM 3325 C C . LEU A 1 424 ? -78.94700 -47.53500 210.22500 1.000 33.64736 562 LEU A C 1
ATOM 3326 O O . LEU A 1 424 ? -80.03000 -47.08400 209.87700 1.000 45.52744 562 LEU A O 1
ATOM 3331 N N . GLU A 1 425 ? -77.99000 -46.73800 210.66200 1.000 41.00204 563 GLU A N 1
ATOM 3332 C CA . GLU A 1 425 ? -78.25800 -45.31200 210.64700 1.000 46.04212 563 GLU A CA 1
ATOM 3333 C C . GLU A 1 425 ? -78.29700 -44.74600 209.23400 1.000 49.53666 563 GLU A C 1
ATOM 3334 O O . GLU A 1 425 ? -79.00600 -43.78400 208.99900 1.000 57.32584 563 GLU A O 1
ATOM 3340 N N . LEU A 1 426 ? -77.57200 -45.32600 208.29300 1.000 46.86498 564 LEU A N 1
ATOM 3341 C CA . LEU A 1 426 ? -77.66800 -44.87100 206.90700 1.000 44.96424 564 LEU A CA 1
ATOM 3342 C C . LEU A 1 426 ? -79.03400 -45.21400 206.34700 1.000 46.23327 564 LEU A C 1
ATOM 3343 O O . LEU A 1 426 ? -79.66200 -44.39000 205.70000 1.000 50.67883 564 LEU A O 1
ATOM 3348 N N . ILE A 1 427 ? -79.49500 -46.43500 206.59100 1.000 49.39783 565 ILE A N 1
ATOM 3349 C CA . ILE A 1 427 ? -80.82800 -46.85700 206.13500 1.000 49.23084 565 ILE A CA 1
ATOM 3350 C C . ILE A 1 427 ? -81.91600 -45.93500 206.73200 1.000 48.75562 565 ILE A C 1
ATOM 3351 O O . ILE A 1 427 ? -82.76500 -45.43100 206.00200 1.000 50.19260 565 ILE A O 1
ATOM 3356 N N . LYS A 1 428 ? -81.86900 -45.67300 208.02700 1.000 51.65132 566 LYS A N 1
ATOM 3357 C CA . LYS A 1 428 ? -82.87200 -44.84100 208.68300 1.000 52.05173 566 LYS A CA 1
ATOM 3358 C C . LYS A 1 428 ? -82.90700 -43.44500 208.11500 1.000 46.28345 566 LYS A C 1
ATOM 3359 O O . LYS A 1 428 ? -83.95700 -42.95100 207.73300 1.000 52.28856 566 LYS A O 1
ATOM 3365 N N . LYS A 1 429 ? -81.75600 -42.81000 208.05700 1.000 42.36886 567 LYS A N 1
ATOM 3366 C CA . LYS A 1 429 ? -81.67000 -41.42400 207.57300 1.000 58.56374 567 LYS A CA 1
ATOM 3367 C C . LYS A 1 429 ? -81.77500 -41.23500 206.04000 1.000 63.46840 567 LYS A C 1
ATOM 3368 O O . LYS A 1 429 ? -82.28000 -40.20000 205.60100 1.000 65.47522 567 LYS A O 1
ATOM 3374 N N . HIS A 1 430 ? -81.36500 -42.22200 205.24000 1.000 58.98185 568 HIS A N 1
ATOM 3375 C CA . HIS A 1 430 ? -81.32100 -42.02000 203.78100 1.000 48.47764 568 HIS A CA 1
ATOM 3376 C C . HIS A 1 430 ? -81.90600 -43.08900 202.86500 1.000 49.64729 568 HIS A C 1
ATOM 3377 O O . HIS A 1 430 ? -82.16200 -42.81100 201.70200 1.000 56.39352 568 HIS A O 1
ATOM 3384 N N . LEU A 1 431 ? -82.13500 -44.29800 203.36000 1.000 51.68991 569 LEU A N 1
ATOM 3385 C CA . LEU A 1 431 ? -82.55800 -45.38500 202.47100 1.000 51.56387 569 LEU A CA 1
ATOM 3386 C C . LEU A 1 431 ? -83.79000 -46.15800 202.88300 1.000 55.22606 569 LEU A C 1
ATOM 3387 O O . LEU A 1 431 ? -83.97700 -47.28400 202.43600 1.000 53.36408 569 LEU A O 1
ATOM 3392 N N . LEU A 1 432 ? -84.61500 -45.58300 203.74500 1.000 58.81265 570 LEU A N 1
ATOM 3393 C CA . LEU A 1 432 ? -85.78300 -46.30300 204.25000 1.000 52.26562 570 LEU A CA 1
ATOM 3394 C C . LEU A 1 432 ? -86.69800 -46.90600 203.19100 1.000 50.90614 570 LEU A C 1
ATOM 3395 O O . LEU A 1 432 ? -86.95800 -48.10100 203.22600 1.000 50.09653 570 LEU A O 1
ATOM 3400 N N . PRO A 1 433 ? -87.19300 -46.08400 202.23000 1.000 52.27311 571 PRO A N 1
ATOM 3401 C CA . PRO A 1 433 ? -88.12600 -46.72900 201.30100 1.000 58.50944 571 PRO A CA 1
ATOM 3402 C C . PRO A 1 433 ? -87.52100 -47.80200 200.42300 1.000 62.38759 571 PRO A C 1
ATOM 3403 O O . PRO A 1 433 ? -88.23900 -48.69200 200.00100 1.000 66.28188 571 PRO A O 1
ATOM 3407 N N . LEU A 1 434 ? -86.23400 -47.70400 200.12600 1.000 59.93368 572 LEU A N 1
ATOM 3408 C CA . LEU A 1 434 ? -85.58600 -48.67400 199.25900 1.000 55.97339 572 LEU A CA 1
ATOM 3409 C C . LEU A 1 434 ? -85.44200 -49.97900 200.01100 1.000 59.42442 572 LEU A C 1
ATOM 3410 O O . LEU A 1 434 ? -85.71400 -51.04600 199.47100 1.000 59.79690 572 LEU A O 1
ATOM 3415 N N . TRP A 1 435 ? -85.01700 -49.89600 201.26500 1.000 55.62293 573 TRP A N 1
ATOM 3416 C CA . TRP A 1 435 ? -84.86700 -51.08900 202.08600 1.000 55.36588 573 TRP A CA 1
ATOM 3417 C C . TRP A 1 435 ? -86.19200 -51.77100 202.34600 1.000 56.35456 573 TRP A C 1
ATOM 3418 O O . TRP A 1 435 ? -86.30400 -52.97700 202.21700 1.000 61.98302 573 TRP A O 1
ATOM 3429 N N . ASN A 1 436 ? -87.20700 -50.98900 202.67600 1.000 56.61592 574 ASN A N 1
ATOM 3430 C CA . ASN A 1 436 ? -88.51000 -51.55400 202.98300 1.000 53.77028 574 ASN A CA 1
ATOM 3431 C C . ASN A 1 436 ? -89.10200 -52.23800 201.77500 1.000 57.85491 574 ASN A C 1
ATOM 3432 O O . ASN A 1 436 ? -89.72100 -53.28700 201.89600 1.000 52.39907 574 ASN A O 1
ATOM 3437 N N . ASP A 1 437 ? -88.88700 -51.67500 200.60100 1.000 60.92682 575 ASP A N 1
ATOM 3438 C CA . ASP A 1 437 ? -89.51500 -52.23400 199.42100 1.000 66.10541 575 ASP A CA 1
ATOM 3439 C C . ASP A 1 437 ? -88.78000 -53.44100 198.85300 1.000 65.13612 575 ASP A C 1
ATOM 3440 O O . ASP A 1 437 ? -89.26900 -54.07600 197.92800 1.000 79.94901 575 ASP A O 1
ATOM 3445 N N . GLY A 1 438 ? -87.61600 -53.76500 199.40700 1.000 54.47850 576 GLY A N 1
ATOM 3446 C CA . GLY A 1 438 ? -86.88400 -54.93400 198.95400 1.000 61.57523 576 GLY A CA 1
ATOM 3447 C C . GLY A 1 438 ? -85.87000 -54.66400 197.86600 1.000 57.22971 576 GLY A C 1
ATOM 3448 O O . GLY A 1 438 ? -85.32000 -55.59300 197.29200 1.000 63.27789 576 GLY A O 1
ATOM 3449 N N . CYS A 1 439 ? -85.57200 -53.38900 197.63100 1.000 53.72294 577 CYS A N 1
ATOM 3450 C CA . CYS A 1 439 ? -84.65200 -53.01700 196.55600 1.000 57.99742 577 CYS A CA 1
ATOM 3451 C C . CYS A 1 439 ? -83.18500 -53.33300 196.85400 1.000 56.70945 577 CYS A C 1
ATOM 3452 O O . CYS A 1 439 ? -82.41100 -53.58200 195.93600 1.000 50.99000 577 CYS A O 1
ATOM 3455 N N . ILE A 1 440 ? -82.79800 -53.30000 198.12800 1.000 58.32883 578 ILE A N 1
ATOM 3456 C CA . ILE A 1 440 ? -81.40100 -53.55300 198.48000 1.000 57.21768 578 ILE A CA 1
ATOM 3457 C C . ILE A 1 440 ? -81.01300 -54.96200 198.91400 1.000 46.86328 578 ILE A C 1
ATOM 3458 O O . ILE A 1 440 ? -81.52700 -55.46100 199.90700 1.000 50.49296 578 ILE A O 1
ATOM 3463 N N . MET A 1 441 ? -80.10500 -55.60500 198.18500 1.000 47.53967 579 MET A N 1
ATOM 3464 C CA . MET A 1 441 ? -79.59000 -56.91400 198.56900 1.000 51.86920 579 MET A CA 1
ATOM 3465 C C . MET A 1 441 ? -78.80400 -56.71800 199.83600 1.000 56.43098 579 MET A C 1
ATOM 3466 O O . MET A 1 441 ? -78.90500 -57.52000 200.75000 1.000 55.30491 579 MET A O 1
ATOM 3471 N N . GLY A 1 442 ? -78.00600 -55.66400 199.88700 1.000 50.17733 580 GLY A N 1
ATOM 3472 C CA . GLY A 1 442 ? -77.28700 -55.32800 201.09800 1.000 45.84405 580 GLY A CA 1
ATOM 3473 C C . GLY A 1 442 ? -76.12100 -56.14600 201.56800 1.000 52.82660 580 GLY A C 1
ATOM 3474 O O . GLY A 1 442 ? -75.00000 -55.66300 201.58700 1.000 56.20573 580 GLY A O 1
ATOM 3475 N N . PHE A 1 443 ? -76.37500 -57.37300 201.97100 1.000 49.88727 581 PHE A N 1
ATOM 3476 C CA . PHE A 1 443 ? -75.33000 -58.21200 202.52200 1.000 48.36777 581 PHE A CA 1
ATOM 3477 C C . PHE A 1 443 ? -75.10400 -59.44300 201.66900 1.000 49.92805 581 PHE A C 1
ATOM 3478 O O . PHE A 1 443 ? -75.74100 -60.46700 201.86700 1.000 70.43752 581 PHE A O 1
ATOM 3486 N N . ILE A 1 444 ? -74.17800 -59.34500 200.73100 1.000 60.03293 582 ILE A N 1
ATOM 3487 C CA . ILE A 1 444 ? -73.89000 -60.45700 199.84000 1.000 61.74573 582 ILE A CA 1
ATOM 3488 C C . ILE A 1 444 ? -72.39100 -60.56100 199.65000 1.000 60.35312 582 ILE A C 1
ATOM 3489 O O . ILE A 1 444 ? -71.71700 -59.56000 199.50900 1.000 59.35647 582 ILE A O 1
ATOM 3494 N N . SER A 1 445 ? -71.85800 -61.77100 199.69100 1.000 63.07147 583 SER A N 1
ATOM 3495 C CA . SER A 1 445 ? -70.41900 -61.95100 199.57400 1.000 65.80501 583 SER A CA 1
ATOM 3496 C C . SER A 1 445 ? -69.95900 -61.64600 198.16100 1.000 56.55907 583 SER A C 1
ATOM 3497 O O . SER A 1 445 ? -70.75800 -61.63600 197.23700 1.000 69.17848 583 SER A O 1
ATOM 3500 N N . LYS A 1 446 ? -68.66900 -61.39800 197.99300 1.000 58.53461 584 LYS A N 1
ATOM 3501 C CA . LYS A 1 446 ? -68.14500 -61.09900 196.67200 1.000 62.16492 584 LYS A CA 1
ATOM 3502 C C . LYS A 1 446 ? -68.35100 -62.28200 195.75700 1.000 59.05219 584 LYS A C 1
ATOM 3503 O O . LYS A 1 446 ? -68.74900 -62.11800 194.61300 1.000 68.84168 584 LYS A O 1
ATOM 3509 N N . GLU A 1 447 ? -68.10500 -63.47900 196.26400 1.000 71.26216 585 GLU A N 1
ATOM 3510 C CA . GLU A 1 447 ? -68.31700 -64.68100 195.47700 1.000 70.36495 585 GLU A CA 1
ATOM 3511 C C . GLU A 1 447 ? -69.78200 -64.86500 195.11100 1.000 67.60031 585 GLU A C 1
ATOM 3512 O O . GLU A 1 447 ? -70.09800 -65.24000 193.98700 1.000 82.48335 585 GLU A O 1
ATOM 3518 N N . ARG A 1 448 ? -70.67700 -64.61200 196.05600 1.000 58.67306 586 ARG A N 1
ATOM 3519 C CA . ARG A 1 448 ? -72.10600 -64.72600 195.78800 1.000 66.69442 586 ARG A CA 1
ATOM 3520 C C . ARG A 1 448 ? -72.56600 -63.70400 194.76600 1.000 69.87689 586 ARG A C 1
ATOM 3521 O O . ARG A 1 448 ? -73.40100 -64.00200 193.91900 1.000 64.41628 586 ARG A O 1
ATOM 3529 N N . GLU A 1 449 ? -72.03900 -62.49200 194.85800 1.000 61.02740 587 GLU A N 1
ATOM 3530 C CA . GLU A 1 449 ? -72.39400 -61.44200 193.91700 1.000 61.43401 587 GLU A CA 1
ATOM 3531 C C . GLU A 1 449 ? -71.95400 -61.87200 192.53700 1.000 62.62694 587 GLU A C 1
ATOM 3532 O O . GLU A 1 449 ? -72.67100 -61.67400 191.56700 1.000 62.22098 587 GLU A O 1
ATOM 3538 N N . ARG A 1 450 ? -70.78200 -62.48300 192.45300 1.000 60.18496 588 ARG A N 1
ATOM 3539 C CA . ARG A 1 450 ? -70.27600 -62.96800 191.18300 1.000 71.59192 588 ARG A CA 1
ATOM 3540 C C . ARG A 1 450 ? -71.15700 -64.04900 190.59900 1.000 71.35496 588 ARG A C 1
ATOM 3541 O O . ARG A 1 450 ? -71.36300 -64.08400 189.39400 1.000 72.29668 588 ARG A O 1
ATOM 3549 N N . ALA A 1 451 ? -71.71100 -64.91500 191.43700 1.000 66.96323 589 ALA A N 1
ATOM 3550 C CA . ALA A 1 451 ? -72.47300 -66.04700 190.91500 1.000 80.90164 589 ALA A CA 1
ATOM 3551 C C . ALA A 1 451 ? -73.86500 -65.63300 190.50000 1.000 82.42670 589 ALA A C 1
ATOM 3552 O O . ALA A 1 451 ? -74.43000 -66.20700 189.57400 1.000 92.38583 589 ALA A O 1
ATOM 3554 N N . LEU A 1 452 ? -74.42900 -64.64300 191.17000 1.000 69.75236 590 LEU A N 1
ATOM 3555 C CA . LEU A 1 452 ? -75.71400 -64.10500 190.75300 1.000 72.20701 590 LEU A CA 1
ATOM 3556 C C . LEU A 1 452 ? -75.60700 -63.20100 189.54900 1.000 73.47728 590 LEU A C 1
ATOM 3557 O O . LEU A 1 452 ? -76.45700 -63.23800 188.67100 1.000 72.11718 590 LEU A O 1
ATOM 3562 N N . LEU A 1 453 ? -74.56400 -62.38800 189.50800 1.000 68.03985 591 LEU A N 1
ATOM 3563 C CA . LEU A 1 453 ? -74.42500 -61.40400 188.44200 1.000 65.42092 591 LEU A CA 1
ATOM 3564 C C . LEU A 1 453 ? -74.02200 -62.00700 187.10600 1.000 74.29345 591 LEU A C 1
ATOM 3565 O O . LEU A 1 453 ? -74.49100 -61.57800 186.05900 1.000 76.15954 591 LEU A O 1
ATOM 3570 N N . LYS A 1 454 ? -73.14700 -62.99800 187.14700 1.000 75.38957 592 LYS A N 1
ATOM 3571 C CA . LYS A 1 454 ? -72.69700 -63.61700 185.91800 1.000 88.30544 592 LYS A CA 1
ATOM 3572 C C . LYS A 1 454 ? -73.88400 -64.30800 185.30600 1.000 102.58739 592 LYS A C 1
ATOM 3573 O O . LYS A 1 454 ? -74.80200 -64.69800 186.03300 1.000 114.13606 592 LYS A O 1
ATOM 3579 N N . ASP A 1 455 ? -73.91800 -64.38800 183.98300 1.000 98.61720 593 ASP A N 1
ATOM 3580 C CA . ASP A 1 455 ? -75.00600 -65.06200 183.27400 1.000 104.54825 593 ASP A CA 1
ATOM 3581 C C . ASP A 1 455 ? -76.27400 -64.24400 183.31400 1.000 99.97766 593 ASP A C 1
ATOM 3582 O O . ASP A 1 455 ? -77.34600 -64.75000 183.00500 1.000 109.02242 593 ASP A O 1
ATOM 3587 N N . GLN A 1 456 ? -76.16700 -62.98600 183.71100 1.000 83.07901 594 GLN A N 1
ATOM 3588 C CA . GLN A 1 456 ? -77.32900 -62.12100 183.68100 1.000 73.78877 594 GLN A CA 1
ATOM 3589 C C . GLN A 1 456 ? -77.21500 -61.09300 182.56800 1.000 83.35775 594 GLN A C 1
ATOM 3590 O O . GLN A 1 456 ? -76.17000 -60.97600 181.93600 1.000 78.58413 594 GLN A O 1
ATOM 3596 N N . GLN A 1 457 ? -78.28300 -60.34100 182.34700 1.000 96.83014 595 GLN A N 1
ATOM 3597 C CA . GLN A 1 457 ? -78.30600 -59.33000 181.29100 1.000 96.12597 595 GLN A CA 1
ATOM 3598 C C . GLN A 1 457 ? -77.20500 -58.24500 181.38200 1.000 89.01724 595 GLN A C 1
ATOM 3599 O O . GLN A 1 457 ? -76.78800 -57.90200 182.47800 1.000 99.39793 595 GLN A O 1
ATOM 3605 N N . PRO A 1 458 ? -76.73900 -57.68800 180.23100 1.000 80.00311 596 PRO A N 1
ATOM 3606 C CA . PRO A 1 458 ? -75.63600 -56.73000 180.31100 1.000 76.25745 596 PRO A CA 1
ATOM 3607 C C . PRO A 1 458 ? -75.83400 -55.49400 181.18200 1.000 88.44723 596 PRO A C 1
ATOM 3608 O O . PRO A 1 458 ? -74.83900 -54.90200 181.54200 1.000 106.50114 596 PRO A O 1
ATOM 3612 N N . GLY A 1 459 ? -77.03200 -55.09200 181.56700 1.000 86.53730 597 GLY A N 1
ATOM 3613 C CA . GLY A 1 459 ? -77.10400 -53.92800 182.44200 1.000 80.23804 597 GLY A CA 1
ATOM 3614 C C . GLY A 1 459 ? -77.57900 -54.24100 183.84000 1.000 70.76760 597 GLY A C 1
ATOM 3615 O O . GLY A 1 459 ? -78.06300 -53.36300 184.54000 1.000 67.83245 597 GLY A O 1
ATOM 3616 N N . THR A 1 460 ? -77.46600 -55.49500 184.24700 1.000 71.81655 598 THR A N 1
ATOM 3617 C CA . THR A 1 460 ? -77.82900 -55.88000 185.60900 1.000 75.80614 598 THR A CA 1
ATOM 3618 C C . THR A 1 460 ? -76.97200 -55.38800 186.75200 1.000 73.73428 598 THR A C 1
ATOM 3619 O O . THR A 1 460 ? -75.76400 -55.53300 186.72800 1.000 74.51647 598 THR A O 1
ATOM 3623 N N . PHE A 1 461 ? -77.62800 -54.78800 187.74600 1.000 66.24657 599 PHE A N 1
ATOM 3624 C CA . PHE A 1 461 ? -76.92700 -54.28100 188.91500 1.000 59.15260 599 PHE A CA 1
ATOM 3625 C C . PHE A 1 461 ? -77.56900 -54.69900 190.23300 1.000 60.76134 599 PHE A C 1
ATOM 3626 O O . PHE A 1 461 ? -78.73100 -55.09800 190.25100 1.000 53.74082 599 PHE A O 1
ATOM 3634 N N . LEU A 1 462 ? -76.82800 -54.60100 191.32900 1.000 60.13315 600 LEU A N 1
ATOM 3635 C CA . LEU A 1 462 ? -77.36700 -54.89600 192.64700 1.000 61.98348 600 LEU A CA 1
ATOM 3636 C C . LEU A 1 462 ? -76.86100 -53.88400 193.64100 1.000 63.15696 600 LEU A C 1
ATOM 3637 O O . LEU A 1 462 ? -75.74900 -53.39500 193.52400 1.000 67.82576 600 LEU A O 1
ATOM 3642 N N . LEU A 1 463 ? -77.70200 -53.56200 194.61600 1.000 51.36561 601 LEU A N 1
ATOM 3643 C CA . LEU A 1 463 ? -77.33800 -52.62300 195.66900 1.000 50.28026 601 LEU A CA 1
ATOM 3644 C C . LEU A 1 463 ? -76.79900 -53.36200 196.88300 1.000 57.07387 601 LEU A C 1
ATOM 3645 O O . LEU A 1 463 ? -77.43100 -54.31500 197.32700 1.000 63.21578 601 LEU A O 1
ATOM 3650 N N . ARG A 1 464 ? -75.66500 -52.95000 197.43400 1.000 47.71850 602 ARG A N 1
ATOM 3651 C CA . ARG A 1 464 ? -75.18100 -53.57300 198.64700 1.000 51.90287 602 ARG A CA 1
ATOM 3652 C C . ARG A 1 464 ? -74.32200 -52.67100 199.47700 1.000 61.30866 602 ARG A C 1
ATOM 3653 O O . ARG A 1 464 ? -73.83200 -51.65000 199.01500 1.000 47.41527 602 ARG A O 1
ATOM 3661 N N . PHE A 1 465 ? -74.16700 -53.04600 200.73300 1.000 40.86187 603 PHE A N 1
ATOM 3662 C CA . PHE A 1 465 ? -73.40700 -52.22600 201.65700 1.000 49.18979 603 PHE A CA 1
ATOM 3663 C C . PHE A 1 465 ? -71.93000 -52.58200 201.64600 1.000 51.95070 603 PHE A C 1
ATOM 3664 O O . PHE A 1 465 ? -71.57000 -53.73300 201.45100 1.000 48.98475 603 PHE A O 1
ATOM 3672 N N . SER A 1 466 ? -71.07400 -51.59200 201.84800 1.000 56.87266 604 SER A N 1
ATOM 3673 C CA . SER A 1 466 ? -69.63600 -51.82800 201.81900 1.000 57.12906 604 SER A CA 1
ATOM 3674 C C . SER A 1 466 ? -69.07100 -52.45700 203.07600 1.000 53.76185 604 SER A C 1
ATOM 3675 O O . SER A 1 466 ? -69.35500 -51.99800 204.17200 1.000 49.77361 604 SER A O 1
ATOM 3678 N N . GLU A 1 467 ? -68.24900 -53.48500 202.92200 1.000 41.85754 605 GLU A N 1
ATOM 3679 C CA . GLU A 1 467 ? -67.61000 -54.08300 204.07500 1.000 54.54501 605 GLU A CA 1
ATOM 3680 C C . GLU A 1 467 ? -66.31900 -53.39100 204.43000 1.000 60.53136 605 GLU A C 1
ATOM 3681 O O . GLU A 1 467 ? -65.74300 -53.67400 205.46800 1.000 59.47607 605 GLU A O 1
ATOM 3687 N N . SER A 1 468 ? -65.84300 -52.50800 203.56800 1.000 54.28674 606 SER A N 1
ATOM 3688 C CA . SER A 1 468 ? -64.55700 -51.87700 203.80200 1.000 70.77738 606 SER A CA 1
ATOM 3689 C C . SER A 1 468 ? -64.73400 -50.51000 204.38700 1.000 70.74593 606 SER A C 1
ATOM 3690 O O . SER A 1 468 ? -63.76500 -49.86600 204.77300 1.000 78.69097 606 SER A O 1
ATOM 3693 N N . SER A 1 469 ? -65.97300 -50.06200 204.45900 1.000 63.64388 607 SER A N 1
ATOM 3694 C CA . SER A 1 469 ? -66.25200 -48.72500 204.97400 1.000 66.54471 607 SER A CA 1
ATOM 3695 C C . SER A 1 469 ? -66.72900 -48.71200 206.40600 1.000 68.06507 607 SER A C 1
ATOM 3696 O O . SER A 1 469 ? -67.75600 -49.30500 206.71300 1.000 66.23572 607 SER A O 1
ATOM 3699 N N . ARG A 1 470 ? -65.99200 -48.06500 207.29100 1.000 73.15114 608 ARG A N 1
ATOM 3700 C CA . ARG A 1 470 ? -66.44100 -47.91800 208.66900 1.000 81.67007 608 ARG A CA 1
ATOM 3701 C C . ARG A 1 470 ? -67.68100 -47.05700 208.77700 1.000 78.29807 608 ARG A C 1
ATOM 3702 O O . ARG A 1 470 ? -68.58900 -47.38300 209.53200 1.000 86.62383 608 ARG A O 1
ATOM 3710 N N . GLU A 1 471 ? -67.75200 -45.98500 208.00100 1.000 67.62365 609 GLU A N 1
ATOM 3711 C CA . GLU A 1 471 ? -68.85300 -45.02700 208.11800 1.000 65.69606 609 GLU A CA 1
ATOM 3712 C C . GLU A 1 471 ? -70.24400 -45.56400 207.85000 1.000 71.23268 609 GLU A C 1
ATOM 3713 O O . GLU A 1 471 ? -71.20700 -45.09700 208.44000 1.000 90.83109 609 GLU A O 1
ATOM 3719 N N . GLY A 1 472 ? -70.38100 -46.49100 206.92500 1.000 67.57583 610 GLY A N 1
ATOM 3720 C CA . GLY A 1 472 ? -71.70500 -46.95200 206.58500 1.000 57.30452 610 GLY A CA 1
ATOM 3721 C C . GLY A 1 472 ? -71.94000 -46.43500 205.20000 1.000 66.04273 610 GLY A C 1
ATOM 3722 O O . GLY A 1 472 ? -72.26600 -45.26700 205.01400 1.000 61.09124 610 GLY A O 1
ATOM 3723 N N . ALA A 1 473 ? -71.79000 -47.29500 204.20600 1.000 62.00972 611 ALA A N 1
ATOM 3724 C CA . ALA A 1 473 ? -71.89800 -46.82000 202.84100 1.000 52.32693 611 ALA A CA 1
ATOM 3725 C C . ALA A 1 473 ? -72.70200 -47.74400 201.94900 1.000 46.36138 611 ALA A C 1
ATOM 3726 O O . ALA A 1 473 ? -72.90300 -48.90000 202.28300 1.000 61.90369 611 ALA A O 1
ATOM 3728 N N . ILE A 1 474 ? -73.10700 -47.25200 200.78700 1.000 49.35865 612 ILE A N 1
ATOM 3729 C CA . ILE A 1 474 ? -73.84500 -48.07700 199.84400 1.000 52.62938 612 ILE A CA 1
ATOM 3730 C C . ILE A 1 474 ? -73.20400 -48.01900 198.46100 1.000 43.75949 612 ILE A C 1
ATOM 3731 O O . ILE A 1 474 ? -72.67300 -46.98900 198.07100 1.000 46.34008 612 ILE A O 1
ATOM 3736 N N . THR A 1 475 ? -73.25900 -49.11700 197.72100 1.000 43.55827 613 THR A N 1
ATOM 3737 C CA . THR A 1 475 ? -72.60200 -49.19400 196.43000 1.000 44.01445 613 THR A CA 1
ATOM 3738 C C . THR A 1 475 ? -73.36400 -50.12800 195.53200 1.000 60.37529 613 THR A C 1
ATOM 3739 O O . THR A 1 475 ? -74.15200 -50.94400 195.99500 1.000 52.85720 613 THR A O 1
ATOM 3743 N N . PHE A 1 476 ? -73.17800 -49.95700 194.22600 1.000 51.85776 614 PHE A N 1
ATOM 3744 C CA . PHE A 1 476 ? -73.83700 -50.81000 193.26300 1.000 47.19612 614 PHE A CA 1
ATOM 3745 C C . PHE A 1 476 ? -72.82500 -51.50800 192.37800 1.000 49.53730 614 PHE A C 1
ATOM 3746 O O . PHE A 1 476 ? -71.81300 -50.93000 192.00900 1.000 59.33950 614 PHE A O 1
ATOM 3754 N N . THR A 1 477 ? -73.10800 -52.75000 192.03600 1.000 62.33857 615 THR A N 1
ATOM 3755 C CA . THR A 1 477 ? -72.21000 -53.51700 191.19800 1.000 68.77149 615 THR A CA 1
ATOM 3756 C C . THR A 1 477 ? -72.96400 -53.97200 189.96700 1.000 63.07702 615 THR A C 1
ATOM 3757 O O . THR A 1 477 ? -74.02200 -54.57300 190.07800 1.000 65.92218 615 THR A O 1
ATOM 3761 N N . TRP A 1 478 ? -72.42800 -53.67500 188.79000 1.000 63.60459 616 TRP A N 1
ATOM 3762 C CA . TRP A 1 478 ? -73.08600 -54.07300 187.55100 1.000 58.63018 616 TRP A CA 1
ATOM 3763 C C . TRP A 1 478 ? -72.24600 -54.97600 186.66400 1.000 68.54152 616 TRP A C 1
ATOM 3764 O O . TRP A 1 478 ? -71.03000 -54.87300 186.64000 1.000 64.54530 616 TRP A O 1
ATOM 3775 N N . VAL A 1 479 ? -72.89400 -55.85800 185.92300 1.000 66.01843 617 VAL A N 1
ATOM 3776 C CA . VAL A 1 479 ? -72.18100 -56.74500 185.02300 1.000 70.91499 617 VAL A CA 1
ATOM 3777 C C . VAL A 1 479 ? -72.23200 -56.13700 183.62900 1.000 75.04331 617 VAL A C 1
ATOM 3778 O O . VAL A 1 479 ? -73.13600 -55.38600 183.35600 1.000 73.74333 617 VAL A O 1
ATOM 3782 N N . GLU A 1 480 ? -71.22500 -56.36200 182.79200 1.000 72.82553 618 GLU A N 1
ATOM 3783 C CA . GLU A 1 480 ? -71.24700 -55.89500 181.40300 1.000 80.50660 618 GLU A CA 1
ATOM 3784 C C . GLU A 1 480 ? -70.63900 -56.99400 180.54700 1.000 87.15137 618 GLU A C 1
ATOM 3785 O O . GLU A 1 480 ? -69.78100 -57.72700 181.01000 1.000 82.74497 618 GLU A O 1
ATOM 3791 N N . ARG A 1 481 ? -71.07500 -57.12400 179.30200 1.000 100.12502 619 ARG A N 1
ATOM 3792 C CA . ARG A 1 481 ? -70.47900 -58.11700 178.41300 1.000 109.95735 619 ARG A CA 1
ATOM 3793 C C . ARG A 1 481 ? -69.06100 -57.71000 178.02500 1.000 117.39874 619 ARG A C 1
ATOM 3794 O O . ARG A 1 481 ? -68.80000 -56.54100 177.75100 1.000 116.07210 619 ARG A O 1
ATOM 3802 N N . SER A 1 482 ? -68.14700 -58.67300 177.99100 1.000 125.24420 620 SER A N 1
ATOM 3803 C CA . SER A 1 482 ? -66.78700 -58.35600 177.62300 1.000 129.49481 620 SER A CA 1
ATOM 3804 C C . SER A 1 482 ? -66.88700 -57.83400 176.20100 1.000 128.85133 620 SER A C 1
ATOM 3805 O O . SER A 1 482 ? -66.90700 -58.61200 175.25000 1.000 128.27078 620 SER A O 1
ATOM 3808 N N . PRO A 1 488 ? -68.33400 -62.53500 181.70000 1.000 118.23316 626 PRO A N 1
ATOM 3809 C CA . PRO A 1 488 ? -68.58700 -61.10000 181.56100 1.000 111.90502 626 PRO A CA 1
ATOM 3810 C C . PRO A 1 488 ? -67.80000 -60.20500 182.50000 1.000 95.63693 626 PRO A C 1
ATOM 3811 O O . PRO A 1 488 ? -67.35500 -60.66500 183.54500 1.000 102.40229 626 PRO A O 1
ATOM 3815 N N . ASP A 1 489 ? -67.62100 -58.94400 182.12500 1.000 80.30570 627 ASP A N 1
ATOM 3816 C CA . ASP A 1 489 ? -66.92700 -57.98000 182.96500 1.000 75.61172 627 ASP A CA 1
ATOM 3817 C C . ASP A 1 489 ? -67.77500 -57.52200 184.14300 1.000 74.62081 627 ASP A C 1
ATOM 3818 O O . ASP A 1 489 ? -68.98300 -57.39200 184.02300 1.000 72.12517 627 ASP A O 1
ATOM 3823 N N . PHE A 1 490 ? -67.16000 -57.28700 185.29300 1.000 68.95374 628 PHE A N 1
ATOM 3824 C CA . PHE A 1 490 ? -67.90900 -56.79000 186.44400 1.000 72.63634 628 PHE A CA 1
ATOM 3825 C C . PHE A 1 490 ? -67.43500 -55.39500 186.80200 1.000 66.47977 628 PHE A C 1
ATOM 3826 O O . PHE A 1 490 ? -66.26200 -55.09200 186.64000 1.000 66.26402 628 PHE A O 1
ATOM 3834 N N . HIS A 1 491 ? -68.33900 -54.53700 187.26500 1.000 56.39596 629 HIS A N 1
ATOM 3835 C CA . HIS A 1 491 ? -67.96400 -53.17500 187.60900 1.000 58.56021 629 HIS A CA 1
ATOM 3836 C C . HIS A 1 491 ? -68.63500 -52.71500 188.89200 1.000 62.85759 629 HIS A C 1
ATOM 3837 O O . HIS A 1 491 ? -69.77700 -53.05800 189.13800 1.000 62.22588 629 HIS A O 1
ATOM 3844 N N . ALA A 1 492 ? -67.93600 -51.92100 189.69300 1.000 52.36893 630 ALA A N 1
ATOM 3845 C CA . ALA A 1 492 ? -68.50500 -51.40500 190.92900 1.000 53.45923 630 ALA A CA 1
ATOM 3846 C C . ALA A 1 492 ? -68.17100 -49.94000 191.11900 1.000 54.41355 630 ALA A C 1
ATOM 3847 O O . ALA A 1 492 ? -67.18900 -49.45100 190.57800 1.000 54.63400 630 ALA A O 1
ATOM 3849 N N . VAL A 1 493 ? -68.99000 -49.23800 191.88900 1.000 56.45319 631 VAL A N 1
ATOM 3850 C CA . VAL A 1 493 ? -68.76900 -47.82200 192.11000 1.000 48.56492 631 VAL A CA 1
ATOM 3851 C C . VAL A 1 493 ? -68.13200 -47.56300 193.46300 1.000 56.82644 631 VAL A C 1
ATOM 3852 O O . VAL A 1 493 ? -68.21000 -48.40800 194.35300 1.000 56.64274 631 VAL A O 1
ATOM 3856 N N . GLU A 1 494 ? -67.46900 -46.42200 193.62300 1.000 52.62080 632 GLU A N 1
ATOM 3857 C CA . GLU A 1 494 ? -66.93500 -46.07300 194.90600 1.000 59.77166 632 GLU A CA 1
ATOM 3858 C C . GLU A 1 494 ? -68.14000 -45.86800 195.84400 1.000 55.29313 632 GLU A C 1
ATOM 3859 O O . GLU A 1 494 ? -69.15600 -45.32700 195.41800 1.000 55.20160 632 GLU A O 1
ATOM 3865 N N . PRO A 1 495 ? -68.04900 -46.30900 197.11900 1.000 57.99925 633 PRO A N 1
ATOM 3866 C CA . PRO A 1 495 ? -69.22200 -46.23100 197.99400 1.000 64.02784 633 PRO A CA 1
ATOM 3867 C C . PRO A 1 495 ? -69.77400 -44.86300 198.34500 1.000 60.49478 633 PRO A C 1
ATOM 3868 O O . PRO A 1 495 ? -69.04100 -43.88300 198.37800 1.000 59.96820 633 PRO A O 1
ATOM 3872 N N . TYR A 1 496 ? -71.07100 -44.80900 198.60900 1.000 47.44771 634 TYR A N 1
ATOM 3873 C CA . TYR A 1 496 ? -71.72300 -43.55600 198.94900 1.000 55.80828 634 TYR A CA 1
ATOM 3874 C C . TYR A 1 496 ? -72.05600 -43.44900 200.43300 1.000 51.86437 634 TYR A C 1
ATOM 3875 O O . TYR A 1 496 ? -72.86300 -44.21700 200.94100 1.000 51.62215 634 TYR A O 1
ATOM 3884 N N . THR A 1 497 ? -71.44000 -42.49500 201.12100 1.000 53.66849 635 THR A N 1
ATOM 3885 C CA . THR A 1 497 ? -71.70000 -42.29600 202.53600 1.000 55.68698 635 THR A CA 1
ATOM 3886 C C . THR A 1 497 ? -72.83800 -41.33200 202.74700 1.000 54.09516 635 THR A C 1
ATOM 3887 O O . THR A 1 497 ? -73.43900 -40.85500 201.79400 1.000 51.42733 635 THR A O 1
ATOM 3891 N N . LYS A 1 498 ? -73.12000 -41.02400 204.00100 1.000 64.09034 636 LYS A N 1
ATOM 3892 C CA . LYS A 1 498 ? -74.20400 -40.11100 204.32500 1.000 63.50024 636 LYS A CA 1
ATOM 3893 C C . LYS A 1 498 ? -73.98200 -38.73500 203.72100 1.000 62.12730 636 LYS A C 1
ATOM 3894 O O . LYS A 1 498 ? -74.93500 -38.07700 203.34000 1.000 68.49065 636 LYS A O 1
ATOM 3900 N N . LYS A 1 499 ? -72.73600 -38.28400 203.65900 1.000 56.33943 637 LYS A N 1
ATOM 3901 C CA . LYS A 1 499 ? -72.45800 -36.95800 203.13900 1.000 65.54988 637 LYS A CA 1
ATOM 3902 C C . LYS A 1 499 ? -72.91400 -36.83700 201.70000 1.000 73.13325 637 LYS A C 1
ATOM 3903 O O . LYS A 1 499 ? -73.60200 -35.88100 201.34000 1.000 83.50258 637 LYS A O 1
ATOM 3909 N N . GLU A 1 500 ? -72.55900 -37.80800 200.87200 1.000 64.17506 638 GLU A N 1
ATOM 3910 C CA . GLU A 1 500 ? -73.01900 -37.81100 199.49000 1.000 61.02807 638 GLU A CA 1
ATOM 3911 C C . GLU A 1 500 ? -74.53300 -37.94600 199.42900 1.000 64.66251 638 GLU A C 1
ATOM 3912 O O . GLU A 1 500 ? -75.18300 -37.28000 198.63000 1.000 74.44901 638 GLU A O 1
ATOM 3918 N N . LEU A 1 501 ? -75.09700 -38.79400 200.27300 1.000 51.69425 639 LEU A N 1
ATOM 3919 C CA . LEU A 1 501 ? -76.53800 -38.99600 200.28400 1.000 59.19806 639 LEU A CA 1
ATOM 3920 C C . LEU A 1 501 ? -77.33000 -37.75500 200.69000 1.000 66.74441 639 LEU A C 1
ATOM 3921 O O . LEU A 1 501 ? -78.43400 -37.53500 200.20500 1.000 72.22765 639 LEU A O 1
ATOM 3926 N N . SER A 1 502 ? -76.79700 -36.97200 201.61400 1.000 71.59597 640 SER A N 1
ATOM 3927 C CA . SER A 1 502 ? -77.47700 -35.75300 202.02000 1.000 76.27310 640 SER A CA 1
ATOM 3928 C C . SER A 1 502 ? -77.60900 -34.76300 200.87200 1.000 76.54955 640 SER A C 1
ATOM 3929 O O . SER A 1 502 ? -78.66500 -34.16400 200.69100 1.000 84.04509 640 SER A O 1
ATOM 3932 N N . ALA A 1 503 ? -76.54200 -34.57600 200.10400 1.000 71.20109 641 ALA A N 1
ATOM 3933 C CA . ALA A 1 503 ? -76.61100 -33.68300 198.95100 1.000 72.17632 641 ALA A CA 1
ATOM 3934 C C . ALA A 1 503 ? -77.52800 -34.16900 197.83700 1.000 74.48926 641 ALA A C 1
ATOM 3935 O O . ALA A 1 503 ? -78.33700 -33.40100 197.32200 1.000 72.62629 641 ALA A O 1
ATOM 3937 N N . VAL A 1 504 ? -77.42000 -35.44200 197.47600 1.000 69.40473 642 VAL A N 1
ATOM 3938 C CA . VAL A 1 504 ? -78.26900 -36.01100 196.43300 1.000 70.10250 642 VAL A CA 1
ATOM 3939 C C . VAL A 1 504 ? -78.80100 -37.35200 196.90800 1.000 69.80839 642 VAL A C 1
ATOM 3940 O O . VAL A 1 504 ? -78.04700 -38.16600 197.42500 1.000 60.59844 642 VAL A O 1
ATOM 3944 N N . THR A 1 505 ? -80.08200 -37.61100 196.68200 1.000 67.91787 643 THR A N 1
ATOM 3945 C CA . THR A 1 505 ? -80.66800 -38.87300 197.09500 1.000 61.29681 643 THR A CA 1
ATOM 3946 C C . THR A 1 505 ? -80.09300 -39.99300 196.26500 1.000 67.53030 643 THR A C 1
ATOM 3947 O O . THR A 1 505 ? -79.63100 -39.77300 195.15500 1.000 68.66477 643 THR A O 1
ATOM 3951 N N . PHE A 1 506 ? -80.11500 -41.20700 196.81000 1.000 61.56817 644 PHE A N 1
ATOM 3952 C CA . PHE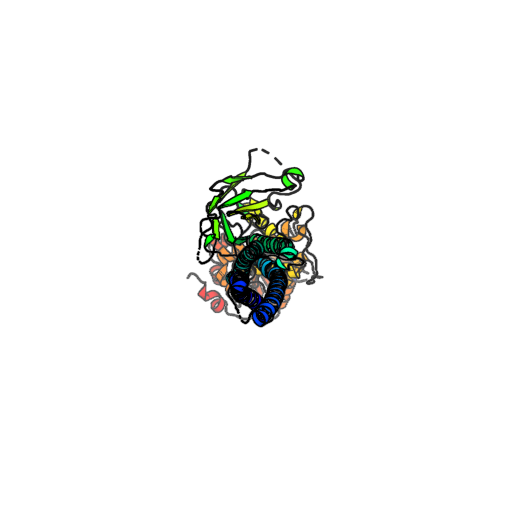 A 1 506 ? -79.57000 -42.35300 196.09000 1.000 65.66829 644 PHE A CA 1
ATOM 3953 C C . PHE A 1 506 ? -80.40600 -42.81900 194.90500 1.000 66.62706 644 PHE A C 1
ATOM 3954 O O . PHE A 1 506 ? -79.85700 -43.34900 193.95500 1.000 67.61874 644 PHE A O 1
ATOM 3962 N N . PRO A 1 507 ? -81.74300 -42.61300 194.92800 1.000 61.11543 645 PRO A N 1
ATOM 3963 C CA . PRO A 1 507 ? -82.41900 -42.97500 193.67600 1.000 59.20744 645 PRO A CA 1
ATOM 3964 C C . PRO A 1 507 ? -81.98700 -42.01100 192.56800 1.000 54.29097 645 PRO A C 1
ATOM 3965 O O . PRO A 1 507 ? -81.83700 -42.45200 191.43600 1.000 61.51448 645 PRO A O 1
ATOM 3969 N N . ASP A 1 508 ? -81.78100 -40.73500 192.88000 1.000 56.02761 646 ASP A N 1
ATOM 3970 C CA . ASP A 1 508 ? -81.28300 -39.78700 191.88700 1.000 69.32849 646 ASP A CA 1
ATOM 3971 C C . ASP A 1 508 ? -79.89400 -40.16000 191.40300 1.000 72.93826 646 ASP A C 1
ATOM 3972 O O . ASP A 1 508 ? -79.56100 -39.93100 190.25100 1.000 75.20922 646 ASP A O 1
ATOM 3977 N N . ILE A 1 509 ? -79.08800 -40.74300 192.27700 1.000 61.50233 647 ILE A N 1
ATOM 3978 C CA . ILE A 1 509 ? -77.73800 -41.14800 191.91800 1.000 62.35217 647 ILE A CA 1
ATOM 3979 C C . ILE A 1 509 ? -77.88400 -42.25200 190.89700 1.000 59.62191 647 ILE A C 1
ATOM 3980 O O . ILE A 1 509 ? -77.30600 -42.18600 189.82200 1.000 53.28508 647 ILE A O 1
ATOM 3985 N N . ILE A 1 510 ? -78.67700 -43.26300 191.20800 1.000 53.12203 648 ILE A N 1
ATOM 3986 C CA . ILE A 1 510 ? -78.89500 -44.36200 190.27800 1.000 63.34218 648 ILE A CA 1
ATOM 3987 C C . ILE A 1 510 ? -79.43400 -43.85200 188.94500 1.000 63.48471 648 ILE A C 1
ATOM 3988 O O . ILE A 1 510 ? -79.00900 -44.30900 187.88700 1.000 73.74277 648 ILE A O 1
ATOM 3993 N N . ARG A 1 511 ? -80.34700 -42.89100 188.99100 1.000 59.48234 649 ARG A N 1
ATOM 3994 C CA . ARG A 1 511 ? -80.96800 -42.34300 187.77800 1.000 71.34986 649 ARG A CA 1
ATOM 3995 C C . ARG A 1 511 ? -79.96200 -41.59500 186.87500 1.000 64.10721 649 ARG A C 1
ATOM 3996 O O . ARG A 1 511 ? -79.95400 -41.81200 185.67100 1.000 57.19070 649 ARG A O 1
ATOM 4004 N N . ASN A 1 512 ? -79.11700 -40.75300 187.47700 1.000 67.11434 650 ASN A N 1
ATOM 4005 C CA . ASN A 1 512 ? -78.17000 -39.86500 186.82100 1.000 75.98650 650 ASN A CA 1
ATOM 4006 C C . ASN A 1 512 ? -76.73700 -40.36500 186.79100 1.000 76.75268 650 ASN A C 1
ATOM 4007 O O . ASN A 1 512 ? -75.84000 -39.58400 186.47100 1.000 70.60105 650 ASN A O 1
ATOM 4012 N N . TYR A 1 513 ? -76.48800 -41.63400 187.08600 1.000 74.36299 651 TYR A N 1
ATOM 4013 C CA . TYR A 1 513 ? -75.12600 -42.15700 187.02400 1.000 69.93261 651 TYR A CA 1
ATOM 4014 C C . TYR A 1 513 ? -74.61700 -42.28400 185.59500 1.000 62.72313 651 TYR A C 1
ATOM 4015 O O . TYR A 1 513 ? -75.34900 -42.71400 184.72300 1.000 64.74100 651 TYR A O 1
ATOM 4024 N N . LYS A 1 514 ? -73.36600 -41.92100 185.35500 1.000 65.87802 652 LYS A N 1
ATOM 4025 C CA . LYS A 1 514 ? -72.83100 -41.96400 184.00000 1.000 65.86340 652 LYS A CA 1
ATOM 4026 C C . LYS A 1 514 ? -71.42400 -42.50500 183.91800 1.000 64.16526 652 LYS A C 1
ATOM 4027 O O . LYS A 1 514 ? -70.58800 -42.16700 184.74300 1.000 63.81300 652 LYS A O 1
ATOM 4033 N N . VAL A 1 515 ? -71.15400 -43.34600 182.93100 1.000 63.80207 653 VAL A N 1
ATOM 4034 C CA . VAL A 1 515 ? -69.79400 -43.81300 182.70500 1.000 58.21059 653 VAL A CA 1
ATOM 4035 C C . VAL A 1 515 ? -69.53000 -43.47100 181.24700 1.000 64.87040 653 VAL A C 1
A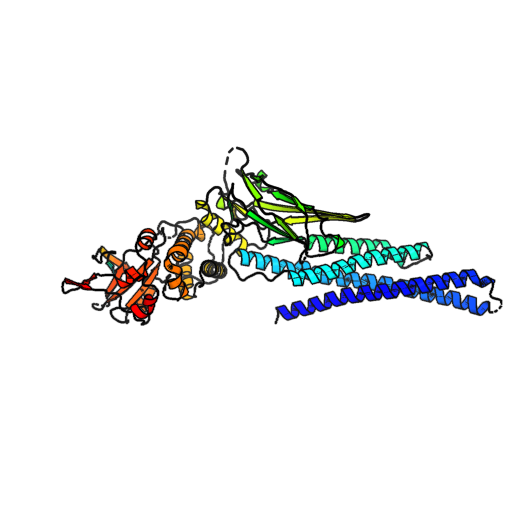TOM 4036 O O . VAL A 1 515 ? -70.46300 -43.39200 180.45000 1.000 72.14085 653 VAL A O 1
ATOM 4040 N N . MET A 1 516 ? -68.28100 -43.22500 180.88800 1.000 60.41969 654 MET A N 1
ATOM 4041 C CA . MET A 1 516 ? -68.00200 -42.96800 179.48900 1.000 74.55554 654 MET A CA 1
ATOM 4042 C C . MET A 1 516 ? -68.07200 -44.25200 178.69500 1.000 71.62692 654 MET A C 1
ATOM 4043 O O . MET A 1 516 ? -67.45800 -45.25100 179.05800 1.000 74.49141 654 MET A O 1
ATOM 4048 N N . ALA A 1 517 ? -68.82000 -44.22500 177.60600 1.000 77.02652 655 ALA A N 1
ATOM 4049 C CA . ALA A 1 517 ? -68.93900 -45.39400 176.75200 1.000 78.04870 655 ALA A CA 1
ATOM 4050 C C . ALA A 1 517 ? -67.76400 -45.50500 175.80000 1.000 67.61998 655 ALA A C 1
ATOM 4051 O O . ALA A 1 517 ? -66.91400 -44.62100 175.75000 1.000 85.71679 655 ALA A O 1
ATOM 4053 N N . ALA A 1 518 ? -67.70300 -46.59700 175.05300 1.000 69.04436 656 ALA A N 1
ATOM 4054 C CA . ALA A 1 518 ? -66.62800 -46.79900 174.08600 1.000 75.90160 656 ALA A CA 1
ATOM 4055 C C . ALA A 1 518 ? -66.66600 -45.72600 173.00900 1.000 83.47566 656 ALA A C 1
ATOM 4056 O O . ALA A 1 518 ? -65.64200 -45.41300 172.40800 1.000 84.56700 656 ALA A O 1
ATOM 4058 N N . GLU A 1 519 ? -67.83800 -45.15400 172.76800 1.000 84.98478 657 GLU A N 1
ATOM 4059 C CA . GLU A 1 519 ? -68.00200 -44.12800 171.74400 1.000 84.15833 657 GLU A CA 1
ATOM 4060 C C . GLU A 1 519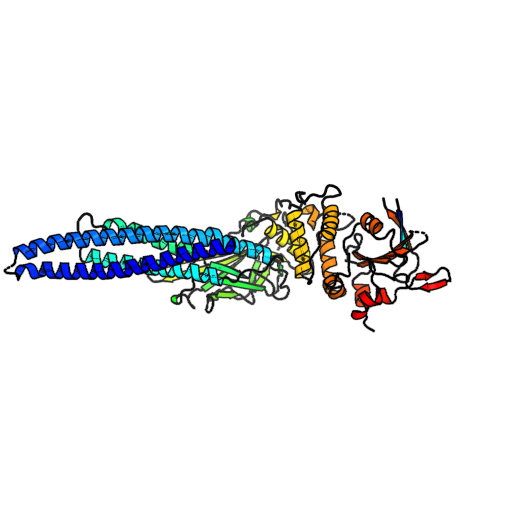 ? -67.70600 -42.75100 172.31600 1.000 80.38861 657 GLU A C 1
ATOM 4061 O O . GLU A 1 519 ? -67.98500 -41.74800 171.66500 1.000 73.24119 657 GLU A O 1
ATOM 4067 N N . ASN A 1 520 ? -67.18500 -42.69900 173.54100 1.000 84.74633 658 ASN A N 1
ATOM 4068 C CA . ASN A 1 520 ? -66.87300 -41.43200 174.21100 1.000 78.30049 658 ASN A CA 1
ATOM 4069 C C . ASN A 1 520 ? -68.10500 -40.59800 174.47300 1.000 74.09878 658 ASN A C 1
ATOM 4070 O O . ASN A 1 520 ? -68.05200 -39.37200 174.43300 1.000 76.98882 658 ASN A O 1
ATOM 4075 N N . ILE A 1 521 ? -69.22200 -41.25900 174.74100 1.000 70.75122 659 ILE A N 1
ATOM 4076 C CA . ILE A 1 521 ? -70.44100 -40.54700 175.09000 1.000 68.61411 659 ILE A CA 1
ATOM 4077 C C . ILE A 1 521 ? -70.91600 -41.05800 176.45000 1.000 71.01201 659 ILE A C 1
ATOM 4078 O O . ILE A 1 521 ? -70.84400 -42.24700 176.73200 1.000 76.41959 659 ILE A O 1
ATOM 4083 N N . PRO A 1 522 ? -71.37400 -40.14800 177.31500 1.000 76.89186 660 PRO A N 1
ATOM 4084 C CA . PRO A 1 522 ? -71.81800 -40.57100 178.64300 1.000 68.80602 660 PRO A CA 1
ATOM 4085 C C . PRO A 1 522 ? -73.02100 -41.49800 178.56500 1.000 72.31126 660 PRO A C 1
ATOM 4086 O O . PRO A 1 522 ? -73.95500 -41.21500 177.82000 1.000 79.12010 660 PRO A O 1
ATOM 4090 N N . GLU A 1 523 ? -73.00600 -42.58200 179.33300 1.000 72.11283 661 GLU A N 1
ATOM 4091 C CA . GLU A 1 523 ? -74.10300 -43.54400 179.31200 1.000 66.34846 661 GLU A CA 1
ATOM 4092 C C . GLU A 1 523 ? -74.38200 -44.05600 180.71500 1.000 63.26991 661 GLU A C 1
ATOM 4093 O O . GLU A 1 523 ? -73.47700 -44.12000 181.53300 1.000 72.89554 661 GLU A O 1
ATOM 4099 N N . ASN A 1 524 ? -75.62400 -44.43300 180.99600 1.000 71.11631 662 ASN A N 1
ATOM 4100 C CA . ASN A 1 524 ? -75.95000 -44.99700 182.30000 1.000 64.04378 662 ASN A CA 1
ATOM 4101 C C . ASN A 1 524 ? -75.84500 -46.53500 182.28000 1.000 67.11287 662 ASN A C 1
ATOM 4102 O O . ASN A 1 524 ? -76.71100 -47.18600 181.71100 1.000 71.56303 662 ASN A O 1
ATOM 4107 N N . PRO A 1 525 ? -74.79300 -47.12500 182.90400 1.000 69.92429 663 PRO A N 1
ATOM 4108 C CA . PRO A 1 525 ? -74.70900 -48.59900 182.80000 1.000 76.32848 663 PRO A CA 1
ATOM 4109 C C . PRO A 1 525 ? -75.80200 -49.35500 183.57100 1.000 67.36423 663 PRO A C 1
ATOM 4110 O O . PRO A 1 525 ? -76.06900 -50.53500 183.29400 1.000 65.85491 663 PRO A O 1
ATOM 4114 N N . LEU A 1 526 ? -76.44400 -48.65100 184.49800 1.000 61.92751 664 LEU A N 1
ATOM 4115 C CA . LEU A 1 526 ? -77.48800 -49.22200 185.35400 1.000 58.42887 664 LEU A CA 1
ATOM 4116 C C . LEU A 1 526 ? -78.81800 -49.45900 184.66200 1.000 64.70518 664 LEU A C 1
ATOM 4117 O O . LEU A 1 526 ? -79.65600 -48.57100 184.63200 1.000 76.28827 664 LEU A O 1
ATOM 4122 N N . LYS A 1 527 ? -79.02100 -50.63400 184.09800 1.000 62.03417 665 LYS A N 1
ATOM 4123 C CA . LYS A 1 527 ? -80.25600 -50.87700 183.37100 1.000 66.30853 665 LYS A CA 1
ATOM 4124 C C . LYS A 1 527 ? -81.29300 -51.71500 184.11100 1.000 72.16950 665 LYS A C 1
ATOM 4125 O O . LYS A 1 527 ? -82.46200 -51.35700 184.15800 1.000 81.36593 665 LYS A O 1
ATOM 4131 N N . TYR A 1 528 ? -80.86900 -52.83300 184.68200 1.000 71.21173 666 TYR A N 1
ATOM 4132 C CA . TYR A 1 528 ? -81.81100 -53.72800 185.34400 1.000 61.21843 666 TYR A CA 1
ATOM 4133 C C . TYR A 1 528 ? -81.44500 -54.07700 186.77400 1.000 67.16621 666 TYR A C 1
ATOM 4134 O O . TYR A 1 528 ? -80.34100 -54.52000 187.03900 1.000 67.94309 666 TYR A O 1
ATOM 4143 N N . LEU A 1 529 ? -82.38900 -53.88700 187.68900 1.000 68.90066 667 LEU A N 1
ATOM 4144 C CA . LEU A 1 529 ? -82.17900 -54.27100 189.07900 1.000 54.99781 667 LEU A CA 1
ATOM 4145 C C . LEU A 1 529 ? -82.36700 -55.77700 189.16000 1.000 68.89589 667 LEU A C 1
ATOM 4146 O O . LEU A 1 529 ? -83.35000 -56.29700 188.64200 1.000 71.85448 667 LEU A O 1
ATOM 4151 N N . TYR A 1 530 ? -81.44500 -56.48000 189.80100 1.000 69.44256 668 TYR A N 1
ATOM 4152 C CA . TYR A 1 530 ? -81.55600 -57.91800 189.89800 1.000 73.29056 668 TYR A CA 1
ATOM 4153 C C . TYR A 1 530 ? -82.82900 -58.26700 190.65800 1.000 74.17826 668 TYR A C 1
ATOM 4154 O O . TYR A 1 530 ? -83.19900 -57.57400 191.59500 1.000 65.74703 668 TYR A O 1
ATOM 4163 N N . PRO A 1 531 ? -83.50000 -59.36100 190.26100 1.000 87.60097 669 PRO A N 1
ATOM 4164 C CA . PRO A 1 531 ? -83.21900 -60.19200 189.07700 1.000 92.52346 669 PRO A CA 1
ATOM 4165 C C . PRO A 1 531 ? -83.42800 -59.60100 187.66900 1.000 94.82930 669 PRO A C 1
ATOM 4166 O O . PRO A 1 531 ? -82.52300 -59.73400 186.84600 1.000 95.03333 669 PRO A O 1
ATOM 4170 N N . ASN A 1 532 ? -84.55900 -58.95400 187.40500 1.000 94.48142 670 ASN A N 1
ATOM 4171 C CA . ASN A 1 532 ? -84.80500 -58.35300 186.10000 1.000 96.89107 670 ASN A CA 1
ATOM 4172 C C . ASN A 1 532 ? -85.85600 -57.26100 186.14500 1.000 102.73173 670 ASN A C 1
ATOM 4173 O O . ASN A 1 532 ? -86.95600 -57.44700 185.63600 1.000 111.43547 670 ASN A O 1
ATOM 4178 N N . ILE A 1 533 ? -85.54200 -56.12700 186.74600 1.000 100.01560 671 ILE A N 1
ATOM 4179 C CA . ILE A 1 533 ? -86.52500 -55.06600 186.86700 1.000 91.43300 671 ILE A CA 1
ATOM 4180 C C . ILE A 1 533 ? -85.99500 -53.77500 186.27300 1.000 92.19749 671 ILE A C 1
ATOM 4181 O O . ILE A 1 533 ? -84.87300 -53.38400 186.55000 1.000 104.71101 671 ILE A O 1
ATOM 4186 N N . ASP A 1 534 ? -86.80100 -53.10600 185.46600 1.000 83.95798 672 ASP A N 1
ATOM 4187 C CA . ASP A 1 534 ? -86.38600 -51.83600 184.90400 1.000 85.75382 672 ASP A CA 1
ATOM 4188 C C . ASP A 1 534 ? -85.99900 -50.84100 185.97400 1.000 78.80296 672 ASP A C 1
ATOM 4189 O O . ASP A 1 534 ? -86.73000 -50.65100 186.93600 1.000 77.51128 672 ASP A O 1
ATOM 4194 N N . LYS A 1 535 ? -84.84300 -50.20800 185.80600 1.000 80.03031 673 LYS A N 1
ATOM 4195 C CA . LYS A 1 535 ? -84.38300 -49.21400 186.76700 1.000 85.74582 673 LYS A CA 1
ATOM 4196 C C . LYS A 1 535 ? -85.51100 -48.27400 187.10800 1.000 90.34342 673 LYS A C 1
ATOM 4197 O O . LYS A 1 535 ? -85.82300 -48.05900 188.27500 1.000 79.90925 673 LYS A O 1
ATOM 4203 N N . ASP A 1 536 ? -86.13100 -47.71300 186.07900 1.000 95.46896 674 ASP A N 1
ATOM 4204 C CA . ASP A 1 536 ? -87.19600 -46.74600 186.29400 1.000 94.40523 674 ASP A CA 1
ATOM 4205 C C . ASP A 1 536 ? -88.42100 -47.31000 186.99700 1.000 94.57479 674 ASP A C 1
ATOM 4206 O O . ASP A 1 536 ? -89.01800 -46.64100 187.82200 1.000 103.27879 674 ASP A O 1
ATOM 4211 N N . HIS A 1 537 ? -88.82100 -48.52600 186.66200 1.000 92.21295 675 HIS A N 1
ATOM 4212 C CA . HIS A 1 537 ? -89.94900 -49.10600 187.36200 1.000 98.52562 675 HIS A CA 1
ATOM 4213 C C . HIS A 1 537 ? -89.64400 -49.29100 188.84200 1.000 94.66768 675 HIS A C 1
ATOM 4214 O O . HIS A 1 537 ? -90.46400 -48.95600 189.69300 1.000 86.24196 675 HIS A O 1
ATOM 4221 N N . ALA A 1 538 ? -88.46400 -49.81200 189.15200 1.000 94.11264 676 ALA A N 1
ATOM 4222 C CA . ALA A 1 538 ? -88.06800 -49.98400 190.54500 1.000 84.93009 676 ALA A CA 1
ATOM 4223 C C . ALA A 1 538 ? -87.84000 -48.69700 191.32700 1.000 81.68661 676 ALA A C 1
ATOM 4224 O O . ALA A 1 538 ? -88.26100 -48.59600 192.47300 1.000 85.65332 676 ALA A O 1
ATOM 4226 N N . PHE A 1 539 ? -87.17500 -47.71700 190.72400 1.000 91.85945 677 PHE A N 1
ATOM 4227 C CA . PHE A 1 539 ? -86.83100 -46.49200 191.45300 1.000 87.73608 677 PHE A CA 1
ATOM 4228 C C . PHE A 1 539 ? -87.56300 -45.22100 191.04400 1.000 85.64744 677 PHE A C 1
ATOM 4229 O O . PHE A 1 539 ? -87.26400 -44.15000 191.56300 1.000 91.27659 677 PHE A O 1
ATOM 4237 N N . GLY A 1 540 ? -88.53400 -45.32800 190.15000 1.000 75.51518 678 GLY A N 1
ATOM 4238 C CA . GLY A 1 540 ? -89.24200 -44.15300 189.66500 1.000 70.24580 678 GLY A CA 1
ATOM 4239 C C . GLY A 1 540 ? -89.98200 -43.42600 190.75200 1.000 73.35256 678 GLY A C 1
ATOM 4240 O O . GLY A 1 540 ? -90.02200 -42.20000 190.77100 1.000 76.06944 678 GLY A O 1
ATOM 4241 N N . LYS A 1 541 ? -90.56200 -44.18100 191.67000 1.000 65.60562 679 LYS A N 1
ATOM 4242 C CA . LYS A 1 541 ? -91.32000 -43.58900 192.75300 1.000 83.43525 679 LYS A CA 1
ATOM 4243 C C . LYS A 1 541 ? -90.44900 -42.68700 193.60400 1.000 85.98659 679 LYS A C 1
ATOM 4244 O O . LYS A 1 541 ? -90.90400 -41.64800 194.07400 1.000 89.07854 679 LYS A O 1
ATOM 4250 N N . TYR A 1 542 ? -89.20100 -43.07900 193.82200 1.000 80.21306 680 TYR A N 1
ATOM 4251 C CA . TYR A 1 542 ? -88.33800 -42.30300 194.70300 1.000 74.33886 680 TYR A CA 1
ATOM 4252 C C . TYR A 1 542 ? -87.56500 -41.14400 194.06300 1.000 74.36930 680 TYR A C 1
ATOM 4253 O O . TYR A 1 542 ? -86.90000 -40.39300 194.77100 1.000 80.09065 680 TYR A O 1
ATOM 4262 N N . TYR A 1 543 ? -87.63600 -40.98800 192.74400 1.000 74.89232 681 TYR A N 1
ATOM 4263 C CA . TYR A 1 543 ? -86.96700 -39.85600 192.10000 1.000 76.86231 681 TYR A CA 1
ATOM 4264 C C . TYR A 1 543 ? -87.55100 -38.53100 192.57800 1.000 85.15080 681 TYR A C 1
ATOM 4265 O O . TYR A 1 543 ? -88.76900 -38.38400 192.65500 1.000 88.00671 681 TYR A O 1
ATOM 4274 N N . SER A 1 544 ? -86.69200 -37.56300 192.88800 1.000 84.96580 682 SER A N 1
ATOM 4275 C CA . SER A 1 544 ? -87.16100 -36.27700 193.38500 1.000 86.70382 682 SER A CA 1
ATOM 4276 C C . SER A 1 544 ? -87.81300 -35.48000 192.27700 1.000 94.92005 682 SER A C 1
ATOM 4277 O O . SER A 1 544 ? -88.81200 -34.80300 192.50000 1.000 99.05563 682 SER A O 1
ATOM 4280 N N . ARG A 1 545 ? -87.24300 -35.54900 191.08200 1.000 101.93156 683 ARG A N 1
ATOM 4281 C CA . ARG A 1 545 ? -87.79600 -34.83100 189.94400 1.000 105.76207 683 ARG A CA 1
ATOM 4282 C C . ARG A 1 545 ? -88.86000 -35.66300 189.24500 1.000 117.04281 683 ARG A C 1
ATOM 4283 O O . ARG A 1 545 ? -88.99500 -35.61400 188.02300 1.000 122.43942 683 ARG A O 1
ATOM 4291 N N . MET B 2 1 ? -60.09100 -66.93100 190.16800 1.000 113.01216 11 MET C N 1
ATOM 4292 C CA . MET B 2 1 ? -59.91100 -65.52900 190.48400 1.000 112.94303 11 MET C CA 1
ATOM 4293 C C . MET B 2 1 ? -60.60000 -64.63300 189.47700 1.000 105.76329 11 MET C C 1
ATOM 4294 O O . MET B 2 1 ? -60.55100 -64.88400 188.27600 1.000 110.94585 11 MET C O 1
ATOM 4299 N N . TRP B 2 2 ? -61.25100 -63.58800 189.97000 1.000 96.87923 12 TRP C N 1
ATOM 4300 C CA . TRP B 2 2 ? -61.96200 -62.67000 189.09600 1.000 86.41349 12 TRP C CA 1
ATOM 4301 C C . TRP B 2 2 ? -61.66900 -61.23800 189.49300 1.000 85.65151 12 TRP C C 1
ATOM 4302 O O . TRP B 2 2 ? -61.23000 -60.97800 190.60500 1.000 88.24478 12 TRP C O 1
ATOM 4313 N N . SER B 2 3 ? -61.89100 -60.30800 188.57600 1.000 85.78267 13 SER C N 1
ATOM 4314 C CA . SER B 2 3 ? -61.61800 -58.90700 188.85700 1.000 89.53769 13 SER C CA 1
ATOM 4315 C C . SER B 2 3 ? -62.81300 -58.01200 188.59700 1.000 86.87556 13 SER C C 1
ATOM 4316 O O . SER B 2 3 ? -63.61600 -58.27900 187.70700 1.000 97.67540 13 SER C O 1
ATOM 4319 N N . VAL B 2 4 ? -62.94200 -56.95600 189.38700 1.000 77.21793 14 VAL C N 1
ATOM 4320 C CA . VAL B 2 4 ? -64.04000 -56.02100 189.21200 1.000 71.28648 14 VAL C CA 1
ATOM 4321 C C . VAL B 2 4 ? -63.47100 -54.63800 188.94700 1.000 71.48384 14 VAL C C 1
ATOM 4322 O O . VAL B 2 4 ? -62.57000 -54.19300 189.64600 1.000 77.15039 14 VAL C O 1
ATOM 4326 N N . PHE B 2 5 ? -63.99600 -53.95600 187.93900 1.000 67.79505 15 PHE C N 1
ATOM 4327 C CA . PHE B 2 5 ? -63.49300 -52.63900 187.60100 1.000 66.11985 15 PHE C CA 1
ATOM 4328 C C . PHE B 2 5 ? -64.15300 -51.61000 188.48300 1.000 69.02922 15 PHE C C 1
ATOM 4329 O O . PHE B 2 5 ? -65.35600 -51.63600 188.66400 1.000 70.97700 15 PHE C O 1
ATOM 4337 N N . ILE B 2 6 ? -63.37200 -50.68800 189.01500 1.000 73.56848 16 ILE C N 1
ATOM 4338 C CA . ILE B 2 6 ? -63.89300 -49.71300 189.96200 1.000 61.95380 16 ILE C CA 1
ATOM 4339 C C . ILE B 2 6 ? -64.05100 -48.36100 189.29700 1.000 69.25835 16 ILE C C 1
ATOM 4340 O O . ILE B 2 6 ? -63.13800 -47.89300 188.63400 1.000 76.62498 16 ILE C O 1
ATOM 4345 N N . HIS B 2 7 ? -65.21900 -47.74700 189.44400 1.000 62.32471 17 HIS C N 1
ATOM 4346 C CA . HIS B 2 7 ? -65.48100 -46.44700 188.83700 1.000 70.00480 17 HIS C CA 1
ATOM 4347 C C . HIS B 2 7 ? -65.88700 -45.45600 189.90100 1.000 75.42245 17 HIS C C 1
ATOM 4348 O O . HIS B 2 7 ? -66.68500 -45.78600 190.76200 1.000 63.93803 17 HIS C O 1
ATOM 4355 N N . GLY B 2 8 ? -65.32500 -44.25500 189.89800 1.000 76.45959 18 GLY C N 1
ATOM 4356 C CA . GLY B 2 8 ? -65.79800 -43.27900 190.85700 1.000 68.98144 18 GLY C CA 1
ATOM 4357 C C . GLY B 2 8 ? -67.19500 -42.73100 190.66800 1.000 66.66800 18 GLY C C 1
ATOM 4358 O O . GLY B 2 8 ? -67.90900 -43.16900 189.77200 1.000 61.37945 18 GLY C O 1
ATOM 4359 N N . HIS B 2 9 ? -67.60600 -41.78600 191.49500 1.000 63.65762 19 HIS C N 1
ATOM 4360 C CA . HIS B 2 9 ? -68.96000 -41.27100 191.45300 1.000 63.60217 19 HIS C CA 1
ATOM 4361 C C . HIS B 2 9 ? -69.14600 -40.60900 190.10700 1.000 58.86948 19 HIS C C 1
ATOM 4362 O O . HIS B 2 9 ? -70.21300 -40.69900 189.52100 1.000 66.77879 19 HIS C O 1
ATOM 4369 N N . ASP B 2 10 ? -68.11700 -39.92200 189.62600 1.000 67.66097 20 ASP C N 1
ATOM 4370 C CA . ASP B 2 10 ? -68.15900 -39.29700 188.30200 1.000 72.03110 20 ASP C CA 1
ATOM 4371 C C . ASP B 2 10 ? -68.30100 -40.30700 187.18500 1.000 79.84735 20 ASP C C 1
ATOM 4372 O O . ASP B 2 10 ? -68.94600 -40.02900 186.18700 1.000 88.08530 20 ASP C O 1
ATOM 4377 N N . GLY B 2 11 ? -67.77100 -41.51600 187.36800 1.000 71.99930 21 GLY C N 1
ATOM 4378 C CA . GLY B 2 11 ? -67.81600 -42.53400 186.33300 1.000 59.12905 21 GLY C CA 1
ATOM 4379 C C . GLY B 2 11 ? -66.43400 -42.92200 185.87600 1.000 64.32592 21 GLY C C 1
ATOM 4380 O O . GLY B 2 11 ? -66.26200 -43.93500 185.20700 1.000 72.13722 21 GLY C O 1
ATOM 4381 N N . SER B 2 12 ? -65.44200 -42.12400 186.24300 1.000 64.77896 22 SER C N 1
ATOM 4382 C CA . SER B 2 12 ? -64.07800 -42.38100 185.80800 1.000 70.50109 22 SER C CA 1
ATOM 4383 C C . SER B 2 12 ? -63.52800 -43.68000 186.36100 1.000 73.35669 22 SER C C 1
ATOM 4384 O O . SER B 2 12 ? -63.77700 -44.02000 187.51000 1.000 63.88074 22 SER C O 1
ATOM 4387 N N . ASN B 2 13 ? -62.76600 -44.40100 185.54800 1.000 65.41176 23 ASN C N 1
ATOM 4388 C CA . ASN B 2 13 ? -62.17600 -45.64400 186.01000 1.000 76.95895 23 ASN C CA 1
ATOM 4389 C C . ASN B 2 13 ? -61.15700 -45.34500 187.09100 1.000 76.67313 23 ASN C C 1
ATOM 4390 O O . ASN B 2 13 ? -60.28900 -44.49500 186.91400 1.000 84.10227 23 ASN C O 1
ATOM 4395 N N . LYS B 2 14 ? -61.25500 -46.04500 188.21200 1.000 78.30234 24 LYS C N 1
ATOM 4396 C CA . LYS B 2 14 ? -60.33400 -45.82300 189.31500 1.000 85.28221 24 LYS C CA 1
ATOM 4397 C C . LYS B 2 14 ? -59.39700 -46.99900 189.52800 1.000 93.44057 24 LYS C C 1
ATOM 4398 O O . LYS B 2 14 ? -58.50700 -46.94000 190.37100 1.000 94.98645 24 LYS C O 1
ATOM 4404 N N . GLY B 2 15 ? -59.59400 -48.07000 188.77100 1.000 98.80770 25 GLY C N 1
ATOM 4405 C CA . GLY B 2 15 ? -58.75900 -49.24400 188.92900 1.000 100.13648 25 GLY C CA 1
ATOM 4406 C C . GLY B 2 15 ? -59.54700 -50.53300 188.92200 1.000 102.44702 25 GLY C C 1
ATOM 4407 O O . GLY B 2 15 ? -60.68900 -50.55400 188.48000 1.000 104.56858 25 GLY C O 1
ATOM 4408 N N . SER B 2 16 ? -58.94500 -51.59600 189.43800 1.000 106.47560 26 SER C N 1
ATOM 4409 C CA . SER B 2 16 ? -59.61300 -52.88600 189.49600 1.000 109.09023 26 SER C CA 1
ATOM 4410 C C . SER B 2 16 ? -59.22900 -53.60300 190.78200 1.000 109.39456 26 SER C C 1
ATOM 4411 O O . SER B 2 16 ? -58.17200 -53.33700 191.34600 1.000 119.51775 26 SER C O 1
ATOM 4414 N N . LYS B 2 17 ? -60.08300 -54.50300 191.25500 1.000 96.81937 27 LYS C N 1
ATOM 4415 C CA . LYS B 2 17 ? -59.79200 -55.26000 192.46200 1.000 89.42108 27 LYS C CA 1
ATOM 4416 C C . LYS B 2 17 ? -59.87000 -56.73300 192.12600 1.000 95.62228 27 LYS C C 1
ATOM 4417 O O . LYS B 2 17 ? -60.62700 -57.12400 191.24600 1.000 95.87097 27 LYS C O 1
ATOM 4423 N N . THR B 2 18 ? -59.08800 -57.55500 192.81400 1.000 95.34042 28 THR C N 1
ATOM 4424 C CA . THR B 2 18 ? -59.05900 -58.98100 192.50700 1.000 95.87877 28 THR C CA 1
ATOM 4425 C C . THR B 2 18 ? -59.53900 -59.83600 193.66500 1.000 91.88054 28 THR C C 1
ATOM 4426 O O . THR B 2 18 ? -59.20500 -59.57000 194.81500 1.000 95.02504 28 THR C O 1
ATOM 4430 N N . TYR B 2 19 ? -60.33100 -60.85800 193.36900 1.000 92.86551 29 TYR C N 1
ATOM 4431 C CA . TYR B 2 19 ? -60.88800 -61.70300 194.41500 1.000 90.86230 29 TYR C CA 1
ATOM 4432 C C . TYR B 2 19 ? -60.65400 -63.17500 194.12000 1.000 97.49764 29 TYR C C 1
ATOM 4433 O O . TYR B 2 19 ? -60.48000 -63.55400 192.96700 1.000 99.27723 29 TYR C O 1
ATOM 4442 N N . THR B 2 20 ? -60.64200 -64.00500 195.15700 1.000 99.15707 30 THR C N 1
ATOM 4443 C CA . THR B 2 20 ? -60.40200 -65.43500 194.97600 1.000 100.31607 30 THR C CA 1
ATOM 4444 C C . THR B 2 20 ? -61.53400 -66.29900 195.52000 1.000 94.95310 30 THR C C 1
ATOM 4445 O O . THR B 2 20 ? -62.07900 -66.03300 196.58800 1.000 88.03076 30 THR C O 1
#

Nearest PDB structures (foldseek):
  7nuf-assembly1_A  TM=1.002E+00  e=5.797E-87  Homo sapiens
  1yvl-assembly1_A  TM=9.706E-01  e=1.424E-73  Homo sapiens
  6njs-assembly1_A  TM=9.591E-01  e=1.752E-58  Homo sapiens
  6qhd-assembly1_B  TM=9.558E-01  e=1.302E-53  Homo sapiens
  6qhd-assembly1_A  TM=9.468E-01  e=2.201E-53  Homo sapiens

Foldseek 3Di:
DVVVVLLVVLVVLLVVLLVLLVVLVVLLVVLVVLLVVLVVLVVCLVVDPVNVVSVVVSVVSVVVSQVSQVVSLVSLVVSLVSLVVSLCCLQVPVVLVQLLVLLQVLLQHDDGDDCLSSLVSLQSSLVSLVSQLVSLVSLVVSCVVPNDPPRPNVVCSVVSNVSSQVSNLVSQQSQKDWPAFKDQPVCRSQGQEAAAPGKIKTKIFGSNDDPVQAQPKKKFKDKQPPPCCVPVPPPQWDKDKPDDRIFTFHDVTRMTMDTGIGIDTPVVLPDQLLQWIKMKMWIWDDDVVDIHIHIDIHATHRYHHDPVCRLSSSLNSLQCSLPDSDRDPRCCPSDPFWDFLLSVQVSQQSVLVVLAVGGDDPQQSVLVQCLQQNPVRDRRDTGDPCQQANDCSQVHHNSLQSVLQSVCCNVANRVCVNVPQAPARHDPVRCVVLQPPADALEKHKYWDPNDSNHWIKMKGAHVVSRIDIDDTDHVVNCVVPHVLVCLVPPWDQDPVRDTDRSHAAYPPGHGSCVSSVVPDPD/DDKDFDADPVGHTPGIDDDD

B-factor: mean 61.72, std 21.55, range [25.18, 154.51]

InterPro domains:
  IPR000980 SH2 domain [PF00017] (578-622)
  IPR000980 SH2 domain [PS50001] (573-670)
  IPR001217 Transcription factor STAT [PTHR11801] (1-733)
  IPR008967 p53-like transcription factor, DNA-binding domain superfamily [SSF49417] (317-568)
  IPR012345 STAT transcription factor, DNA-binding, N-terminal [G3DSA:2.60.40.630] (318-460)
  IPR013799 STAT transcription factor, protein interaction [PF02865] (2-119)
  IPR013799 STAT transcription factor, protein interaction [SM00964] (2-122)
  IPR013800 STAT transcription factor, all-alpha domain [PF01017] (144-308)
  IPR013801 STAT transcription factor, DNA-binding [PF02864] (322-458)
  IPR015988 STAT transcription factor, coiled coil [SSF47655] (134-317)
  IPR022752 Signal transducer and activation of transcription 1, TAZ2 binding domain, C-terminal [PF12162] (715-738)
  IPR035859 STAT1, SH2 domain [cd10372] (557-707)
  IPR036535 STAT transcription factor, N-terminal domain superfamily [G3DSA:1.10.532.10] (1-126)
  IPR036535 STAT transcription factor, N-terminal domain superfamily [SSF48092] (1-121)
  IPR036860 SH2 domain superfamily [G3DSA:3.30.505.10] (582-708)
  IPR036860 SH2 domain superfamily [SSF55550] (569-710)
  IPR038295 STAT1, C-terminal d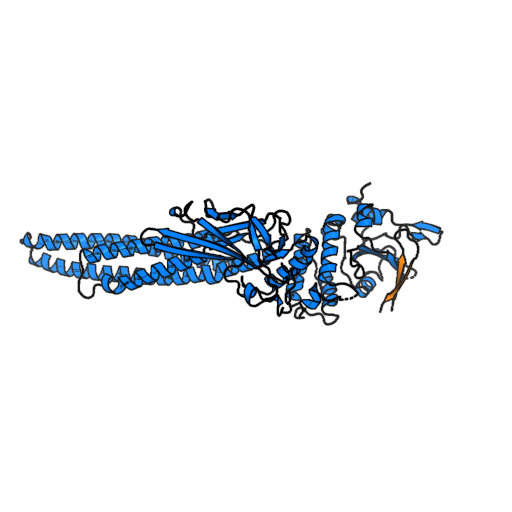omain superfamily [G3DSA:6.10.250.3310] (709-750)
  IPR048988 Signal transducer and activator of transcription, linker domain [PF21354] (481-558)

Radius of gyration: 34.49 Å; Cα contacts (8 Å, |Δi|>4): 895; chains: 2; bounding box: 82×53×110 Å

CATH classification: 1.20.1050.20 (+2 more: 2.60.40.630, 3.30.505.10)

Sequence (542 aa):
TVMLDKQKELDSKVRNVKDKVMCIEHEIKSLEDLQDEYDFKCKTLQNREDQKQEQLLLKKMYLMLDNKRKEVVHKIIELLNVTELTQNALINDELVEWKRRQQSACIGGPPNACLDQLQNWFTIVAESLQQVRQQLKKLEELEQKYTYEHDPITKNKQVLWDRTFSLFQQLIQSSFVVERQPCMPTHPQRPLVLKTGVQFTVKLRLLVKLQELNYNLKVKVLFDKDVNERNTVKGFRKFNILGTHTKVMNMGSLAAEFRHLQLKEQKGPLIVTEELHSLSFETQLCQPGLVIDLETTSLPVVVISNVSQLPSGWASILWYNMLVAEPRNLSFFLTPPCARWAQLSEVLSWQFSSVTKRGLNVDQLNMLGEKLLGPNASPDGLIPWTRFCKENIKNFPFWLWIESILELIKKHLLPLWNDGCIMGFISKERERALLKDQQPGTFLLRFSESSREGAITFTWVERSPDFHAVEPYTKKELSAVTFPDIIRNYKVMAAENIPENPLKYLYPNIDKDHAFGKYYSRMWSVFIHGHDGSNKGSKTYT

Organism: Homo sapiens (NCBI:txid9606)

Secondary structure (DSSP, 8-state):
-HHHHHHHHHHHHHHHHHHHHHHHHHHHHHHHHHHHHHHHHHHTTTT---HHHHHHHHHHHHHHHHHHHHHHHHHHHHHHHHHHHHHHIIIIIIHHHHHHHHHHHHTT-SPPPPTHHHHHHHHHHHHHHHHHHHHHHHHHHHHHH---TT-HHHHHHHHHHHHHHHHHHHHHHHTEEEEEEEE-TTSTTSTTEEETTS-EEEEEEESS--GGGTTT-EEEEEESTT-THHHHSTT---EEEES--EEE-B----EEEEEEEEEEE----S-GGG--B-EEEEEEEEETTEEEEEEEE---BEEESSGGGHHHHHHHHHHHHHH---S--TTTTTSPPPEEHHHHHHHHHHHHHHHSS----HHHHHHHHHHHH-TT--TT-EE-HIIIIIS----S-HHHHHHHHHHHIIIIIHHHHHHT---B---HHHHHHHHTTS-TTEEEEEE-SS-SS--EEEEEEE---EEEEEPPB-HHHHHHS-HHHHHHH--EE-TTS-EE----EETTTEEHHHHHTTT---/-EEEEEE-SS--EEEEEEE-